Protein AF-A0A6N7QHM9-F1 (afdb_monomer)

Nearest PDB structures (foldseek):
  8q41-assembly1_B  TM=6.364E-01  e=1.328E+00  Thermoanaerobacter brockii subsp. finnii Ako-1
  8q44-assembly1_A  TM=4.316E-01  e=8.180E-01  Thermoanaerobacter brockii subsp. finnii Ako-1
  8q42-assembly1_B  TM=4.504E-01  e=1.394E+00  Thermoanaerobacter brockii subsp. finnii Ako-1

Foldseek 3Di:
DVVVLLVVLVVLLVVLVPDPDDDPVSLLVNLLSLLVCCQVPVPVRLVVLVPDDPVSNLNNLVVNLVQFDDPDVPRQTHHPDDLVSLLSNLLSLLLPQAQDDDDPDDDDDCSDSNNSNSSSLSSLLVLLVDLFPQSLVSLVVLLVRPSCPRVNVVSVVSSVVSPVVNVVVLDDPQDPVRVVCVVVVAADDHLVSQVVLLVVLVVVVLCCCADPPPVLLCQQADADPVRHGDAGDDQLSNLVSVQVSSQVSCVVRQKHKDAWDPDPPDAHAGIWIDDDQAIETEHEDEQQDPCLLPCLPPRLVVNSNPDRRHSLAYEYEYEYQAPSNPHDGDQQPVRDDRDRDQVSSQVSSCVSDDPVSCVRYHYHYRYSNTPPSDDDD

Radius of gyration: 27.06 Å; Cα contacts (8 Å, |Δi|>4): 483; chains: 1; bounding box: 67×50×82 Å

pLDDT: mean 81.19, std 14.55, range [29.58, 97.62]

Sequence (377 aa):
MWSKLQGLAGEAIALLQSKPSMSPNELQCLGVWLWYGFTIDPDTYQPILMSLPLKQRDVVIWEVLEEGVEWHFGSPRVWSYNLSQLEFAVIWVASRYPRTAHPLGGSVGTRNSWDASMHIQSMIGQIASQTSYLARAVMARLAASAELVSYRDMVLHHQASQLTASVDASHVAPTWEAAQEVLTNRAPCSHHDLVAVVLDHLDDVQLHISHANEDSYKLFWNTDSANRLDRPKTEDQARDALLGMLRYRLFPHNIRAEPEGHMNADKRADIVIFCREIKAVVEIKRDFHADVWTAAVGQLDRLYTPDPEAGGLGIYLVFWYGEKRGSTIPNPPNGKDRPQSAAEMLRMLQEVLPSSTAKRIKIIVVDVSGPGASLAS

Structure (mmCIF, N/CA/C/O backbone):
data_AF-A0A6N7QHM9-F1
#
_entry.id   AF-A0A6N7QHM9-F1
#
loop_
_atom_site.group_PDB
_atom_site.id
_atom_site.type_symbol
_atom_site.label_atom_id
_atom_site.label_alt_id
_atom_site.label_comp_id
_atom_site.label_asym_id
_atom_site.label_entity_id
_atom_site.label_seq_id
_atom_site.pdbx_PDB_ins_code
_atom_site.Cartn_x
_atom_site.Cartn_y
_atom_site.Cartn_z
_atom_site.occupancy
_atom_site.B_iso_or_equiv
_atom_site.auth_seq_id
_atom_site.auth_comp_id
_atom_site.auth_asym_id
_atom_site.auth_atom_id
_atom_site.pdbx_PDB_model_num
ATOM 1 N N . MET A 1 1 ? 37.678 0.326 -2.129 1.00 55.22 1 MET A N 1
ATOM 2 C CA . MET A 1 1 ? 37.754 -0.106 -3.544 1.00 55.22 1 MET A CA 1
ATOM 3 C C . MET A 1 1 ? 36.578 0.459 -4.332 1.00 55.22 1 MET A C 1
ATOM 5 O O . MET A 1 1 ? 36.819 1.209 -5.263 1.00 55.22 1 MET A O 1
ATOM 9 N N . TRP A 1 2 ? 35.340 0.221 -3.889 1.00 57.38 2 TRP A N 1
ATOM 10 C CA . TRP A 1 2 ? 34.109 0.744 -4.504 1.00 57.38 2 TRP A CA 1
ATOM 11 C C . TRP A 1 2 ? 34.036 2.273 -4.640 1.00 57.38 2 TRP A C 1
ATOM 13 O O . TRP A 1 2 ? 33.793 2.761 -5.736 1.00 57.38 2 TRP A O 1
ATOM 23 N N . SER A 1 3 ? 34.386 3.033 -3.597 1.00 66.62 3 SER A N 1
ATOM 24 C CA . SER A 1 3 ? 34.429 4.506 -3.669 1.00 66.62 3 SER A CA 1
ATOM 25 C C . SER A 1 3 ? 35.451 5.048 -4.680 1.00 66.62 3 SER A C 1
ATOM 27 O O . SER A 1 3 ? 35.213 6.063 -5.325 1.00 66.62 3 SER A O 1
ATOM 29 N N . LYS A 1 4 ? 36.581 4.349 -4.867 1.00 69.75 4 LYS A N 1
ATOM 30 C CA . LYS A 1 4 ? 37.587 4.706 -5.880 1.00 69.75 4 LYS A CA 1
ATOM 31 C C . LYS A 1 4 ? 37.087 4.417 -7.298 1.00 69.75 4 LYS A C 1
ATOM 33 O O . LYS A 1 4 ? 37.341 5.212 -8.190 1.00 69.75 4 LYS A O 1
ATOM 38 N N . LEU A 1 5 ? 36.368 3.310 -7.499 1.00 62.44 5 LEU A N 1
ATOM 39 C CA . LEU A 1 5 ? 35.765 2.967 -8.794 1.00 62.44 5 LEU A CA 1
ATOM 40 C C . LEU A 1 5 ? 34.633 3.931 -9.174 1.00 62.44 5 LEU A C 1
ATOM 42 O O . LEU A 1 5 ? 34.551 4.329 -10.330 1.00 62.44 5 LEU A O 1
ATOM 46 N N . GLN A 1 6 ? 33.813 4.360 -8.209 1.00 68.94 6 GLN A N 1
ATOM 47 C CA . GLN A 1 6 ? 32.795 5.395 -8.426 1.00 68.94 6 GLN A CA 1
ATOM 48 C C . GLN A 1 6 ? 33.418 6.749 -8.796 1.00 68.94 6 GLN A C 1
ATOM 50 O O . GLN A 1 6 ? 32.945 7.398 -9.725 1.00 68.94 6 GLN A O 1
ATOM 55 N N . GLY A 1 7 ? 34.505 7.146 -8.122 1.00 72.81 7 GLY A N 1
ATOM 56 C CA . GLY A 1 7 ? 35.255 8.358 -8.471 1.00 72.81 7 GLY A CA 1
ATOM 57 C C . GLY A 1 7 ? 35.810 8.316 -9.898 1.00 72.81 7 GLY A C 1
ATOM 58 O O . GLY A 1 7 ? 35.602 9.251 -10.664 1.00 72.81 7 GLY A O 1
ATOM 59 N N . LEU A 1 8 ? 36.424 7.193 -10.289 1.00 72.50 8 LEU A N 1
ATOM 60 C CA . LEU A 1 8 ? 36.949 6.995 -11.646 1.00 72.50 8 LEU A CA 1
ATOM 61 C C . LEU A 1 8 ? 35.849 7.006 -12.718 1.00 72.50 8 LEU A C 1
ATOM 63 O O . LEU A 1 8 ? 36.048 7.586 -13.783 1.00 72.50 8 LEU A O 1
ATOM 67 N N . ALA A 1 9 ? 34.690 6.400 -12.440 1.00 72.88 9 ALA A N 1
ATOM 68 C CA . ALA A 1 9 ? 33.544 6.439 -13.346 1.00 72.88 9 ALA A CA 1
ATOM 69 C C . ALA A 1 9 ? 33.044 7.880 -13.543 1.00 72.88 9 ALA A C 1
ATOM 71 O O . ALA A 1 9 ? 32.855 8.316 -14.678 1.00 72.88 9 ALA A O 1
ATOM 72 N N . GLY A 1 10 ? 32.907 8.645 -12.453 1.00 79.81 10 GLY A N 1
ATOM 73 C CA . GLY A 1 10 ? 32.500 10.051 -12.501 1.00 79.81 10 GLY A CA 1
ATOM 74 C C . GLY A 1 10 ? 33.479 10.932 -13.284 1.00 79.81 10 GLY A C 1
ATOM 75 O O . GLY A 1 10 ? 33.054 11.715 -14.134 1.00 79.81 10 GLY A O 1
ATOM 76 N N . GLU A 1 11 ? 34.785 10.768 -13.061 1.00 82.62 11 GLU A N 1
ATOM 77 C CA . GLU A 1 11 ? 35.833 11.488 -13.799 1.00 82.62 11 GLU A CA 1
ATOM 78 C C . GLU A 1 11 ? 35.827 11.143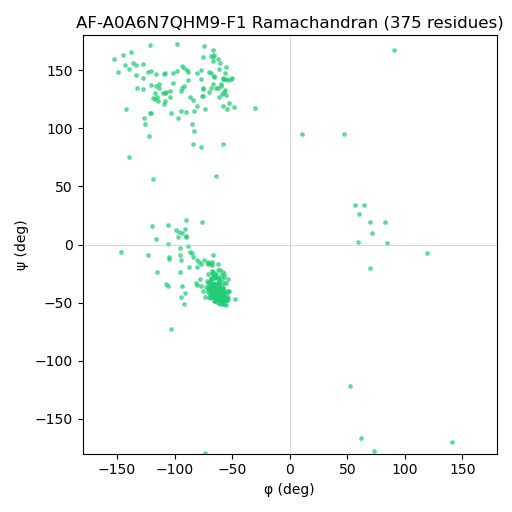 -15.295 1.00 82.62 11 GLU A C 1
ATOM 80 O O . GLU A 1 11 ? 35.900 12.040 -16.138 1.00 82.62 11 GLU A O 1
ATOM 85 N N . ALA A 1 12 ? 35.691 9.858 -15.643 1.00 81.62 12 ALA A N 1
ATOM 86 C CA . ALA A 1 12 ? 35.632 9.406 -17.031 1.00 81.62 12 ALA A CA 1
ATOM 87 C C . ALA A 1 12 ? 34.395 9.952 -17.761 1.00 81.62 12 ALA A C 1
ATOM 89 O O . ALA A 1 12 ? 34.506 10.425 -18.894 1.00 81.62 12 ALA A O 1
ATOM 90 N N . ILE A 1 13 ? 33.230 9.940 -17.107 1.00 84.25 13 ILE A N 1
ATOM 91 C CA . ILE A 1 13 ? 31.983 10.486 -17.657 1.00 84.25 13 ILE A CA 1
ATOM 92 C C . ILE A 1 13 ? 32.104 11.994 -17.860 1.00 84.25 13 ILE A C 1
ATOM 94 O O . ILE A 1 13 ? 31.817 12.473 -18.956 1.00 84.25 13 ILE A O 1
ATOM 98 N N . ALA A 1 14 ? 32.579 12.735 -16.854 1.00 84.81 14 ALA A N 1
ATOM 99 C CA . ALA A 1 14 ? 32.755 14.182 -16.948 1.00 84.81 14 ALA A CA 1
ATOM 100 C C . ALA A 1 14 ? 33.730 14.563 -18.073 1.00 84.81 14 ALA A C 1
ATOM 102 O O . ALA A 1 14 ? 33.450 15.461 -18.872 1.00 84.81 14 ALA A O 1
ATOM 103 N N . LEU A 1 15 ? 34.847 13.837 -18.191 1.00 85.56 15 LEU A N 1
ATOM 104 C CA . LEU A 1 15 ? 35.823 14.041 -19.257 1.00 85.56 15 LEU A CA 1
ATOM 105 C C . LEU A 1 15 ? 35.208 13.786 -20.637 1.00 85.56 15 LEU A C 1
ATOM 107 O O . LEU A 1 15 ? 35.382 14.602 -21.541 1.00 85.56 15 LEU A O 1
ATOM 111 N N . LEU A 1 16 ? 34.484 12.680 -20.812 1.00 84.19 16 LEU A N 1
ATOM 112 C CA . LEU A 1 16 ? 33.852 12.337 -22.085 1.00 84.19 16 LEU A CA 1
ATOM 113 C C . LEU A 1 16 ? 32.756 13.343 -22.454 1.00 84.19 16 LEU A C 1
ATOM 115 O O . LEU A 1 16 ? 32.760 13.847 -23.574 1.00 84.19 16 LEU A O 1
ATOM 119 N N . GLN A 1 17 ? 31.879 13.704 -21.515 1.00 81.94 17 GLN A N 1
ATOM 120 C CA . GLN A 1 17 ? 30.799 14.676 -21.724 1.00 81.94 17 GLN A CA 1
ATOM 121 C C . GLN A 1 17 ? 31.300 16.099 -22.003 1.00 81.94 17 GLN A C 1
ATOM 123 O O . GLN A 1 17 ? 30.607 16.858 -22.676 1.00 81.94 17 GLN A O 1
ATOM 128 N N . SER A 1 18 ? 32.508 16.455 -21.551 1.00 84.19 18 SER A N 1
ATOM 129 C CA . SER A 1 18 ? 33.122 17.755 -21.855 1.00 84.19 18 SER A CA 1
ATOM 130 C C . SER A 1 18 ? 33.576 17.898 -23.315 1.00 84.19 18 SER A C 1
ATOM 132 O O . SER A 1 18 ? 33.850 19.010 -23.774 1.00 84.19 18 SER A O 1
ATOM 134 N N . LYS A 1 19 ? 33.666 16.790 -24.069 1.00 83.44 19 LYS A N 1
ATOM 135 C CA . LYS A 1 19 ? 34.135 16.820 -25.456 1.00 83.44 19 LYS A CA 1
ATOM 136 C C . LYS A 1 19 ? 33.054 17.380 -26.390 1.00 83.44 19 LYS A C 1
ATOM 138 O O . LYS A 1 19 ? 31.920 16.904 -26.367 1.00 83.44 19 LYS A O 1
ATOM 143 N N . PRO A 1 20 ? 33.403 18.307 -27.303 1.00 78.38 20 PRO A N 1
ATOM 144 C CA . PRO A 1 20 ? 32.452 18.884 -28.259 1.00 78.38 20 PRO A CA 1
ATOM 145 C C . PRO A 1 20 ? 31.943 17.863 -29.290 1.00 78.38 20 PRO A C 1
ATOM 147 O O . PRO A 1 20 ? 30.866 18.025 -29.857 1.00 78.38 20 PRO A O 1
ATOM 150 N N . SER A 1 21 ? 32.710 16.799 -29.538 1.00 84.06 21 SER A N 1
ATOM 151 C CA . SER A 1 21 ? 32.288 15.645 -30.330 1.00 84.06 21 SER A CA 1
ATOM 152 C C . SER A 1 21 ? 32.993 14.387 -29.824 1.00 84.06 21 SER A C 1
ATOM 154 O O . SER A 1 21 ? 34.120 14.470 -29.338 1.00 84.06 21 SER A O 1
ATOM 156 N N . MET A 1 22 ? 32.323 13.239 -29.929 1.00 87.31 22 MET A N 1
ATOM 157 C CA . MET A 1 22 ? 32.851 11.934 -29.528 1.00 87.31 22 MET A CA 1
ATOM 158 C C . MET A 1 22 ? 32.878 10.994 -30.733 1.00 87.31 22 MET A C 1
ATOM 160 O O . MET A 1 22 ? 31.918 10.932 -31.511 1.00 87.31 22 MET A O 1
ATOM 164 N N . SER A 1 23 ? 33.967 10.245 -30.869 1.00 89.44 23 SER A N 1
ATOM 165 C CA . SER A 1 23 ? 34.066 9.103 -31.777 1.00 89.44 23 SER A CA 1
ATOM 166 C C . SER A 1 23 ? 33.116 7.968 -31.352 1.00 89.44 23 SER A C 1
ATOM 168 O O . SER A 1 23 ? 32.664 7.937 -30.203 1.00 89.44 23 SER A O 1
ATOM 170 N N . PRO A 1 24 ? 32.810 7.000 -32.238 1.00 86.31 24 PRO A N 1
ATOM 171 C CA . PRO A 1 24 ? 31.994 5.836 -31.879 1.00 86.31 24 PRO A CA 1
ATOM 172 C C . PRO A 1 24 ? 32.516 5.074 -30.651 1.00 86.31 24 PRO A C 1
ATOM 174 O O . PRO A 1 24 ? 31.732 4.727 -29.774 1.00 86.31 24 PRO A O 1
ATOM 177 N N . ASN A 1 25 ? 33.836 4.899 -30.539 1.00 87.62 25 ASN A N 1
ATOM 178 C CA . ASN A 1 25 ? 34.455 4.209 -29.403 1.00 87.62 25 ASN A CA 1
ATOM 179 C C . ASN A 1 25 ? 34.309 4.999 -28.095 1.00 87.62 25 ASN A C 1
ATOM 181 O O . ASN A 1 25 ? 34.102 4.417 -27.035 1.00 87.62 25 ASN A O 1
ATOM 185 N N . GLU A 1 26 ? 34.396 6.329 -28.153 1.00 89.31 26 GLU A N 1
ATOM 186 C CA . GLU A 1 26 ? 34.199 7.188 -26.979 1.00 89.31 26 GLU A CA 1
ATOM 187 C C . GLU A 1 26 ? 32.738 7.211 -26.528 1.00 89.31 26 GLU A C 1
ATOM 189 O O . GLU A 1 26 ? 32.480 7.206 -25.328 1.00 89.31 26 GLU A O 1
ATOM 194 N N . LEU A 1 27 ? 31.788 7.173 -27.468 1.00 86.75 27 LEU A N 1
ATOM 195 C CA . LEU A 1 27 ? 30.364 7.027 -27.156 1.00 86.75 27 LEU A CA 1
ATOM 196 C C . LEU A 1 27 ? 30.067 5.678 -26.502 1.00 86.75 27 LEU A C 1
ATOM 198 O O . LEU A 1 27 ? 29.314 5.627 -25.535 1.00 86.75 27 LEU A O 1
ATOM 202 N N . GLN A 1 28 ? 30.667 4.601 -27.010 1.00 86.38 28 GLN A N 1
ATOM 203 C CA . GLN A 1 28 ? 30.524 3.276 -26.415 1.00 86.38 28 GLN A CA 1
ATOM 204 C C . GLN A 1 28 ? 31.124 3.239 -25.005 1.00 86.38 28 GLN A C 1
ATOM 206 O O . GLN A 1 28 ? 30.472 2.788 -24.071 1.00 86.38 28 GLN A O 1
ATOM 211 N N . CYS A 1 29 ? 32.323 3.800 -24.823 1.00 88.31 29 CYS A N 1
ATOM 212 C CA . CYS A 1 29 ? 32.961 3.927 -23.513 1.00 88.31 29 CYS A CA 1
ATOM 213 C C . CYS A 1 29 ? 32.093 4.733 -22.532 1.00 88.31 29 CYS A C 1
ATOM 215 O O . CYS A 1 29 ? 31.893 4.311 -21.394 1.00 88.31 29 CYS A O 1
ATOM 217 N N . LEU A 1 30 ? 31.517 5.856 -22.982 1.00 87.69 30 LEU A N 1
ATOM 218 C CA . LEU A 1 30 ? 30.569 6.642 -22.191 1.00 87.69 30 LEU A CA 1
ATOM 219 C C . LEU A 1 30 ? 29.350 5.802 -21.786 1.00 87.69 30 LEU A C 1
ATOM 221 O O . LEU A 1 30 ? 28.937 5.853 -20.629 1.00 87.69 30 LEU A O 1
ATOM 225 N N . GLY A 1 31 ? 28.794 5.024 -22.720 1.00 87.19 31 GLY A N 1
ATOM 226 C CA . GLY A 1 31 ? 27.662 4.139 -22.461 1.00 87.19 31 GLY A CA 1
ATOM 227 C C . GLY A 1 31 ? 27.960 3.092 -21.397 1.00 87.19 31 GLY A C 1
ATOM 228 O O . GLY A 1 31 ? 27.194 2.976 -20.444 1.00 87.19 31 GLY A O 1
ATOM 229 N N . VAL A 1 32 ? 29.107 2.416 -21.495 1.00 86.69 32 VAL A N 1
ATOM 230 C CA . VAL A 1 32 ? 29.547 1.420 -20.507 1.00 86.69 32 VAL A CA 1
ATOM 231 C C . VAL A 1 32 ? 29.690 2.043 -19.117 1.00 86.69 32 VAL A C 1
ATOM 233 O O . VAL A 1 32 ? 29.196 1.480 -18.142 1.00 86.69 32 VAL A O 1
ATOM 236 N N . TRP A 1 33 ? 30.314 3.220 -19.003 1.00 87.88 33 TRP A N 1
ATOM 237 C CA . TRP A 1 33 ? 30.487 3.881 -17.705 1.00 87.88 33 TRP A CA 1
ATOM 238 C C . TRP A 1 33 ? 29.171 4.359 -17.092 1.00 87.88 33 TRP A C 1
ATOM 240 O O . TRP A 1 33 ? 28.966 4.194 -15.889 1.00 87.88 33 TRP A O 1
ATOM 250 N N . LEU A 1 34 ? 28.273 4.926 -17.899 1.00 88.25 34 LEU A N 1
ATOM 251 C CA . LEU A 1 34 ? 26.959 5.371 -17.431 1.00 88.25 34 LEU A CA 1
ATOM 252 C C . LEU A 1 34 ? 26.077 4.195 -17.007 1.00 88.25 34 LEU A C 1
ATOM 254 O O . LEU A 1 34 ? 25.414 4.274 -15.975 1.00 88.25 34 LEU A O 1
ATOM 258 N N . TRP A 1 35 ? 26.103 3.101 -17.767 1.00 85.25 35 TRP A N 1
ATOM 259 C CA . TRP A 1 35 ? 25.413 1.865 -17.411 1.00 85.25 35 TRP A CA 1
ATOM 260 C C . TRP A 1 35 ? 25.959 1.263 -16.105 1.00 85.25 35 TRP A C 1
ATOM 262 O O . TRP A 1 35 ? 25.191 0.927 -15.199 1.00 85.25 35 TRP A O 1
ATOM 272 N N . TYR A 1 36 ? 27.283 1.168 -15.972 1.00 85.31 36 TYR A N 1
ATOM 273 C CA . TYR A 1 36 ? 27.918 0.659 -14.758 1.00 85.31 36 TYR A CA 1
ATOM 274 C C . TYR A 1 36 ? 27.556 1.514 -13.537 1.00 85.31 36 TYR A C 1
ATOM 276 O O . TYR A 1 36 ? 27.196 0.986 -12.484 1.00 85.31 36 TYR A O 1
ATOM 284 N N . GLY A 1 37 ? 27.579 2.840 -13.697 1.00 85.88 37 GLY A N 1
ATOM 285 C CA . GLY A 1 37 ? 27.135 3.781 -12.675 1.00 85.88 37 GLY A CA 1
ATOM 286 C C . GLY A 1 37 ? 25.683 3.558 -12.258 1.00 85.88 37 GLY A C 1
ATOM 287 O O . GLY A 1 37 ? 25.411 3.424 -11.070 1.00 85.88 37 GLY A O 1
ATOM 288 N N . PHE A 1 38 ? 24.772 3.404 -13.220 1.00 86.94 38 PHE A N 1
ATOM 289 C CA . PHE A 1 38 ? 23.361 3.087 -12.966 1.00 86.94 38 PHE A CA 1
ATOM 290 C C . PHE A 1 38 ? 23.145 1.747 -12.250 1.00 86.94 38 PHE A C 1
ATOM 292 O O . PHE A 1 38 ? 22.237 1.614 -11.427 1.00 86.94 38 PHE A O 1
ATOM 299 N N . THR A 1 39 ? 23.986 0.754 -12.534 1.00 83.50 39 THR A N 1
ATOM 300 C CA . THR A 1 39 ? 23.905 -0.558 -11.881 1.00 83.50 39 THR A CA 1
ATOM 301 C C . THR A 1 39 ? 24.259 -0.465 -10.392 1.00 83.50 39 THR A C 1
ATOM 303 O O . THR A 1 39 ? 23.669 -1.174 -9.578 1.00 83.50 39 THR A O 1
ATOM 306 N N . ILE A 1 40 ? 25.186 0.427 -10.027 1.00 84.56 40 ILE A N 1
ATOM 307 C CA . ILE A 1 40 ? 25.679 0.594 -8.650 1.00 84.56 40 ILE A CA 1
ATOM 308 C C . ILE A 1 40 ? 24.877 1.630 -7.858 1.00 84.56 40 ILE A C 1
ATOM 310 O O . ILE A 1 40 ? 24.625 1.428 -6.673 1.00 84.56 40 ILE A O 1
ATOM 314 N N . ASP A 1 41 ? 24.525 2.747 -8.487 1.00 83.88 41 ASP A N 1
ATOM 315 C CA . ASP A 1 41 ? 23.879 3.899 -7.860 1.00 83.88 41 ASP A CA 1
ATOM 316 C C . ASP A 1 41 ? 22.798 4.469 -8.800 1.00 83.88 41 ASP A C 1
ATOM 318 O O . ASP A 1 41 ? 23.002 5.480 -9.479 1.00 83.88 41 ASP A O 1
ATOM 322 N N . PRO A 1 42 ? 21.644 3.791 -8.915 1.00 85.44 42 PRO A N 1
ATOM 323 C CA . PRO A 1 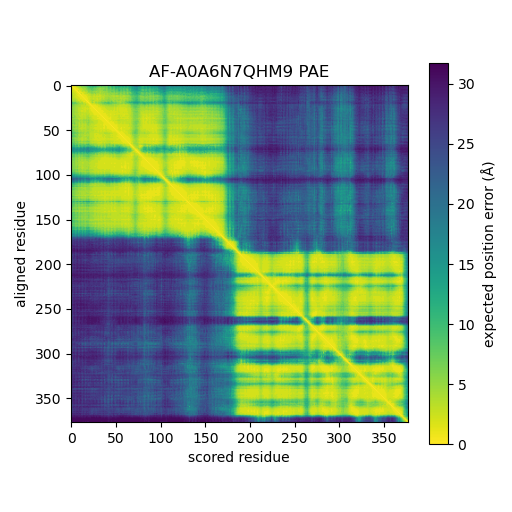42 ? 20.600 4.193 -9.848 1.00 85.44 42 PRO A CA 1
ATOM 324 C C . PRO A 1 42 ? 20.079 5.607 -9.566 1.00 85.44 42 PRO A C 1
ATOM 326 O O . PRO A 1 42 ? 19.846 6.351 -10.516 1.00 85.44 42 PRO A O 1
ATOM 329 N N . ASP A 1 43 ? 19.961 6.013 -8.301 1.00 84.50 43 ASP A N 1
ATOM 330 C CA . ASP A 1 43 ? 19.400 7.316 -7.924 1.00 84.50 43 ASP A CA 1
ATOM 331 C C . ASP A 1 43 ? 20.253 8.479 -8.449 1.00 84.50 43 ASP A C 1
ATOM 333 O O . ASP A 1 43 ? 19.724 9.465 -8.970 1.00 84.50 43 ASP A O 1
ATOM 337 N N . THR A 1 44 ? 21.582 8.341 -8.398 1.00 85.50 44 THR A N 1
ATOM 338 C CA . THR A 1 44 ? 22.503 9.343 -8.952 1.00 85.50 44 THR A CA 1
ATOM 339 C C . THR A 1 44 ? 22.484 9.363 -10.485 1.00 85.50 44 THR A C 1
ATOM 341 O O . THR A 1 44 ? 22.585 10.429 -11.099 1.00 85.50 44 THR A O 1
ATOM 344 N N . TYR A 1 45 ? 22.366 8.201 -11.133 1.00 88.75 45 TYR A N 1
ATOM 345 C CA . TYR A 1 45 ? 22.599 8.072 -12.578 1.00 88.75 45 TYR A CA 1
ATOM 346 C C . TYR A 1 45 ? 21.334 8.154 -13.441 1.00 88.75 45 TYR A C 1
ATOM 348 O O . TYR A 1 45 ? 21.432 8.549 -14.605 1.00 88.75 45 TYR A O 1
ATOM 356 N N . GLN A 1 46 ? 20.145 7.856 -12.911 1.00 90.50 46 GLN A N 1
ATOM 357 C CA . GLN A 1 46 ? 18.883 7.969 -13.657 1.00 90.50 46 GLN A CA 1
ATOM 358 C C . GLN A 1 46 ? 18.664 9.372 -14.266 1.00 90.50 46 GLN A C 1
ATOM 360 O O . GLN A 1 46 ? 18.401 9.451 -15.472 1.00 90.50 46 GLN A O 1
ATOM 365 N N . PRO A 1 47 ? 18.841 10.493 -13.529 1.00 89.06 47 PRO A N 1
ATOM 366 C CA . PRO A 1 47 ? 18.690 11.832 -14.108 1.00 89.06 47 PRO A CA 1
ATOM 367 C C . PRO A 1 47 ? 19.702 12.115 -15.229 1.00 89.06 47 PRO A C 1
ATOM 369 O O . PRO A 1 47 ? 19.385 12.778 -16.221 1.00 89.06 47 PRO A O 1
ATOM 372 N N . ILE A 1 48 ? 20.920 11.577 -15.102 1.00 90.00 48 ILE A N 1
ATOM 373 C CA . ILE A 1 48 ? 21.970 11.704 -16.118 1.00 90.00 48 ILE A CA 1
ATOM 374 C C . ILE A 1 48 ? 21.539 10.972 -17.393 1.00 90.00 48 ILE A C 1
ATOM 376 O O . ILE A 1 48 ? 21.549 11.565 -18.468 1.00 90.00 48 ILE A O 1
ATOM 380 N N . LEU A 1 49 ? 21.074 9.725 -17.278 1.00 91.56 49 LEU A N 1
ATOM 381 C CA . LEU A 1 49 ? 20.576 8.928 -18.406 1.00 91.56 49 LEU A CA 1
ATOM 382 C C . LEU A 1 49 ? 19.387 9.593 -19.119 1.00 91.56 49 LEU A C 1
ATOM 384 O O . LEU A 1 49 ? 19.324 9.618 -20.353 1.00 91.56 49 LEU A O 1
ATOM 388 N N . MET A 1 50 ? 18.459 10.181 -18.361 1.00 89.50 50 MET A N 1
ATOM 389 C CA . MET A 1 50 ? 17.293 10.884 -18.909 1.00 89.50 50 MET A CA 1
ATOM 390 C C . MET A 1 50 ? 17.659 12.181 -19.642 1.00 89.50 50 MET A C 1
ATOM 392 O O . MET A 1 50 ? 16.969 12.560 -20.592 1.00 89.50 50 MET A O 1
ATOM 396 N N . SER A 1 51 ? 18.746 12.845 -19.242 1.00 89.81 51 SER A N 1
ATOM 397 C CA . SER A 1 51 ? 19.206 14.098 -19.858 1.00 89.81 51 SER A CA 1
ATOM 398 C C . SER A 1 51 ? 20.114 13.901 -21.078 1.00 89.81 51 SER A C 1
ATOM 400 O O . SER A 1 51 ? 20.410 14.872 -21.776 1.00 89.81 51 SER A O 1
ATOM 402 N N . LEU A 1 52 ? 20.515 12.661 -21.395 1.00 89.44 52 LEU A N 1
ATOM 403 C CA . LEU A 1 52 ? 21.411 12.390 -22.520 1.00 89.44 52 LEU A CA 1
ATOM 404 C C . LEU A 1 52 ? 20.827 12.867 -23.864 1.00 89.44 52 LEU A C 1
ATOM 406 O O . LEU A 1 52 ? 19.664 12.553 -24.170 1.00 89.44 52 LEU A O 1
ATOM 410 N N . PRO A 1 53 ? 21.643 13.522 -24.718 1.00 90.06 53 PRO A N 1
ATOM 411 C CA . PRO A 1 53 ? 21.311 13.781 -26.115 1.00 90.06 53 PRO A CA 1
ATOM 412 C C . PRO A 1 53 ? 20.988 12.487 -26.870 1.00 90.06 53 PRO A C 1
ATOM 414 O O . PRO A 1 53 ? 21.612 11.456 -26.623 1.00 90.06 53 PRO A O 1
ATOM 417 N N . LEU A 1 54 ? 20.085 12.552 -27.855 1.00 87.06 54 LEU A N 1
ATOM 418 C CA . LEU A 1 54 ? 19.570 11.383 -28.593 1.00 87.06 54 LEU A CA 1
ATOM 419 C C . LEU A 1 54 ? 20.661 10.412 -29.075 1.00 87.06 54 LEU A C 1
ATOM 421 O O . LEU A 1 54 ? 20.560 9.212 -28.850 1.00 87.06 54 LEU A O 1
ATOM 425 N N . LYS A 1 55 ? 21.737 10.927 -29.683 1.00 84.94 55 LYS A N 1
ATOM 426 C CA . LYS A 1 55 ? 22.831 10.089 -30.203 1.00 84.94 55 LYS A CA 1
ATOM 427 C C . LYS A 1 55 ? 23.578 9.328 -29.101 1.00 84.94 55 LYS A C 1
ATOM 429 O O . LYS A 1 55 ? 23.992 8.198 -29.322 1.00 84.94 55 LYS A O 1
ATOM 434 N N . GLN A 1 56 ? 23.769 9.947 -27.935 1.00 88.19 56 GLN A N 1
ATOM 435 C CA . GLN A 1 56 ? 24.397 9.293 -26.782 1.00 88.19 56 GLN A CA 1
ATOM 436 C C . GLN A 1 56 ? 23.425 8.291 -26.164 1.00 88.19 56 GLN A C 1
ATOM 438 O O . GLN A 1 56 ? 23.796 7.150 -25.920 1.00 88.19 56 GLN A O 1
ATOM 443 N N . ARG A 1 57 ? 22.165 8.704 -25.995 1.00 90.38 57 ARG A N 1
ATOM 444 C CA . ARG A 1 57 ? 21.086 7.880 -25.452 1.00 90.38 57 ARG A CA 1
ATOM 445 C C . ARG A 1 57 ? 20.939 6.558 -26.199 1.00 90.38 57 ARG A C 1
ATOM 447 O O . ARG A 1 57 ? 20.865 5.527 -25.548 1.00 90.38 57 ARG A O 1
ATOM 454 N N . ASP A 1 58 ? 20.955 6.579 -27.532 1.00 90.25 58 ASP A N 1
ATOM 455 C CA . ASP A 1 58 ? 20.848 5.356 -28.337 1.00 90.25 58 ASP A CA 1
ATOM 456 C C . ASP A 1 58 ? 21.979 4.371 -28.031 1.00 90.25 58 ASP A C 1
ATOM 458 O O . ASP A 1 58 ? 21.719 3.185 -27.860 1.00 90.25 58 ASP A O 1
ATOM 462 N N . VAL A 1 59 ? 23.217 4.855 -27.904 1.00 88.62 59 VAL A N 1
ATOM 463 C CA . VAL A 1 59 ? 24.363 4.003 -27.562 1.00 88.62 59 VAL A CA 1
ATOM 464 C C . VAL A 1 59 ? 24.207 3.426 -26.159 1.00 88.62 59 VAL A C 1
ATOM 466 O O . VAL A 1 59 ? 24.328 2.219 -25.991 1.00 88.62 59 VAL A O 1
ATOM 469 N N . VAL A 1 60 ? 23.880 4.261 -25.169 1.00 89.31 60 VAL A N 1
ATOM 470 C CA . VAL A 1 60 ? 23.766 3.812 -23.772 1.00 89.31 60 VAL A CA 1
ATOM 471 C C . VAL A 1 60 ? 22.606 2.836 -23.577 1.00 89.31 60 VAL A C 1
ATOM 473 O O . VAL A 1 60 ? 22.751 1.873 -22.833 1.00 89.31 60 VAL A O 1
ATOM 476 N N . ILE A 1 61 ? 21.481 3.034 -24.274 1.00 92.44 61 ILE A N 1
ATOM 477 C CA . ILE A 1 61 ? 20.373 2.071 -24.275 1.00 92.44 61 ILE A CA 1
ATOM 478 C C . ILE A 1 61 ? 20.878 0.688 -24.689 1.00 92.44 61 ILE A C 1
ATOM 480 O O . ILE A 1 61 ? 20.585 -0.286 -24.004 1.00 92.44 61 ILE A O 1
ATOM 484 N N . TRP A 1 62 ? 21.658 0.585 -25.766 1.00 91.38 62 TRP A N 1
ATOM 485 C CA . TRP A 1 62 ? 22.145 -0.716 -26.227 1.00 91.38 62 TRP A CA 1
ATOM 486 C C . TRP A 1 62 ? 23.099 -1.389 -25.240 1.00 91.38 62 TRP A C 1
ATOM 488 O O . TRP A 1 62 ? 23.019 -2.603 -25.085 1.00 91.38 62 TRP A O 1
ATOM 498 N N . GLU A 1 63 ? 23.919 -0.626 -24.516 1.00 89.00 63 GLU A N 1
ATOM 499 C CA . GLU A 1 63 ? 24.760 -1.194 -23.452 1.00 89.00 63 GLU A CA 1
ATOM 500 C C . GLU A 1 63 ? 23.914 -1.763 -22.292 1.00 89.00 63 GLU A C 1
ATOM 502 O O . GLU A 1 63 ? 24.253 -2.806 -21.741 1.00 89.00 63 GLU A O 1
ATOM 507 N N . VAL A 1 64 ? 22.765 -1.150 -21.971 1.00 85.12 64 VAL A N 1
ATOM 508 C CA . VAL A 1 64 ? 21.797 -1.698 -20.995 1.00 85.12 64 VAL A CA 1
ATOM 509 C C . VAL A 1 64 ? 21.120 -2.965 -21.529 1.00 85.12 64 VAL A C 1
ATOM 511 O O . VAL A 1 64 ? 20.962 -3.949 -20.808 1.00 85.12 64 VAL A O 1
ATOM 514 N N . LEU A 1 65 ? 20.683 -2.952 -22.791 1.00 89.12 65 LEU A N 1
ATOM 515 C CA . LEU A 1 65 ? 19.946 -4.072 -23.382 1.00 89.12 65 LEU A CA 1
ATOM 516 C C . LEU A 1 65 ? 20.811 -5.330 -23.539 1.00 89.12 65 LEU A C 1
ATOM 518 O O . LEU A 1 65 ? 20.324 -6.439 -23.319 1.00 89.12 65 LEU A O 1
ATOM 522 N N . GLU A 1 66 ? 22.086 -5.172 -23.886 1.00 87.44 66 GLU A N 1
ATOM 523 C CA . GLU A 1 66 ? 22.989 -6.297 -24.147 1.00 87.44 66 GLU A CA 1
ATOM 524 C C . GLU A 1 66 ? 23.568 -6.949 -22.879 1.00 87.44 66 GLU A C 1
ATOM 526 O O . GLU A 1 66 ? 24.065 -8.072 -22.971 1.00 87.44 66 GLU A O 1
ATOM 531 N N . GLU A 1 67 ? 23.443 -6.317 -21.703 1.00 84.06 67 GLU A N 1
ATOM 532 C CA . GLU A 1 67 ? 23.824 -6.917 -20.408 1.00 84.06 67 GLU A CA 1
ATOM 533 C C . GLU A 1 67 ? 23.007 -8.163 -20.068 1.00 84.06 67 GLU A C 1
ATOM 535 O O . GLU A 1 67 ? 23.527 -9.090 -19.448 1.00 84.06 67 GLU A O 1
ATOM 540 N N . GLY A 1 68 ? 21.739 -8.193 -20.487 1.00 80.06 68 GLY A N 1
ATOM 541 C CA . GLY A 1 68 ? 20.826 -9.272 -20.143 1.00 80.06 68 GLY A CA 1
ATOM 542 C C . GLY A 1 68 ? 21.359 -10.613 -20.630 1.00 80.06 68 GLY A C 1
ATOM 543 O O . GLY A 1 68 ? 21.696 -10.769 -21.805 1.00 80.06 68 GLY A O 1
ATOM 544 N N . VAL A 1 69 ? 21.397 -11.602 -19.744 1.00 77.50 69 VAL A N 1
ATOM 545 C CA . VAL A 1 69 ? 21.971 -12.917 -20.034 1.00 77.50 69 VAL A CA 1
ATOM 546 C C . VAL A 1 69 ? 20.875 -13.870 -20.501 1.00 77.50 69 VAL A C 1
ATOM 548 O O . VAL A 1 69 ? 19.795 -13.947 -19.912 1.00 77.50 69 VAL A O 1
ATOM 551 N N . GLU A 1 70 ? 21.156 -14.621 -21.565 1.00 75.94 70 GLU A N 1
ATOM 552 C CA . GLU A 1 70 ? 20.330 -15.756 -21.981 1.00 75.94 70 GLU A CA 1
ATOM 553 C C . GLU A 1 70 ? 20.738 -16.985 -21.166 1.00 75.94 70 GLU A C 1
ATOM 555 O O . GLU A 1 70 ? 21.858 -17.475 -21.291 1.00 75.94 70 GLU A O 1
ATOM 560 N N . TRP A 1 71 ? 19.830 -17.489 -20.327 1.00 58.03 71 TRP A N 1
ATOM 561 C CA . TRP A 1 71 ? 20.081 -18.689 -19.517 1.00 58.03 71 TRP A CA 1
ATOM 562 C C . TRP A 1 71 ? 20.351 -19.933 -20.374 1.00 58.03 71 TRP A C 1
ATOM 564 O O . TRP A 1 71 ? 21.213 -20.742 -20.046 1.00 58.03 71 TRP A O 1
ATOM 574 N N . HIS A 1 72 ? 19.618 -20.070 -21.480 1.00 67.06 72 HIS A N 1
ATOM 575 C CA . HIS A 1 72 ? 19.820 -21.079 -22.517 1.00 67.06 72 HIS A CA 1
ATOM 576 C C . HIS A 1 72 ? 19.513 -20.447 -23.876 1.00 67.06 72 HIS A C 1
ATOM 578 O O . HIS A 1 72 ? 18.712 -19.513 -23.949 1.00 67.06 72 HIS A O 1
ATOM 584 N N . PHE A 1 73 ? 20.100 -20.979 -24.951 1.00 62.12 73 PHE A N 1
ATOM 585 C CA . PHE A 1 73 ? 19.844 -20.499 -26.312 1.00 62.12 73 PHE A CA 1
ATOM 586 C C . PHE A 1 73 ? 18.335 -20.463 -26.608 1.00 62.12 73 PHE A C 1
ATOM 588 O O . PHE A 1 73 ? 17.652 -21.481 -26.491 1.00 62.12 73 PHE A O 1
ATOM 595 N N . GLY A 1 74 ? 17.821 -19.283 -26.965 1.00 63.81 74 GLY A N 1
ATOM 596 C CA . GLY A 1 74 ? 16.399 -19.063 -27.249 1.00 63.81 74 GLY A CA 1
ATOM 597 C C . GLY A 1 74 ? 15.511 -18.796 -26.024 1.00 63.81 74 GLY A C 1
ATOM 598 O O . GLY A 1 74 ? 14.306 -18.618 -26.189 1.00 63.81 74 GLY A O 1
ATOM 599 N N . SER A 1 75 ? 16.068 -18.747 -24.808 1.00 70.38 75 SER A N 1
ATOM 600 C CA . SER A 1 75 ? 15.341 -18.270 -23.621 1.00 70.38 75 SER A CA 1
ATOM 601 C C . SER A 1 75 ? 15.257 -16.740 -23.603 1.00 70.38 75 SER A C 1
ATOM 603 O O . SER A 1 75 ? 16.188 -16.084 -24.076 1.00 70.38 75 SER A O 1
ATOM 605 N N . PRO A 1 76 ? 14.201 -16.147 -23.012 1.00 76.56 76 PRO A N 1
ATOM 606 C CA . PRO A 1 76 ? 14.169 -14.711 -22.757 1.00 76.56 76 PRO A CA 1
ATOM 607 C C . PRO A 1 76 ? 15.386 -14.268 -21.941 1.00 76.56 76 PRO A C 1
ATOM 609 O O . PRO A 1 76 ? 15.824 -14.977 -21.028 1.00 76.56 76 PRO A O 1
ATOM 612 N N . ARG A 1 77 ? 15.920 -13.087 -22.260 1.00 83.94 77 ARG A N 1
ATOM 613 C CA . ARG A 1 77 ? 17.024 -12.496 -21.496 1.00 83.94 77 ARG A CA 1
ATOM 614 C C . ARG A 1 77 ? 16.565 -12.085 -20.105 1.00 83.94 77 ARG A C 1
ATOM 616 O O . ARG A 1 77 ? 15.422 -11.673 -19.918 1.00 83.94 77 ARG A O 1
ATOM 623 N N . VAL A 1 78 ? 17.479 -12.186 -19.148 1.00 84.81 78 VAL A N 1
ATOM 624 C CA . VAL A 1 78 ? 17.257 -11.802 -17.753 1.00 84.81 78 VAL A CA 1
ATOM 625 C C . VAL A 1 78 ? 18.368 -10.849 -17.332 1.00 84.81 78 VAL A C 1
ATOM 627 O O . VAL A 1 78 ? 19.541 -11.118 -17.586 1.00 84.81 78 VAL A O 1
ATOM 630 N N . TRP A 1 79 ? 17.999 -9.750 -16.682 1.00 89.06 79 TRP A N 1
ATOM 631 C CA . TRP A 1 79 ? 18.933 -8.745 -16.174 1.00 89.06 79 TRP A CA 1
ATOM 632 C C . TRP A 1 79 ? 19.141 -8.930 -14.679 1.00 89.06 79 TRP A C 1
ATOM 634 O O . TRP A 1 79 ? 18.213 -9.283 -13.949 1.00 89.06 79 TRP A O 1
ATOM 644 N N . SER A 1 80 ? 20.342 -8.625 -14.199 1.00 87.38 80 SER A N 1
ATOM 645 C CA . SER A 1 80 ? 20.705 -8.699 -12.776 1.00 87.38 80 SER A CA 1
ATOM 646 C C . SER A 1 80 ? 20.152 -7.530 -11.931 1.00 87.38 80 SER A C 1
ATOM 648 O O . SER A 1 80 ? 20.628 -7.251 -10.832 1.00 87.38 80 SER A O 1
ATOM 650 N N . TYR A 1 81 ? 19.127 -6.842 -12.437 1.00 88.50 81 TYR A N 1
ATOM 651 C CA . TYR A 1 81 ? 18.561 -5.612 -11.888 1.00 88.50 81 TYR A CA 1
ATOM 652 C C . TYR A 1 81 ? 17.469 -5.859 -10.849 1.00 88.50 81 TYR A C 1
ATOM 654 O O . TYR A 1 81 ? 16.683 -6.805 -10.940 1.00 88.50 81 TYR A O 1
ATOM 662 N N . ASN A 1 82 ? 17.368 -4.941 -9.885 1.00 88.31 82 ASN A N 1
ATOM 663 C CA . ASN A 1 82 ? 16.223 -4.891 -8.981 1.00 88.31 82 ASN A CA 1
ATOM 664 C C . ASN A 1 82 ? 14.969 -4.326 -9.684 1.00 88.31 82 ASN A C 1
ATOM 666 O O . ASN A 1 82 ? 15.036 -3.793 -10.791 1.00 88.31 82 ASN A O 1
ATOM 670 N N . LEU A 1 83 ? 13.810 -4.411 -9.026 1.00 86.94 83 LEU A N 1
ATOM 671 C CA . LEU A 1 83 ? 12.530 -3.974 -9.598 1.00 86.94 83 LEU A CA 1
ATOM 672 C C . LEU A 1 83 ? 12.498 -2.497 -10.026 1.00 86.94 83 LEU A C 1
ATOM 674 O O . LEU A 1 83 ? 11.912 -2.194 -11.060 1.00 86.94 83 LEU A O 1
ATOM 678 N N . SER A 1 84 ? 13.136 -1.597 -9.271 1.00 88.06 84 SER A N 1
ATOM 679 C CA . SER A 1 84 ? 13.202 -0.166 -9.609 1.00 88.06 84 SER A CA 1
ATOM 680 C C . SER A 1 84 ? 14.065 0.070 -10.853 1.00 88.06 84 SER A C 1
ATOM 682 O O . SER A 1 84 ? 13.689 0.811 -11.759 1.00 88.06 84 SER A O 1
ATOM 684 N N . GLN A 1 85 ? 15.201 -0.626 -10.942 1.00 91.44 85 GLN A N 1
ATOM 685 C CA . GLN A 1 85 ? 16.080 -0.576 -12.110 1.00 91.44 85 GLN A CA 1
ATOM 686 C C . GLN A 1 85 ? 15.407 -1.160 -13.361 1.00 91.44 85 GLN A C 1
ATOM 688 O O . GLN A 1 85 ? 15.502 -0.560 -14.430 1.00 91.44 85 GLN A O 1
ATOM 693 N N . LEU A 1 86 ? 14.695 -2.287 -13.232 1.00 95.06 86 LEU A N 1
ATOM 694 C CA . LEU A 1 86 ? 13.913 -2.880 -14.323 1.00 95.06 86 LEU A CA 1
ATOM 695 C C . LEU A 1 86 ? 12.793 -1.944 -14.788 1.00 95.06 86 LEU A C 1
ATOM 697 O O . LEU A 1 86 ? 12.631 -1.740 -15.988 1.00 95.06 86 LEU A O 1
ATOM 701 N N . GLU A 1 87 ? 12.043 -1.349 -13.856 1.00 95.56 87 GLU A N 1
ATOM 702 C CA . GLU A 1 87 ? 10.995 -0.373 -14.168 1.00 95.56 87 GLU A CA 1
ATOM 703 C C . GLU A 1 87 ? 11.556 0.818 -14.950 1.00 95.56 87 GLU A C 1
ATOM 705 O O . GLU A 1 87 ? 11.044 1.155 -16.021 1.00 95.56 87 GLU A O 1
ATOM 710 N N . PHE A 1 88 ? 12.640 1.417 -14.448 1.00 95.31 88 PHE A N 1
ATOM 711 C CA . PHE A 1 88 ? 13.311 2.521 -15.119 1.00 95.31 88 PHE A CA 1
ATOM 712 C C . PHE A 1 88 ? 13.782 2.125 -16.520 1.00 95.31 88 PHE A C 1
ATOM 714 O O . PHE A 1 88 ? 13.492 2.838 -17.479 1.00 95.31 88 PHE A O 1
ATOM 721 N N . ALA A 1 89 ? 14.475 0.989 -16.658 1.00 95.00 89 ALA A N 1
ATOM 722 C CA . ALA A 1 89 ? 14.996 0.529 -17.941 1.00 95.00 89 ALA A CA 1
ATOM 723 C C . ALA A 1 89 ? 13.867 0.308 -18.957 1.00 95.00 89 ALA A C 1
ATOM 725 O O . ALA A 1 89 ? 13.952 0.795 -20.082 1.00 95.00 89 ALA A O 1
ATOM 726 N N . VAL A 1 90 ? 12.771 -0.339 -18.552 1.00 97.00 90 VAL A N 1
ATOM 727 C CA . VAL A 1 90 ? 11.601 -0.559 -19.412 1.00 97.00 90 VAL A CA 1
ATOM 728 C C . VAL A 1 90 ? 11.023 0.767 -19.914 1.00 97.00 90 VAL A C 1
ATOM 730 O O . VAL A 1 90 ? 10.858 0.934 -21.123 1.00 97.00 90 VAL A O 1
ATOM 733 N N . ILE A 1 91 ? 10.750 1.721 -19.018 1.00 96.19 91 ILE A N 1
ATOM 734 C CA . ILE A 1 91 ? 10.167 3.025 -19.383 1.00 96.19 91 ILE A CA 1
ATOM 735 C C . ILE A 1 91 ? 11.134 3.816 -20.270 1.00 96.19 91 ILE A C 1
ATOM 737 O O . ILE A 1 91 ? 10.749 4.352 -21.313 1.00 96.19 91 ILE A O 1
ATOM 741 N N . TRP A 1 92 ? 12.407 3.870 -19.881 1.00 95.19 92 TRP A N 1
ATOM 742 C CA . TRP A 1 92 ? 13.423 4.661 -20.563 1.00 95.19 92 TRP A CA 1
ATOM 743 C C . TRP A 1 92 ? 13.698 4.145 -21.977 1.00 95.19 92 TRP A C 1
ATOM 745 O O . TRP A 1 92 ? 13.707 4.934 -22.924 1.00 95.19 92 TRP A O 1
ATOM 755 N N . VAL A 1 93 ? 13.841 2.830 -22.159 1.00 95.06 93 VAL A N 1
ATOM 756 C CA . VAL A 1 93 ? 14.060 2.232 -23.484 1.00 95.06 93 VAL A CA 1
ATOM 757 C C . VAL A 1 93 ? 12.802 2.359 -24.348 1.00 95.06 93 VAL A C 1
ATOM 759 O O . VAL A 1 93 ? 12.903 2.755 -25.511 1.00 95.06 93 VAL A O 1
ATOM 762 N N . ALA A 1 94 ? 11.609 2.103 -23.801 1.00 95.81 94 ALA A N 1
ATOM 763 C CA . ALA A 1 94 ? 10.358 2.210 -24.553 1.00 95.81 94 ALA A CA 1
ATOM 764 C C . ALA A 1 94 ? 10.041 3.642 -25.009 1.00 95.81 94 ALA A C 1
ATOM 766 O O . ALA A 1 94 ? 9.459 3.822 -26.079 1.00 95.81 94 ALA A O 1
ATOM 767 N N . SER A 1 95 ? 10.505 4.662 -24.271 1.00 94.06 95 SER A N 1
ATOM 768 C CA . SER A 1 95 ? 10.415 6.068 -24.697 1.00 94.06 95 SER A CA 1
ATOM 769 C C . SER A 1 95 ? 11.114 6.336 -26.038 1.00 94.06 95 SER A C 1
ATOM 771 O O . SER A 1 95 ? 10.786 7.293 -26.742 1.00 94.06 95 SER A O 1
ATOM 773 N N . ARG A 1 96 ? 12.080 5.482 -26.404 1.00 94.31 96 ARG A N 1
ATOM 774 C CA . ARG A 1 96 ? 12.864 5.571 -27.637 1.00 94.31 96 ARG A CA 1
ATOM 775 C C . ARG A 1 96 ? 12.493 4.510 -28.675 1.00 94.31 96 ARG A C 1
ATOM 777 O O . ARG A 1 96 ? 12.573 4.799 -29.874 1.00 94.31 96 ARG A O 1
ATOM 784 N N . TYR A 1 97 ? 12.123 3.309 -28.231 1.00 94.50 97 TYR A N 1
ATOM 785 C CA . TYR A 1 97 ? 11.859 2.140 -29.071 1.00 94.50 97 TYR A CA 1
ATOM 786 C C . TYR A 1 97 ? 10.427 1.619 -28.858 1.00 94.50 97 TYR A C 1
ATOM 788 O O . TYR A 1 97 ? 10.188 0.796 -27.965 1.00 94.50 97 TYR A O 1
ATOM 796 N N . PRO A 1 98 ? 9.457 2.065 -29.683 1.00 94.56 98 PRO A N 1
ATOM 797 C CA . PRO A 1 98 ? 8.099 1.544 -29.622 1.00 94.56 98 PRO A CA 1
ATOM 798 C C . PRO A 1 98 ? 8.062 0.076 -30.052 1.00 94.56 98 PRO A C 1
ATOM 800 O O . PRO A 1 98 ? 8.932 -0.398 -30.792 1.00 94.56 98 PRO A O 1
ATOM 803 N N . ARG A 1 99 ? 7.012 -0.630 -29.623 1.00 94.44 99 ARG A N 1
ATOM 804 C CA . ARG A 1 99 ? 6.812 -2.040 -29.956 1.00 94.44 99 ARG A CA 1
ATOM 805 C C . ARG A 1 99 ? 6.837 -2.243 -31.465 1.00 94.44 99 ARG A C 1
ATOM 807 O O . ARG A 1 99 ? 5.976 -1.756 -32.193 1.00 94.44 99 ARG A O 1
ATOM 814 N N . THR A 1 100 ? 7.818 -3.010 -31.908 1.00 92.62 100 THR A N 1
ATOM 815 C CA . THR A 1 100 ? 8.051 -3.352 -33.307 1.00 92.62 100 THR A CA 1
ATOM 816 C C . THR A 1 100 ? 7.809 -4.847 -33.486 1.00 92.62 100 THR A C 1
ATOM 818 O O . THR A 1 100 ? 8.230 -5.649 -32.656 1.00 92.62 100 THR A O 1
ATOM 821 N N . ALA A 1 101 ? 7.082 -5.228 -34.537 1.00 84.56 101 ALA A N 1
ATOM 822 C CA . ALA A 1 101 ? 6.858 -6.633 -34.873 1.00 84.56 101 ALA A CA 1
ATOM 823 C C . ALA A 1 101 ? 8.109 -7.251 -35.512 1.00 84.56 101 ALA A C 1
ATOM 825 O O . ALA A 1 101 ? 8.969 -6.532 -36.024 1.00 84.56 101 ALA A O 1
ATOM 826 N N . HIS A 1 102 ? 8.185 -8.583 -35.517 1.00 79.62 102 HIS A N 1
ATOM 827 C CA . HIS A 1 102 ? 9.264 -9.283 -36.206 1.00 79.62 102 HIS A CA 1
ATOM 828 C C . HIS A 1 102 ? 9.295 -8.855 -37.684 1.00 79.62 102 HIS A C 1
ATOM 830 O O . HIS A 1 102 ? 8.238 -8.829 -38.327 1.00 79.62 102 HIS A O 1
ATOM 836 N N . PRO A 1 103 ? 10.469 -8.515 -38.243 1.00 79.06 103 PRO A N 1
ATOM 837 C CA . PRO A 1 103 ? 10.568 -8.088 -39.631 1.00 79.06 103 PRO A CA 1
ATOM 838 C C . PRO A 1 103 ? 10.073 -9.186 -40.584 1.00 79.06 103 PRO A C 1
ATOM 840 O O . PRO A 1 103 ? 10.354 -10.370 -40.404 1.00 79.06 103 PRO A O 1
ATOM 843 N N . LEU A 1 104 ? 9.321 -8.802 -41.616 1.00 70.56 104 LEU A N 1
ATOM 844 C CA . LEU A 1 104 ? 8.901 -9.715 -42.683 1.00 70.56 104 LEU A CA 1
ATOM 845 C C . LEU A 1 104 ? 10.097 -9.944 -43.624 1.00 70.56 104 LEU A C 1
ATOM 847 O O . LEU A 1 104 ? 10.256 -9.240 -44.618 1.00 70.56 104 LEU A O 1
ATOM 851 N N . GLY A 1 105 ? 10.982 -10.876 -43.265 1.00 71.75 105 GLY A N 1
ATOM 852 C CA . GLY A 1 105 ? 12.212 -11.194 -43.999 1.00 71.75 105 GLY A CA 1
ATOM 853 C C . GLY A 1 105 ? 13.392 -11.487 -43.068 1.00 71.75 105 GLY A C 1
ATOM 854 O O . GLY A 1 105 ? 13.218 -11.624 -41.860 1.00 71.75 105 GLY A O 1
ATOM 855 N N . GLY A 1 106 ? 14.601 -11.585 -43.626 1.00 59.12 106 GLY A N 1
ATOM 856 C CA . GLY A 1 106 ? 15.824 -11.653 -42.823 1.00 59.12 106 GLY A CA 1
ATOM 857 C C . GLY A 1 106 ? 16.189 -10.275 -42.271 1.00 59.12 106 GLY A C 1
ATOM 858 O O . GLY A 1 106 ? 16.280 -9.313 -43.034 1.00 59.12 106 GLY A O 1
ATOM 859 N N . SER A 1 107 ? 16.411 -10.170 -40.963 1.00 61.28 107 SER A N 1
ATOM 860 C CA . SER A 1 107 ? 17.091 -9.024 -40.357 1.00 61.28 107 SER A CA 1
ATOM 861 C C . SER A 1 107 ? 18.600 -9.265 -40.320 1.00 61.28 107 SER A C 1
ATOM 863 O O . SER A 1 107 ? 19.063 -10.401 -40.229 1.00 61.28 107 SER A O 1
ATOM 865 N N . VAL A 1 108 ? 19.381 -8.187 -40.401 1.00 63.81 108 VAL A N 1
ATOM 866 C CA . VAL A 1 108 ? 20.837 -8.225 -40.211 1.00 63.81 108 VAL A CA 1
ATOM 867 C C . VAL A 1 108 ? 21.177 -7.382 -38.985 1.00 63.81 108 VAL A C 1
ATOM 869 O O . VAL A 1 108 ? 20.741 -6.236 -38.884 1.00 63.81 108 VAL A O 1
ATOM 872 N N . GLY A 1 109 ? 21.977 -7.944 -38.076 1.00 74.62 109 GLY A N 1
ATOM 873 C CA . GLY A 1 109 ? 22.416 -7.293 -36.838 1.00 74.62 109 GLY A CA 1
ATOM 874 C C . GLY A 1 109 ? 21.492 -7.530 -35.638 1.00 74.62 109 GLY A C 1
ATOM 875 O O . GLY A 1 109 ? 20.380 -8.022 -35.793 1.00 74.62 109 GLY A O 1
ATOM 876 N N . THR A 1 110 ? 21.990 -7.173 -34.450 1.00 75.38 110 THR A N 1
ATOM 877 C CA . THR A 1 110 ? 21.357 -7.399 -33.130 1.00 75.38 110 THR A CA 1
ATOM 878 C C . THR A 1 110 ? 20.989 -6.105 -32.393 1.00 75.38 110 THR A C 1
ATOM 880 O O . THR A 1 110 ? 20.582 -6.141 -31.236 1.00 75.38 110 THR A O 1
ATOM 883 N N . ARG A 1 111 ? 21.175 -4.946 -33.044 1.00 88.56 111 ARG A N 1
ATOM 884 C CA . ARG A 1 111 ? 20.880 -3.612 -32.499 1.00 88.56 111 ARG A CA 1
ATOM 885 C C . ARG A 1 111 ? 19.817 -2.886 -33.335 1.00 88.56 111 ARG A C 1
ATOM 887 O O . ARG A 1 111 ? 20.073 -1.809 -33.875 1.00 88.56 111 ARG A O 1
ATOM 894 N N . ASN A 1 112 ? 18.639 -3.493 -33.513 1.00 88.12 112 ASN A N 1
ATOM 895 C CA . ASN A 1 112 ? 17.508 -2.894 -34.241 1.00 88.12 112 ASN A CA 1
ATOM 896 C C . ASN A 1 112 ? 16.229 -2.765 -33.378 1.00 88.12 112 ASN A C 1
ATOM 898 O O . ASN A 1 112 ? 16.155 -3.255 -32.256 1.00 88.12 112 ASN A O 1
ATOM 902 N N . SER A 1 113 ? 15.192 -2.088 -33.887 1.00 89.94 113 SER A N 1
ATOM 903 C CA . SER A 1 113 ? 13.956 -1.830 -33.122 1.00 89.94 113 SER A CA 1
ATOM 904 C C . SER A 1 113 ? 13.190 -3.096 -32.712 1.00 89.94 113 SER A C 1
ATOM 906 O O . SER A 1 113 ? 12.506 -3.087 -31.686 1.00 89.94 113 SER A O 1
ATOM 908 N N . TRP A 1 114 ? 13.290 -4.178 -33.493 1.00 89.62 114 TRP A N 1
ATOM 909 C CA . TRP A 1 114 ? 12.721 -5.476 -33.126 1.00 89.62 114 TRP A CA 1
ATOM 910 C C . TRP A 1 114 ? 13.495 -6.096 -31.957 1.00 89.62 114 TRP A C 1
ATOM 912 O O . TRP A 1 114 ? 12.866 -6.509 -30.985 1.00 89.62 114 TRP A O 1
ATOM 922 N N . ASP A 1 115 ? 14.830 -6.068 -31.986 1.00 89.31 115 ASP A N 1
ATOM 923 C CA . ASP A 1 115 ? 15.653 -6.568 -30.877 1.00 89.31 115 ASP A CA 1
ATOM 924 C C . ASP A 1 115 ? 15.353 -5.797 -29.587 1.00 89.31 115 ASP A C 1
ATOM 926 O O . ASP A 1 115 ? 15.049 -6.398 -28.557 1.00 89.31 115 ASP A O 1
ATOM 930 N N . ALA A 1 116 ? 15.306 -4.461 -29.658 1.00 92.50 116 ALA A N 1
ATOM 931 C CA . ALA A 1 116 ? 14.934 -3.621 -28.519 1.00 92.50 116 ALA A CA 1
ATOM 932 C C . ALA A 1 116 ? 13.546 -3.987 -27.973 1.00 92.50 116 ALA A C 1
ATOM 934 O O . ALA A 1 116 ? 13.356 -4.085 -26.759 1.00 92.50 116 ALA A O 1
ATOM 935 N N . SER A 1 117 ? 12.593 -4.269 -28.870 1.00 93.25 117 SER A N 1
ATOM 936 C CA . SER A 1 117 ? 11.265 -4.742 -28.482 1.00 93.25 117 SER A CA 1
ATOM 937 C C . SER A 1 117 ? 11.331 -6.088 -27.764 1.00 93.25 117 SER A C 1
ATOM 939 O O . SER A 1 117 ? 10.615 -6.266 -26.785 1.00 93.25 117 SER A O 1
ATOM 941 N N . MET A 1 118 ? 12.158 -7.042 -28.200 1.00 91.19 118 MET A N 1
ATOM 942 C CA . MET A 1 118 ? 12.320 -8.329 -27.508 1.00 91.19 118 MET A CA 1
ATOM 943 C C . MET A 1 118 ? 12.917 -8.161 -26.107 1.00 91.19 118 MET A C 1
ATOM 945 O O . MET A 1 118 ? 12.470 -8.822 -25.166 1.00 91.19 118 MET A O 1
ATOM 949 N N . HIS A 1 119 ? 13.885 -7.257 -25.942 1.00 93.19 119 HIS A N 1
ATOM 950 C CA . HIS A 1 119 ? 14.469 -6.992 -24.630 1.00 93.19 119 HIS A CA 1
ATOM 951 C C . HIS A 1 119 ? 13.462 -6.346 -23.670 1.00 93.19 119 HIS A C 1
ATOM 953 O O . HIS A 1 119 ? 13.321 -6.818 -22.544 1.00 93.19 119 HIS A O 1
ATOM 959 N N . ILE A 1 120 ? 12.702 -5.338 -24.122 1.00 95.25 120 ILE A N 1
ATOM 960 C CA . ILE A 1 120 ? 11.630 -4.720 -23.322 1.00 95.25 120 ILE A CA 1
ATOM 961 C C . ILE A 1 120 ? 10.602 -5.777 -22.898 1.00 95.25 120 ILE A C 1
ATOM 963 O O . ILE A 1 120 ? 10.222 -5.841 -21.730 1.00 95.25 120 ILE A O 1
ATOM 967 N N . GLN A 1 121 ? 10.178 -6.639 -23.828 1.00 94.31 121 GLN A N 1
ATOM 968 C CA . GLN A 1 121 ? 9.248 -7.736 -23.539 1.00 94.31 121 GLN A CA 1
ATOM 969 C C . GLN A 1 121 ? 9.813 -8.699 -22.488 1.00 94.31 121 GLN A C 1
ATOM 971 O O . GLN A 1 121 ? 9.096 -9.096 -21.573 1.00 94.31 121 GLN A O 1
ATOM 976 N N . SER A 1 122 ? 11.105 -9.022 -22.575 1.00 93.81 122 SER A N 1
ATOM 977 C CA . SER A 1 122 ? 11.782 -9.905 -21.620 1.00 93.81 122 SER A CA 1
ATOM 978 C C . SER A 1 122 ? 11.878 -9.278 -20.224 1.00 93.81 122 SER A C 1
ATOM 980 O O . SER A 1 122 ? 11.545 -9.941 -19.244 1.00 93.81 122 SER A O 1
ATOM 982 N N . MET A 1 123 ? 12.231 -7.990 -20.117 1.00 95.50 123 MET A N 1
ATOM 983 C CA . MET A 1 123 ? 12.232 -7.266 -18.838 1.00 95.50 123 MET A CA 1
ATOM 984 C C . MET A 1 123 ? 10.826 -7.190 -18.225 1.00 95.50 123 MET A C 1
ATOM 986 O O . MET A 1 123 ? 10.665 -7.453 -17.036 1.00 95.50 123 MET A O 1
ATOM 990 N N . ILE A 1 124 ? 9.789 -6.896 -19.024 1.00 96.12 124 ILE A N 1
ATOM 991 C CA . ILE A 1 124 ? 8.391 -6.911 -18.555 1.00 96.12 124 ILE A CA 1
ATOM 992 C C . ILE A 1 124 ? 8.013 -8.310 -18.053 1.00 96.12 124 ILE A C 1
ATOM 994 O O . ILE A 1 124 ? 7.429 -8.434 -16.978 1.00 96.12 124 ILE A O 1
ATOM 998 N N . GLY A 1 125 ? 8.395 -9.364 -18.779 1.00 94.19 125 GLY A N 1
ATOM 999 C CA . GLY A 1 125 ? 8.203 -10.751 -18.356 1.00 94.19 125 GLY A CA 1
ATOM 1000 C C . GLY A 1 125 ? 8.927 -11.088 -17.046 1.00 94.19 125 GLY A C 1
ATOM 1001 O O . GLY A 1 125 ? 8.349 -11.747 -16.185 1.00 94.19 125 GLY A O 1
ATOM 1002 N N . GLN A 1 126 ? 10.153 -10.592 -16.853 1.00 93.75 126 GLN A N 1
ATOM 1003 C CA . GLN A 1 126 ? 10.935 -10.767 -15.624 1.00 93.75 126 GLN A CA 1
ATOM 1004 C C . GLN A 1 126 ? 10.305 -10.057 -14.416 1.00 93.75 126 GLN A C 1
ATOM 1006 O O . GLN A 1 126 ? 10.378 -10.563 -13.296 1.00 93.75 126 GLN A O 1
ATOM 1011 N N . ILE A 1 127 ? 9.686 -8.892 -14.619 1.00 94.00 127 ILE A N 1
ATOM 1012 C CA . ILE A 1 127 ? 8.906 -8.221 -13.571 1.00 94.00 127 ILE A CA 1
ATOM 1013 C C . ILE A 1 127 ? 7.637 -9.035 -13.285 1.00 94.00 127 ILE A C 1
ATOM 1015 O O . ILE A 1 127 ? 7.317 -9.301 -12.128 1.00 94.00 127 ILE A O 1
ATOM 1019 N N . ALA A 1 128 ? 6.928 -9.465 -14.331 1.00 90.19 128 ALA A N 1
ATOM 1020 C CA . ALA A 1 128 ? 5.655 -10.173 -14.228 1.00 90.19 128 ALA A CA 1
ATOM 1021 C C . ALA A 1 128 ? 5.761 -11.573 -13.601 1.00 90.19 128 ALA A C 1
ATOM 1023 O O . ALA A 1 128 ? 4.797 -12.041 -12.999 1.00 90.19 128 ALA A O 1
ATOM 1024 N N . SER A 1 129 ? 6.910 -12.242 -13.717 1.00 88.38 129 SER A N 1
ATOM 1025 C CA . SER A 1 129 ? 7.140 -13.563 -13.115 1.00 88.38 129 SER A CA 1
ATOM 1026 C C . SER A 1 129 ? 7.271 -13.520 -11.590 1.00 88.38 129 SER A C 1
ATOM 1028 O O . SER A 1 129 ? 7.145 -14.550 -10.929 1.00 88.38 129 SER A O 1
ATOM 1030 N N . GLN A 1 130 ? 7.495 -12.339 -11.011 1.00 83.25 130 GLN A N 1
ATOM 1031 C CA . GLN A 1 130 ? 7.578 -12.152 -9.567 1.00 83.25 130 GLN A CA 1
ATOM 1032 C C . GLN A 1 130 ? 6.178 -11.927 -8.987 1.00 83.25 130 GLN A C 1
ATOM 1034 O O . GLN A 1 130 ? 5.456 -11.031 -9.414 1.00 83.25 130 GLN A O 1
ATOM 1039 N N . THR A 1 131 ? 5.790 -12.699 -7.972 1.00 71.12 131 THR A N 1
ATOM 1040 C CA . THR A 1 131 ? 4.463 -12.609 -7.326 1.00 71.12 131 THR A CA 1
ATOM 1041 C C . THR A 1 131 ? 4.404 -11.601 -6.176 1.00 71.12 131 THR A C 1
ATOM 1043 O O . THR A 1 131 ? 3.348 -11.388 -5.574 1.00 71.12 131 THR A O 1
ATOM 1046 N N . SER A 1 132 ? 5.527 -10.945 -5.873 1.00 70.44 132 SER A N 1
ATOM 1047 C CA . SER A 1 132 ? 5.616 -9.960 -4.798 1.00 70.44 132 SER A CA 1
ATOM 1048 C C . SER A 1 132 ? 4.688 -8.765 -5.043 1.00 70.44 132 SER A C 1
ATOM 1050 O O . SER A 1 132 ? 4.400 -8.372 -6.177 1.00 70.44 132 SER A O 1
ATOM 1052 N N . TYR A 1 133 ? 4.226 -8.139 -3.959 1.00 64.19 133 TYR A N 1
ATOM 1053 C CA . TYR A 1 133 ? 3.424 -6.916 -4.050 1.00 64.19 133 TYR A CA 1
ATOM 1054 C C . TYR A 1 133 ? 4.156 -5.803 -4.814 1.00 64.19 133 TYR A C 1
ATOM 1056 O O . TYR A 1 133 ? 3.556 -5.135 -5.656 1.00 64.19 133 TYR A O 1
ATOM 1064 N N . LEU A 1 134 ? 5.461 -5.647 -4.562 1.00 71.88 134 LEU A N 1
ATOM 1065 C CA . LEU A 1 134 ? 6.317 -4.684 -5.251 1.00 71.88 134 LEU A CA 1
ATOM 1066 C C . LEU A 1 134 ? 6.276 -4.863 -6.771 1.00 71.88 134 LEU A C 1
ATOM 1068 O O . LEU A 1 134 ? 6.067 -3.888 -7.491 1.00 71.88 134 LEU A O 1
ATOM 1072 N N . ALA A 1 135 ? 6.410 -6.098 -7.256 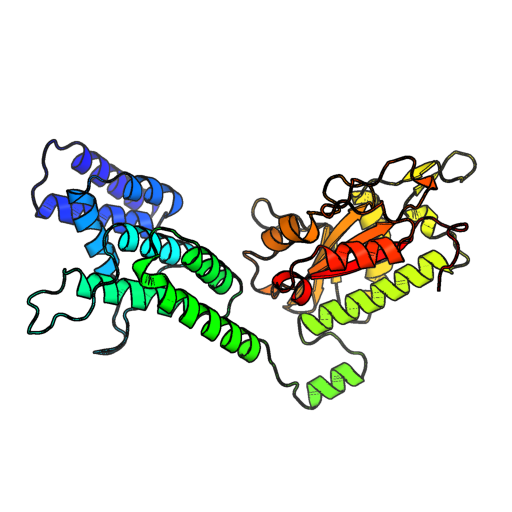1.00 80.19 135 ALA A N 1
ATOM 1073 C CA . ALA A 1 135 ? 6.365 -6.394 -8.683 1.00 80.19 135 ALA A CA 1
ATOM 1074 C C . ALA A 1 135 ? 4.987 -6.086 -9.293 1.00 80.19 135 ALA A C 1
ATOM 1076 O O . ALA A 1 135 ? 4.906 -5.504 -10.375 1.00 80.19 135 ALA A O 1
ATOM 1077 N N . ARG A 1 136 ? 3.897 -6.377 -8.569 1.00 80.44 136 ARG A N 1
ATOM 1078 C CA . ARG A 1 136 ? 2.531 -6.008 -8.987 1.00 80.44 136 ARG A CA 1
ATOM 1079 C C . ARG A 1 136 ? 2.325 -4.496 -9.060 1.00 80.44 136 ARG A C 1
ATOM 1081 O O . ARG A 1 136 ? 1.673 -4.007 -9.982 1.00 80.44 136 ARG A O 1
ATOM 1088 N N . ALA A 1 137 ? 2.880 -3.751 -8.105 1.00 77.69 137 ALA A N 1
ATOM 1089 C CA . ALA A 1 137 ? 2.822 -2.294 -8.102 1.00 77.69 137 ALA A CA 1
ATOM 1090 C C . ALA A 1 137 ? 3.607 -1.695 -9.283 1.00 77.69 137 ALA A C 1
ATOM 1092 O O . ALA A 1 137 ? 3.113 -0.766 -9.921 1.00 77.69 137 ALA A O 1
ATOM 1093 N N . VAL A 1 138 ? 4.779 -2.254 -9.614 1.00 89.12 138 VAL A N 1
ATOM 1094 C CA . VAL A 1 138 ? 5.534 -1.892 -10.828 1.00 89.12 138 VAL A CA 1
ATOM 1095 C C . VAL A 1 138 ? 4.693 -2.155 -12.078 1.00 89.12 138 VAL A C 1
ATOM 1097 O O . VAL A 1 138 ? 4.506 -1.246 -12.878 1.00 89.12 138 VAL A O 1
ATOM 1100 N N . MET A 1 139 ? 4.102 -3.347 -12.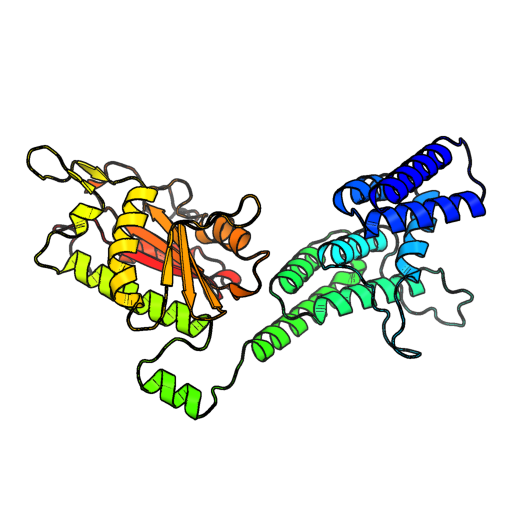226 1.00 91.19 139 MET A N 1
ATOM 1101 C CA . MET A 1 139 ? 3.253 -3.669 -13.384 1.00 91.19 139 MET A CA 1
ATOM 1102 C C . MET A 1 139 ? 2.067 -2.706 -13.541 1.00 91.19 139 MET A C 1
ATOM 1104 O O . MET A 1 139 ? 1.740 -2.307 -14.658 1.00 91.19 139 MET A O 1
ATOM 1108 N N . ALA A 1 140 ? 1.452 -2.277 -12.434 1.00 83.31 140 ALA A N 1
ATOM 1109 C CA . ALA A 1 140 ? 0.389 -1.275 -12.463 1.00 83.31 140 ALA A CA 1
ATOM 1110 C C . ALA A 1 140 ? 0.881 0.101 -12.948 1.00 83.31 140 ALA A C 1
ATOM 1112 O O . ALA A 1 140 ? 0.190 0.752 -13.732 1.00 83.31 140 ALA A O 1
ATOM 1113 N N . ARG A 1 141 ? 2.079 0.533 -12.530 1.00 92.31 141 ARG A N 1
ATOM 1114 C CA . ARG A 1 141 ? 2.696 1.778 -13.018 1.00 92.31 141 ARG A CA 1
ATOM 1115 C C . ARG A 1 141 ? 3.077 1.682 -14.494 1.00 92.31 141 ARG A C 1
ATOM 1117 O O . ARG A 1 141 ? 2.772 2.602 -15.249 1.00 92.31 141 ARG A O 1
ATOM 1124 N N . LEU A 1 142 ? 3.625 0.548 -14.933 1.00 95.50 142 LEU A N 1
ATOM 1125 C CA . LEU A 1 142 ? 3.912 0.289 -16.347 1.00 95.50 142 LEU A CA 1
ATOM 1126 C C . LEU A 1 142 ? 2.646 0.364 -17.218 1.00 95.50 142 LEU A C 1
ATOM 1128 O O . LEU A 1 142 ? 2.688 0.930 -18.306 1.00 95.50 142 LEU A O 1
ATOM 1132 N N . ALA A 1 143 ? 1.499 -0.133 -16.739 1.00 90.44 143 ALA A N 1
ATOM 1133 C CA . ALA A 1 143 ? 0.224 -0.057 -17.467 1.00 90.44 143 ALA A CA 1
ATOM 1134 C C . ALA A 1 143 ? -0.321 1.382 -17.615 1.00 90.44 143 ALA A C 1
ATOM 1136 O O . ALA A 1 143 ? -1.109 1.676 -18.529 1.00 90.44 143 ALA A O 1
ATOM 1137 N N . ALA A 1 144 ? 0.079 2.272 -16.702 1.00 87.81 144 ALA A N 1
ATOM 1138 C CA . ALA A 1 144 ? -0.298 3.682 -16.674 1.00 87.81 144 ALA A CA 1
ATOM 1139 C C . ALA A 1 144 ? 0.716 4.609 -17.376 1.00 87.81 144 ALA A C 1
ATOM 1141 O O . ALA A 1 144 ? 0.378 5.760 -17.646 1.00 87.81 144 ALA A O 1
ATOM 1142 N N . SER A 1 145 ? 1.925 4.129 -17.688 1.00 94.19 145 SER A N 1
ATOM 1143 C CA . SER A 1 145 ? 2.977 4.913 -18.351 1.00 94.19 145 SER A CA 1
ATOM 1144 C C . SER A 1 145 ? 2.608 5.254 -19.800 1.00 94.19 145 SER A C 1
ATOM 1146 O O . SER A 1 145 ? 2.147 4.406 -20.569 1.00 94.19 145 SER A O 1
ATOM 1148 N N . ALA A 1 146 ? 2.835 6.515 -20.183 1.00 95.00 146 ALA A N 1
ATOM 1149 C CA . ALA A 1 146 ? 2.576 7.009 -21.535 1.00 95.00 146 ALA A CA 1
ATOM 1150 C C . ALA A 1 146 ? 3.590 6.457 -22.553 1.00 95.00 146 ALA A C 1
ATOM 1152 O O . ALA A 1 146 ? 3.256 6.213 -23.711 1.00 95.00 146 ALA A O 1
ATOM 1153 N N . GLU A 1 147 ? 4.818 6.201 -22.109 1.00 95.50 147 GLU A N 1
ATOM 1154 C CA . GLU A 1 147 ? 5.910 5.626 -22.896 1.00 95.50 147 GLU A CA 1
ATOM 1155 C C . GLU A 1 147 ? 5.598 4.183 -23.322 1.00 95.50 147 GLU A C 1
ATOM 1157 O O . GLU A 1 147 ? 6.048 3.717 -24.369 1.00 95.50 147 GLU A O 1
ATOM 1162 N N . LEU A 1 148 ? 4.772 3.479 -22.541 1.00 96.31 148 LEU A N 1
ATOM 1163 C CA . LEU A 1 148 ? 4.413 2.078 -22.760 1.00 96.31 148 LEU A CA 1
ATOM 1164 C C . LEU A 1 148 ? 3.127 1.875 -23.567 1.00 96.31 148 LEU A C 1
ATOM 1166 O O . LEU A 1 148 ? 2.680 0.737 -23.711 1.00 96.31 148 LEU A O 1
ATOM 1170 N N . VAL A 1 149 ? 2.548 2.922 -24.164 1.00 96.06 149 VAL A N 1
ATOM 1171 C CA . VAL A 1 149 ? 1.300 2.805 -24.948 1.00 96.06 149 VAL A CA 1
ATOM 1172 C C . VAL A 1 149 ? 1.390 1.717 -26.027 1.00 96.06 149 VAL A C 1
ATOM 1174 O O . VAL A 1 149 ? 0.454 0.937 -26.183 1.00 96.06 149 VAL A O 1
ATOM 1177 N N . SER A 1 150 ? 2.530 1.591 -26.715 1.00 95.94 150 SER A N 1
ATOM 1178 C CA . SER A 1 150 ? 2.733 0.556 -27.748 1.00 95.94 150 SER A CA 1
ATOM 1179 C C . SER A 1 150 ? 2.865 -0.879 -27.202 1.00 95.94 150 SER A C 1
ATOM 1181 O O . SER A 1 150 ? 2.689 -1.839 -27.952 1.00 95.94 150 SER A O 1
ATOM 1183 N N . TYR A 1 151 ? 3.131 -1.040 -25.903 1.00 96.69 151 TYR A N 1
ATOM 1184 C CA . TYR A 1 151 ? 3.247 -2.325 -25.201 1.00 96.69 151 TYR A CA 1
ATOM 1185 C C . TYR A 1 151 ? 2.034 -2.627 -24.306 1.00 96.69 151 TYR A C 1
ATOM 1187 O O . TYR A 1 151 ? 2.003 -3.671 -23.652 1.00 96.69 151 TYR A O 1
ATOM 1195 N N . ARG A 1 152 ? 1.033 -1.738 -24.264 1.00 93.00 152 ARG A N 1
ATOM 1196 C CA . ARG A 1 152 ? -0.024 -1.737 -23.245 1.00 93.00 152 ARG A CA 1
ATOM 1197 C C . ARG A 1 152 ? -0.781 -3.057 -23.131 1.00 93.00 152 ARG A C 1
ATOM 1199 O O . ARG A 1 152 ? -0.935 -3.557 -22.021 1.00 93.00 152 ARG A O 1
ATOM 1206 N N . ASP A 1 153 ? -1.200 -3.642 -24.249 1.00 90.38 153 ASP A N 1
ATOM 1207 C CA . ASP A 1 153 ? -1.958 -4.902 -24.248 1.00 90.38 153 ASP A CA 1
ATOM 1208 C C . ASP A 1 153 ? -1.170 -6.044 -23.597 1.00 90.38 153 ASP A C 1
ATOM 1210 O O . ASP A 1 153 ? -1.711 -6.837 -22.827 1.00 90.38 153 ASP A O 1
ATOM 1214 N N . MET A 1 154 ? 0.136 -6.093 -23.852 1.00 92.88 154 MET A N 1
ATOM 1215 C CA . MET A 1 154 ? 1.021 -7.092 -23.268 1.00 92.88 154 MET A CA 1
ATOM 1216 C C . MET A 1 154 ? 1.244 -6.848 -21.773 1.00 92.88 154 MET A C 1
ATOM 1218 O O . MET A 1 154 ? 1.231 -7.798 -20.992 1.00 92.88 154 MET A O 1
ATOM 1222 N N . VAL A 1 155 ? 1.419 -5.590 -21.359 1.00 91.81 155 VAL A N 1
ATOM 1223 C CA . VAL A 1 155 ? 1.544 -5.237 -19.937 1.00 91.81 155 VAL A CA 1
ATOM 1224 C C . VAL A 1 155 ? 0.279 -5.641 -19.178 1.00 91.81 155 VAL A C 1
ATOM 1226 O O . VAL A 1 155 ? 0.383 -6.272 -18.131 1.00 91.81 155 VAL A O 1
ATOM 1229 N N . LEU A 1 156 ? -0.908 -5.357 -19.725 1.00 81.19 156 LEU A N 1
ATOM 1230 C CA . LEU A 1 156 ? -2.189 -5.753 -19.130 1.00 81.19 156 LEU A CA 1
ATOM 1231 C C . LEU A 1 156 ? -2.348 -7.279 -19.065 1.00 81.19 156 LEU A C 1
ATOM 1233 O O . LEU A 1 156 ? -2.779 -7.808 -18.041 1.00 81.19 156 LEU A O 1
ATOM 1237 N N . HIS A 1 157 ? -1.957 -7.997 -20.121 1.00 85.88 157 HIS A N 1
ATOM 1238 C CA . HIS A 1 157 ? -1.971 -9.460 -20.140 1.00 85.88 157 HIS A CA 1
ATOM 1239 C C . HIS A 1 157 ? -1.062 -10.065 -19.056 1.00 85.88 157 HIS A C 1
ATOM 1241 O O . HIS A 1 157 ? -1.487 -10.940 -18.293 1.00 85.88 157 HIS A O 1
ATOM 1247 N N . HIS A 1 158 ? 0.175 -9.577 -18.943 1.00 88.38 158 HIS A N 1
ATOM 1248 C CA . HIS A 1 158 ? 1.105 -10.017 -17.906 1.00 88.38 158 HIS A CA 1
ATOM 1249 C C . HIS A 1 158 ? 0.637 -9.630 -16.504 1.00 88.38 158 HIS A C 1
ATOM 1251 O O . HIS A 1 158 ? 0.752 -10.442 -15.592 1.00 88.38 158 HIS A O 1
ATOM 1257 N N . GLN A 1 159 ? 0.060 -8.439 -16.328 1.00 80.69 159 GLN A N 1
ATOM 1258 C CA . GLN A 1 159 ? -0.501 -8.002 -15.052 1.00 80.69 159 GLN A CA 1
ATOM 1259 C C . GLN A 1 159 ? -1.643 -8.924 -14.600 1.00 80.69 159 GLN A C 1
ATOM 1261 O O . GLN A 1 159 ? -1.675 -9.336 -13.443 1.00 80.69 159 GLN A O 1
ATOM 1266 N N . ALA A 1 160 ? -2.557 -9.288 -15.505 1.00 69.31 160 ALA A N 1
ATOM 1267 C CA . ALA A 1 160 ? -3.631 -10.232 -15.203 1.00 69.31 160 ALA A CA 1
ATOM 1268 C C . ALA A 1 160 ? -3.078 -11.615 -14.817 1.00 69.31 160 ALA A C 1
ATOM 1270 O O . ALA A 1 160 ? -3.483 -12.178 -13.802 1.00 69.31 160 ALA A O 1
ATOM 1271 N N . SER A 1 161 ? -2.099 -12.120 -15.572 1.00 76.19 161 SER A N 1
ATOM 1272 C CA . SER A 1 161 ? -1.452 -13.411 -15.298 1.00 76.19 161 SER A CA 1
ATOM 1273 C C . SER A 1 161 ? -0.711 -13.417 -13.954 1.00 76.19 161 SER A C 1
ATOM 1275 O O . SER A 1 161 ? -0.819 -14.370 -13.185 1.00 76.19 161 SER A O 1
ATOM 1277 N N . GLN A 1 162 ? -0.010 -12.327 -13.631 1.00 81.50 162 GLN A N 1
ATOM 1278 C CA . GLN A 1 162 ? 0.691 -12.137 -12.360 1.00 81.50 162 GLN A CA 1
ATOM 1279 C C . GLN A 1 162 ? -0.280 -12.059 -11.175 1.00 81.50 162 GLN A C 1
ATOM 1281 O O . GLN A 1 162 ? 0.036 -12.550 -10.094 1.00 81.50 162 GLN A O 1
ATOM 1286 N N . LEU A 1 163 ? -1.466 -11.464 -11.350 1.00 65.56 163 LEU A N 1
ATOM 1287 C CA . LEU A 1 163 ? -2.498 -11.450 -10.310 1.00 65.56 163 LEU A CA 1
ATOM 1288 C C . LEU A 1 163 ? -2.995 -12.863 -9.999 1.00 65.56 163 LEU A C 1
ATOM 1290 O O . LEU A 1 163 ? -3.079 -13.211 -8.824 1.00 65.56 163 LEU A O 1
ATOM 1294 N N . THR A 1 164 ? -3.262 -13.681 -11.020 1.00 62.25 164 THR A N 1
ATOM 1295 C CA . THR A 1 164 ? -3.628 -15.093 -10.832 1.00 62.25 164 THR A CA 1
ATOM 1296 C C . THR A 1 164 ? -2.513 -15.859 -10.124 1.00 62.25 164 THR A C 1
ATOM 1298 O O . THR A 1 164 ? -2.747 -16.432 -9.065 1.00 62.25 164 THR A O 1
ATOM 1301 N N . ALA A 1 165 ? -1.276 -15.767 -10.622 1.00 65.06 165 ALA A N 1
ATOM 1302 C CA . ALA A 1 165 ? -0.127 -16.439 -10.016 1.00 65.06 165 ALA A CA 1
ATOM 1303 C C . ALA A 1 165 ? 0.156 -15.972 -8.577 1.00 65.06 165 ALA A C 1
ATOM 1305 O O . ALA A 1 165 ? 0.588 -16.761 -7.745 1.00 65.06 165 ALA A O 1
ATOM 1306 N N . SER A 1 166 ? -0.094 -14.698 -8.253 1.00 58.50 166 SER A N 1
ATOM 1307 C CA . SER A 1 166 ? 0.030 -14.172 -6.889 1.00 58.50 166 SER A CA 1
ATOM 1308 C C . SER A 1 166 ? -1.033 -14.740 -5.956 1.00 58.50 166 SER A C 1
ATOM 1310 O O . SER A 1 166 ? -0.719 -14.971 -4.792 1.00 58.50 166 SER A O 1
ATOM 1312 N N . VAL A 1 167 ? -2.265 -14.932 -6.435 1.00 53.00 167 VAL A N 1
ATOM 1313 C CA . VAL A 1 167 ? -3.328 -15.578 -5.656 1.00 53.00 167 VAL A CA 1
ATOM 1314 C C . VAL A 1 167 ? -2.948 -17.031 -5.395 1.00 53.00 167 VAL A C 1
ATOM 1316 O O . VAL A 1 167 ? -2.948 -17.441 -4.239 1.00 53.00 167 VAL A O 1
ATOM 1319 N N . ASP A 1 168 ? -2.517 -17.756 -6.425 1.00 55.22 168 ASP A N 1
ATOM 1320 C CA . ASP A 1 168 ? -2.088 -19.153 -6.310 1.00 55.22 168 ASP A CA 1
ATOM 1321 C C . ASP A 1 168 ? -0.865 -19.305 -5.392 1.00 55.22 168 ASP A C 1
ATOM 1323 O O . ASP A 1 168 ? -0.842 -20.176 -4.530 1.00 55.22 168 ASP A O 1
ATOM 1327 N N . ALA A 1 169 ? 0.126 -18.416 -5.499 1.00 53.00 169 ALA A N 1
ATOM 1328 C CA . ALA A 1 169 ? 1.306 -18.420 -4.633 1.00 53.00 169 ALA A CA 1
ATOM 1329 C C . ALA A 1 169 ? 0.980 -18.053 -3.176 1.00 53.00 169 ALA A C 1
ATOM 1331 O O . ALA A 1 169 ? 1.646 -18.524 -2.258 1.00 53.00 169 ALA A O 1
ATOM 1332 N N . SER A 1 170 ? -0.038 -17.213 -2.955 1.00 48.06 170 SER A N 1
ATOM 1333 C CA . SER A 1 170 ? -0.570 -16.929 -1.615 1.00 48.06 170 SER A CA 1
ATOM 1334 C C . SER A 1 170 ? -1.491 -18.034 -1.088 1.00 48.06 170 SER A C 1
ATOM 1336 O O . SER A 1 170 ? -1.781 -18.078 0.107 1.00 48.06 170 SER A O 1
ATOM 1338 N N . HIS A 1 171 ? -1.953 -18.930 -1.966 1.00 42.53 171 HIS A N 1
ATOM 1339 C CA . HIS A 1 171 ? -2.820 -20.041 -1.619 1.00 42.53 171 HIS A CA 1
ATOM 1340 C C . HIS A 1 171 ? -1.982 -21.213 -1.112 1.00 42.53 171 HIS A C 1
ATOM 1342 O O . HIS A 1 171 ? -1.619 -22.132 -1.843 1.00 42.53 171 HIS A O 1
ATOM 1348 N N . VAL A 1 172 ? -1.690 -21.193 0.184 1.00 46.28 172 VAL A N 1
ATOM 1349 C CA . VAL A 1 172 ? -1.182 -22.374 0.876 1.00 46.28 172 VAL A CA 1
ATOM 1350 C C . VAL A 1 172 ? -2.391 -23.198 1.298 1.00 46.28 172 VAL A C 1
ATOM 1352 O O . VAL A 1 172 ? -3.088 -22.840 2.246 1.00 46.28 172 VAL A O 1
ATOM 1355 N N . ALA A 1 173 ? -2.661 -24.293 0.582 1.00 42.75 173 ALA A N 1
ATOM 1356 C CA . ALA A 1 173 ? -3.601 -25.295 1.068 1.00 42.75 173 ALA A CA 1
ATOM 1357 C C . ALA A 1 173 ? -3.082 -25.790 2.432 1.00 42.75 173 ALA A C 1
ATOM 1359 O O . ALA A 1 173 ? -1.947 -26.277 2.496 1.00 42.75 173 ALA A O 1
ATOM 1360 N N . PRO A 1 174 ? -3.845 -25.625 3.528 1.00 41.09 174 PRO A N 1
ATOM 1361 C CA . PRO A 1 174 ? -3.364 -26.005 4.845 1.00 41.09 174 PRO A CA 1
ATOM 1362 C C . PRO A 1 174 ? -3.107 -27.510 4.856 1.00 41.09 174 PRO A C 1
ATOM 1364 O O . PRO A 1 174 ? -3.927 -28.296 4.374 1.00 41.09 174 PRO A O 1
ATOM 1367 N N . THR A 1 175 ? -1.968 -27.927 5.410 1.00 55.84 175 THR A N 1
ATOM 1368 C CA . THR A 1 175 ? -1.782 -29.343 5.732 1.00 55.84 175 THR A CA 1
ATOM 1369 C C . THR A 1 175 ? -2.819 -29.752 6.775 1.00 55.84 175 THR A C 1
ATOM 1371 O O . THR A 1 175 ? -3.385 -28.906 7.475 1.00 55.84 175 THR A O 1
ATOM 1374 N N . TRP A 1 176 ? -3.101 -31.050 6.890 1.00 51.38 176 TRP A N 1
ATOM 1375 C CA . TRP A 1 176 ? -4.109 -31.510 7.845 1.00 51.38 176 TRP A CA 1
ATOM 1376 C C . TRP A 1 176 ? -3.712 -31.159 9.293 1.00 51.38 176 TRP A C 1
ATOM 1378 O O . TRP A 1 176 ? -4.581 -30.829 10.096 1.00 51.38 176 TRP A O 1
ATOM 1388 N N . GLU A 1 177 ? -2.411 -31.114 9.599 1.00 58.78 177 GLU A N 1
ATOM 1389 C CA . GLU A 1 177 ? -1.872 -30.641 10.875 1.00 58.78 177 GLU A CA 1
ATOM 1390 C C . GLU A 1 177 ? -2.103 -29.138 11.076 1.00 58.78 177 GLU A C 1
ATOM 1392 O O . GLU A 1 177 ? -2.549 -28.734 12.145 1.00 58.78 177 GLU A O 1
ATOM 1397 N N . ALA A 1 178 ? -1.874 -28.306 10.051 1.00 49.75 178 ALA A N 1
ATOM 1398 C CA . ALA A 1 178 ? -2.125 -26.863 10.122 1.00 49.75 178 ALA A CA 1
ATOM 1399 C C . ALA A 1 178 ? -3.623 -26.552 10.292 1.00 49.75 178 ALA A C 1
ATOM 1401 O O . ALA A 1 178 ? -3.996 -25.692 11.088 1.00 49.75 178 ALA A O 1
ATOM 1402 N N . ALA A 1 179 ? -4.497 -27.303 9.615 1.00 55.03 179 ALA A N 1
ATOM 1403 C CA . ALA A 1 179 ? -5.940 -27.215 9.817 1.00 55.03 179 ALA A CA 1
ATOM 1404 C C . ALA A 1 179 ? -6.331 -27.611 11.253 1.00 55.03 179 ALA A C 1
ATOM 1406 O O . ALA A 1 179 ? -7.164 -26.952 11.873 1.00 55.03 179 ALA A O 1
ATOM 1407 N N . GLN A 1 180 ? -5.699 -28.645 11.815 1.00 50.78 180 GLN A N 1
ATOM 1408 C CA . GLN A 1 180 ? -5.917 -29.062 13.199 1.00 50.78 180 GLN A CA 1
ATOM 1409 C C . GLN A 1 180 ? -5.380 -28.035 14.217 1.00 50.78 180 GLN A C 1
ATOM 1411 O O . GLN A 1 180 ? -5.994 -27.836 15.264 1.00 50.78 180 GLN A O 1
ATOM 1416 N N . GLU A 1 181 ? -4.276 -27.344 13.923 1.00 54.94 181 GLU A N 1
ATOM 1417 C CA . GLU A 1 181 ? -3.730 -26.264 14.761 1.00 54.94 181 GLU A CA 1
ATOM 1418 C C . GLU A 1 181 ? -4.648 -25.033 14.804 1.00 54.94 181 GLU A C 1
ATOM 1420 O O . GLU A 1 181 ? -4.919 -24.512 15.889 1.00 54.94 181 GLU A O 1
ATOM 1425 N N . VAL A 1 182 ? -5.195 -24.619 13.656 1.00 48.00 182 VAL A N 1
ATOM 1426 C CA . VAL A 1 182 ? -6.188 -23.531 13.578 1.00 48.00 182 VAL A CA 1
ATOM 1427 C C . VAL A 1 182 ? -7.472 -23.916 14.320 1.00 48.00 182 VAL A C 1
ATOM 1429 O O . VAL A 1 182 ? -7.976 -23.145 15.134 1.00 48.00 182 VAL A O 1
ATOM 1432 N N . LEU A 1 183 ? -7.959 -25.150 14.137 1.00 54.09 183 LEU A N 1
ATOM 1433 C CA . LEU A 1 183 ? -9.141 -25.672 14.838 1.00 54.09 183 LEU A CA 1
ATOM 1434 C C . LEU A 1 183 ? -8.930 -25.865 16.352 1.00 54.09 183 LEU A C 1
ATOM 1436 O O . LEU A 1 183 ? -9.903 -26.024 17.087 1.00 54.09 183 LEU A O 1
ATOM 1440 N N . THR A 1 184 ? -7.683 -25.845 16.834 1.00 55.59 184 THR A N 1
ATOM 1441 C CA . THR A 1 184 ? -7.334 -25.954 18.264 1.00 55.59 184 THR A CA 1
ATOM 1442 C C . THR A 1 184 ? -6.892 -24.626 18.885 1.00 55.59 184 THR A C 1
ATOM 1444 O O . THR A 1 184 ? -6.351 -24.617 19.992 1.00 55.59 184 THR A O 1
ATOM 1447 N N . ASN A 1 185 ? -7.183 -23.500 18.220 1.00 52.22 185 ASN A N 1
ATOM 1448 C CA . ASN A 1 185 ? -6.972 -22.141 18.727 1.00 52.22 185 ASN A CA 1
ATOM 1449 C C . ASN A 1 185 ? -5.486 -21.777 18.963 1.00 52.22 185 ASN A C 1
ATOM 1451 O O . ASN A 1 185 ? -5.150 -21.053 19.905 1.00 52.22 185 ASN A O 1
ATOM 1455 N N . ARG A 1 186 ? -4.572 -22.303 18.130 1.00 59.59 186 ARG A N 1
ATOM 1456 C CA . ARG A 1 186 ? -3.126 -21.990 18.163 1.00 59.59 186 ARG A CA 1
ATOM 1457 C C . ARG A 1 186 ? -2.733 -20.929 17.115 1.00 59.59 186 ARG A C 1
ATOM 1459 O O . ARG A 1 186 ? -3.569 -20.467 16.351 1.00 59.59 186 ARG A O 1
ATOM 1466 N N . ALA A 1 187 ? -1.473 -20.474 17.167 1.00 64.00 187 ALA A N 1
ATOM 1467 C CA . ALA A 1 187 ? -0.957 -19.280 16.478 1.00 64.00 187 ALA A CA 1
ATOM 1468 C C . ALA A 1 187 ? -1.276 -19.223 14.959 1.00 64.00 187 ALA A C 1
ATOM 1470 O O . ALA A 1 187 ? -1.185 -20.259 14.300 1.00 64.00 187 ALA A O 1
ATOM 1471 N N . PRO A 1 188 ? -1.569 -18.033 14.389 1.00 74.62 188 PRO A N 1
ATOM 1472 C CA . PRO A 1 188 ? -1.884 -17.861 12.966 1.00 74.62 188 PRO A CA 1
ATOM 1473 C C . PRO A 1 188 ? -0.835 -18.447 12.009 1.00 74.62 188 PRO A C 1
ATOM 1475 O O . PRO A 1 188 ? 0.369 -18.308 12.243 1.00 74.62 188 PRO A O 1
ATOM 1478 N N . CYS A 1 189 ? -1.284 -19.050 10.901 1.00 75.31 189 CYS A N 1
ATOM 1479 C CA . CYS A 1 189 ? -0.408 -19.645 9.881 1.00 75.31 189 CYS A CA 1
ATOM 1480 C C . CYS A 1 189 ? -0.270 -18.828 8.585 1.00 75.31 189 CYS A C 1
ATOM 1482 O O . CYS A 1 189 ? 0.640 -19.098 7.803 1.00 75.31 189 CYS A O 1
ATOM 1484 N N . SER A 1 190 ? -1.115 -17.817 8.364 1.00 79.50 190 SER A N 1
ATOM 1485 C CA . SER A 1 190 ? -1.041 -16.906 7.213 1.00 79.50 190 SER A CA 1
ATOM 1486 C C . SER A 1 190 ? -1.286 -15.446 7.614 1.00 79.50 190 SER A C 1
ATOM 1488 O O . SER A 1 190 ? -1.813 -15.166 8.694 1.00 79.50 190 SER A O 1
ATOM 1490 N N . HIS A 1 191 ? -0.954 -14.490 6.735 1.00 79.56 191 HIS A N 1
ATOM 1491 C CA . HIS A 1 191 ? -1.277 -13.070 6.954 1.00 79.56 191 HIS A CA 1
ATOM 1492 C C . HIS A 1 191 ? -2.781 -12.830 7.113 1.00 79.56 191 HIS A C 1
ATOM 1494 O O . HIS A 1 191 ? -3.184 -11.980 7.904 1.00 79.56 191 HIS A O 1
ATOM 1500 N N . HIS A 1 192 ? -3.613 -13.577 6.380 1.00 81.75 192 HIS A N 1
ATOM 1501 C CA . HIS A 1 192 ? -5.067 -13.478 6.492 1.00 81.75 192 HIS A CA 1
ATOM 1502 C C . HIS A 1 192 ? -5.559 -13.970 7.855 1.00 81.75 192 HIS A C 1
ATOM 1504 O O . HIS A 1 192 ? -6.381 -13.289 8.465 1.00 81.75 192 HIS A O 1
ATOM 1510 N N . ASP A 1 193 ? -5.014 -15.082 8.357 1.00 83.94 193 ASP A N 1
ATOM 1511 C CA . ASP A 1 193 ? -5.350 -15.599 9.688 1.00 83.94 193 ASP A CA 1
ATOM 1512 C C . ASP A 1 193 ? -4.896 -14.633 10.782 1.00 83.94 193 ASP A C 1
ATOM 1514 O O . ASP A 1 193 ? -5.630 -14.388 11.734 1.00 83.94 193 ASP A O 1
ATOM 1518 N N . LEU A 1 194 ? -3.707 -14.033 10.633 1.00 87.75 194 LEU A N 1
ATOM 1519 C CA . LEU A 1 194 ? -3.201 -13.044 11.582 1.00 87.75 194 LEU A CA 1
ATOM 1520 C C . LEU A 1 194 ? -4.134 -11.834 11.655 1.00 87.75 194 LEU A C 1
ATOM 1522 O O . LEU A 1 194 ? -4.514 -11.423 12.747 1.00 87.75 194 LEU A O 1
ATOM 1526 N N . VAL A 1 195 ? -4.538 -11.286 10.505 1.00 89.06 195 VAL A N 1
ATOM 1527 C CA . VAL A 1 195 ? -5.497 -10.174 10.461 1.00 89.06 195 VAL A CA 1
ATOM 1528 C C . VAL A 1 195 ? -6.847 -10.589 11.042 1.00 89.06 195 VAL A C 1
ATOM 1530 O O . VAL A 1 195 ? -7.432 -9.810 11.786 1.00 89.06 195 VAL A O 1
ATOM 1533 N N . ALA A 1 196 ? -7.333 -11.799 10.755 1.00 88.19 196 ALA A N 1
ATOM 1534 C CA . ALA A 1 196 ? -8.599 -12.291 11.292 1.00 88.19 196 ALA A CA 1
ATOM 1535 C C . ALA A 1 196 ? -8.574 -12.404 12.825 1.00 88.19 196 ALA A C 1
ATOM 1537 O O . ALA A 1 196 ? -9.464 -11.873 13.477 1.00 88.19 196 ALA A O 1
ATOM 1538 N N . VAL A 1 197 ? -7.526 -13.005 13.399 1.00 88.31 197 VAL A N 1
ATOM 1539 C CA . VAL A 1 197 ? -7.356 -13.115 14.858 1.00 88.31 197 VAL A CA 1
ATOM 1540 C C . VAL A 1 197 ? -7.231 -11.737 15.506 1.00 88.31 197 VAL A C 1
ATOM 1542 O O . VAL A 1 197 ? -7.794 -11.496 16.567 1.00 88.31 197 VAL A O 1
ATOM 1545 N N . VAL A 1 198 ? -6.515 -10.803 14.876 1.00 92.44 198 VAL A N 1
ATOM 1546 C CA . VAL A 1 198 ? -6.417 -9.434 15.398 1.00 92.44 198 VAL A CA 1
ATOM 1547 C C . VAL A 1 198 ? -7.771 -8.728 15.363 1.00 92.44 198 VAL A C 1
ATOM 1549 O O . VAL A 1 198 ? -8.098 -8.050 16.330 1.00 92.44 198 VAL A O 1
ATOM 1552 N N . LEU A 1 199 ? -8.547 -8.866 14.285 1.00 92.62 199 LEU A N 1
ATOM 1553 C CA . LEU A 1 199 ? -9.883 -8.271 14.187 1.00 92.62 199 LEU A CA 1
ATOM 1554 C C . LEU A 1 199 ? -10.835 -8.837 15.241 1.00 92.62 199 LEU A C 1
ATOM 1556 O O . LEU A 1 199 ? -11.503 -8.053 15.899 1.00 92.62 199 LEU A O 1
ATOM 1560 N N . ASP A 1 200 ? -10.820 -10.152 15.458 1.00 88.88 200 ASP A N 1
ATOM 1561 C CA . ASP A 1 200 ? -11.606 -10.816 16.506 1.00 88.88 200 ASP A CA 1
ATOM 1562 C C . ASP A 1 200 ? -11.279 -10.238 17.897 1.00 88.88 200 ASP A C 1
ATOM 1564 O O . ASP A 1 200 ? -12.156 -9.798 18.638 1.00 88.88 200 ASP A O 1
ATOM 1568 N N . HIS A 1 201 ? -9.986 -10.079 18.206 1.00 89.25 201 HIS A N 1
ATOM 1569 C CA . HIS A 1 201 ? -9.556 -9.445 19.458 1.00 89.25 201 HIS A CA 1
ATOM 1570 C C . HIS A 1 201 ? -9.878 -7.949 19.541 1.00 89.25 201 HIS A C 1
ATOM 1572 O O . HIS A 1 201 ? -10.046 -7.422 20.642 1.00 89.25 201 HIS A O 1
ATOM 1578 N N . LEU A 1 202 ? -9.938 -7.236 18.415 1.00 93.31 202 LEU A N 1
ATOM 1579 C CA . LEU A 1 202 ? -10.361 -5.835 18.386 1.00 93.31 202 LEU A CA 1
ATOM 1580 C C . LEU A 1 202 ? -11.873 -5.698 18.608 1.00 93.31 202 LEU A C 1
ATOM 1582 O O . LEU A 1 202 ? -12.279 -4.778 19.321 1.00 93.31 202 LEU A O 1
ATOM 1586 N N . ASP A 1 203 ? -12.679 -6.620 18.080 1.00 87.19 203 ASP A N 1
ATOM 1587 C CA . ASP A 1 203 ? -14.117 -6.703 18.352 1.00 87.19 203 ASP A CA 1
ATOM 1588 C C . ASP A 1 203 ? -14.363 -6.986 19.847 1.00 87.19 203 ASP A C 1
ATOM 1590 O O . ASP A 1 203 ? -15.155 -6.295 20.494 1.00 87.19 203 ASP A O 1
ATOM 1594 N N . ASP A 1 204 ? -13.596 -7.898 20.451 1.00 80.75 204 ASP A N 1
ATOM 1595 C CA . ASP A 1 204 ? -13.615 -8.144 21.900 1.00 80.75 204 ASP A CA 1
ATOM 1596 C C . ASP A 1 204 ? -13.225 -6.904 22.719 1.00 80.75 204 ASP A C 1
ATOM 1598 O O . ASP A 1 204 ? -13.812 -6.617 23.769 1.00 80.75 204 ASP A O 1
ATOM 1602 N N . VAL A 1 205 ? -12.221 -6.147 22.263 1.00 84.88 205 VAL A N 1
ATOM 1603 C CA . VAL A 1 205 ? -11.835 -4.876 22.893 1.00 84.88 205 VAL A CA 1
ATOM 1604 C C . VAL A 1 205 ? -12.965 -3.854 22.783 1.00 84.88 205 VAL A C 1
ATOM 1606 O O . VAL A 1 205 ? -13.269 -3.188 23.773 1.00 84.88 205 VAL A O 1
ATOM 1609 N N . GLN A 1 206 ? -13.624 -3.747 21.631 1.00 85.75 206 GLN A N 1
ATOM 1610 C CA . GLN A 1 206 ? -14.767 -2.858 21.438 1.00 85.75 206 GLN A CA 1
ATOM 1611 C C . GLN A 1 206 ? -15.944 -3.231 22.351 1.00 85.75 206 GLN A C 1
ATOM 1613 O O . GLN A 1 206 ? -16.533 -2.351 22.991 1.00 85.75 206 GLN A O 1
ATOM 1618 N N . LEU A 1 207 ? -16.260 -4.524 22.464 1.00 78.62 207 LEU A N 1
ATOM 1619 C CA . LEU A 1 207 ? -17.274 -5.030 23.389 1.00 78.62 207 LEU A CA 1
ATOM 1620 C C . LEU A 1 207 ? -16.906 -4.698 24.837 1.00 78.62 207 LEU A C 1
ATOM 1622 O O . LEU A 1 207 ? -17.749 -4.216 25.593 1.00 78.62 207 LEU A O 1
ATOM 1626 N N . HIS A 1 208 ? -15.641 -4.882 25.216 1.00 74.88 208 HIS A N 1
ATOM 1627 C CA . HIS A 1 208 ? -15.154 -4.531 26.546 1.00 74.88 208 HIS A CA 1
ATOM 1628 C C . HIS A 1 208 ? -15.266 -3.024 26.826 1.00 74.88 208 HIS A C 1
ATOM 1630 O O . HIS A 1 208 ? -15.743 -2.643 27.888 1.00 74.88 208 HIS A O 1
ATOM 1636 N N . ILE A 1 209 ? -14.897 -2.153 25.883 1.00 81.12 209 ILE A N 1
ATOM 1637 C CA . ILE A 1 209 ? -15.038 -0.693 26.036 1.00 81.12 209 ILE A CA 1
ATOM 1638 C C . ILE A 1 209 ? -16.506 -0.289 26.230 1.00 81.12 209 ILE A C 1
ATOM 1640 O O . ILE A 1 209 ? -16.791 0.622 27.010 1.00 81.12 209 ILE A O 1
ATOM 1644 N N . SER A 1 210 ? -17.422 -0.971 25.539 1.00 72.81 210 SER A N 1
ATOM 1645 C CA . SER A 1 210 ? -18.855 -0.654 25.535 1.00 72.81 210 SER A CA 1
ATOM 1646 C C . SER A 1 210 ? -19.611 -1.207 26.748 1.00 72.81 210 SER A C 1
ATOM 1648 O O . SER A 1 210 ? -20.581 -0.594 27.193 1.00 72.81 210 SER A O 1
ATOM 1650 N N . HIS A 1 211 ? -19.199 -2.366 27.272 1.00 63.75 211 HIS A N 1
ATOM 1651 C CA . HIS A 1 211 ? -19.980 -3.138 28.247 1.00 63.75 211 HIS A CA 1
ATOM 1652 C C . HIS A 1 211 ? -19.267 -3.437 29.569 1.00 63.75 211 HIS A C 1
ATOM 1654 O O . HIS A 1 211 ? -19.907 -3.959 30.484 1.00 63.75 211 HIS A O 1
ATOM 1660 N N . ALA A 1 212 ? -17.969 -3.155 29.705 1.00 60.69 212 ALA A N 1
ATOM 1661 C CA . ALA A 1 212 ? -17.292 -3.360 30.980 1.00 60.69 212 ALA A CA 1
ATOM 1662 C C . ALA A 1 212 ? -17.844 -2.413 32.056 1.00 60.69 212 ALA A C 1
ATOM 1664 O O . ALA A 1 212 ? -18.160 -1.256 31.796 1.00 60.69 212 ALA A O 1
ATOM 1665 N N . ASN A 1 213 ? -17.911 -2.909 33.294 1.00 56.56 213 ASN A N 1
ATOM 1666 C CA . ASN A 1 213 ? -18.276 -2.100 34.465 1.00 56.56 213 ASN A CA 1
ATOM 1667 C C . ASN A 1 213 ? -17.206 -1.052 34.816 1.00 56.56 213 ASN A C 1
ATOM 1669 O O . ASN A 1 213 ? -17.454 -0.127 35.585 1.00 56.56 213 ASN A O 1
ATOM 1673 N N . GLU A 1 214 ? -16.001 -1.234 34.290 1.00 61.38 214 GLU A N 1
ATOM 1674 C CA . GLU A 1 214 ? -14.914 -0.272 34.344 1.00 61.38 214 GLU A CA 1
ATOM 1675 C C . GLU A 1 214 ? -15.150 0.696 33.184 1.00 61.38 214 GLU A C 1
ATOM 1677 O O . GLU A 1 214 ? -15.307 0.236 32.058 1.00 61.38 214 GLU A O 1
ATOM 1682 N N . ASP A 1 215 ? -15.229 2.008 33.438 1.00 77.00 215 ASP A N 1
ATOM 1683 C CA . ASP A 1 215 ? -15.472 3.058 32.431 1.00 77.00 215 ASP A CA 1
ATOM 1684 C C . ASP A 1 215 ? -14.319 3.151 31.392 1.00 77.00 215 ASP A C 1
ATOM 1686 O O . ASP A 1 215 ? -13.663 4.186 31.250 1.00 77.00 215 ASP A O 1
ATOM 1690 N N . SER A 1 216 ? -14.027 2.071 30.665 1.00 81.06 216 SER A N 1
ATOM 1691 C CA . SER A 1 216 ? -12.831 1.868 29.841 1.00 81.06 216 SER A CA 1
ATOM 1692 C C . SER A 1 216 ? -12.747 2.849 28.681 1.00 81.06 216 SER A C 1
ATOM 1694 O O . SER A 1 216 ? -11.650 3.217 28.260 1.00 81.06 216 SER A O 1
ATOM 1696 N N . TYR A 1 217 ? -13.888 3.370 28.225 1.00 85.94 217 TYR A N 1
ATOM 1697 C CA . TYR A 1 217 ? -13.933 4.468 27.262 1.00 85.94 217 TYR A CA 1
ATOM 1698 C C . TYR A 1 217 ? -13.139 5.693 27.748 1.00 85.94 217 TYR A C 1
ATOM 1700 O O . TYR A 1 217 ? -12.492 6.351 26.937 1.00 85.94 217 TYR A O 1
ATOM 1708 N N . LYS A 1 218 ? -13.079 5.976 29.063 1.00 88.31 218 LYS A N 1
ATOM 1709 C CA . LYS A 1 218 ? -12.309 7.106 29.624 1.00 88.31 218 LYS A CA 1
ATOM 1710 C C . LYS A 1 218 ? -10.813 7.017 29.328 1.00 88.31 218 LYS A C 1
ATOM 1712 O O . LYS A 1 218 ? -10.146 8.046 29.306 1.00 88.31 218 LYS A O 1
ATOM 1717 N N . LEU A 1 219 ? -10.272 5.833 29.032 1.00 89.38 219 LEU A N 1
ATOM 1718 C CA . LEU A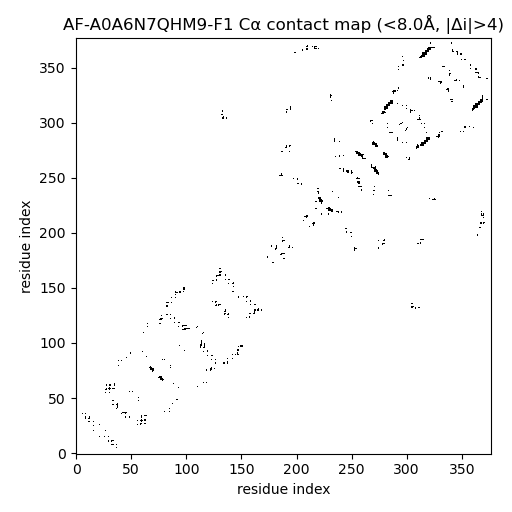 1 219 ? -8.870 5.688 28.630 1.00 89.38 219 LEU A CA 1
ATOM 1719 C C . LEU A 1 219 ? -8.551 6.438 27.329 1.00 89.38 219 LEU A C 1
ATOM 1721 O O . LEU A 1 219 ? -7.398 6.823 27.132 1.00 89.38 219 LEU A O 1
ATOM 1725 N N . PHE A 1 220 ? -9.562 6.722 26.505 1.00 94.19 220 PHE A N 1
ATOM 1726 C CA . PHE A 1 220 ? -9.453 7.450 25.240 1.00 94.19 220 PHE A CA 1
ATOM 1727 C C . PHE A 1 220 ? -9.744 8.953 25.367 1.00 94.19 220 PHE A C 1
ATOM 1729 O O . PHE A 1 220 ? -9.588 9.691 24.391 1.00 94.19 220 PHE A O 1
ATOM 1736 N N . TRP A 1 221 ? -10.111 9.433 26.560 1.00 94.56 221 TRP A N 1
ATOM 1737 C CA . TRP A 1 221 ? -10.451 10.831 26.831 1.00 94.56 221 TRP A CA 1
ATOM 1738 C C . TRP A 1 221 ? -9.549 11.450 27.896 1.00 94.56 221 TRP A C 1
ATOM 1740 O O . TRP A 1 221 ? -9.077 10.786 28.814 1.00 94.56 221 TRP A O 1
ATOM 1750 N N . ASN A 1 222 ? -9.322 12.754 27.786 1.00 94.12 222 ASN A N 1
ATOM 1751 C CA . ASN A 1 222 ? -8.893 13.547 28.927 1.00 94.12 222 ASN A CA 1
ATOM 1752 C C . ASN A 1 222 ? -10.108 13.811 29.821 1.00 94.12 222 ASN A C 1
ATOM 1754 O O . ASN A 1 222 ? -11.212 14.037 29.316 1.00 94.12 222 ASN A O 1
ATOM 1758 N N . THR A 1 223 ? -9.897 13.792 31.135 1.00 90.62 223 THR A N 1
ATOM 1759 C CA . THR A 1 223 ? -10.945 14.047 32.124 1.00 90.62 223 THR A CA 1
ATOM 1760 C C . THR A 1 223 ? -10.654 15.302 32.935 1.00 90.62 223 THR A C 1
ATOM 1762 O O . THR A 1 223 ? -9.494 15.601 33.224 1.00 90.62 223 THR A O 1
ATOM 1765 N N . ASP A 1 224 ? -11.704 16.017 33.332 1.00 89.56 224 ASP A N 1
ATOM 1766 C CA . ASP A 1 224 ? -11.595 17.146 34.256 1.00 89.56 224 ASP A CA 1
ATOM 1767 C C . ASP A 1 224 ? -11.338 16.688 35.709 1.00 89.56 224 ASP A C 1
ATOM 1769 O O . ASP A 1 224 ? -11.254 15.495 36.015 1.00 89.56 224 ASP A O 1
ATOM 1773 N N . SER A 1 225 ? -11.231 17.646 36.636 1.00 86.94 225 SER A N 1
ATOM 1774 C CA . SER A 1 225 ? -11.036 17.376 38.070 1.00 86.94 225 SER A CA 1
ATOM 1775 C C . SER A 1 225 ? -12.188 16.602 38.727 1.00 86.94 225 SER A C 1
ATOM 1777 O O . SER A 1 225 ? -12.005 16.045 39.807 1.00 86.94 225 SER A O 1
ATOM 1779 N N . ALA A 1 226 ? -13.357 16.546 38.084 1.00 87.81 226 ALA A N 1
ATOM 1780 C CA . ALA A 1 226 ? -14.526 15.787 38.513 1.00 87.81 226 ALA A CA 1
ATOM 1781 C C . ALA A 1 226 ? -14.654 14.436 37.779 1.00 87.81 226 ALA A C 1
ATOM 1783 O O . ALA A 1 226 ? -15.698 13.788 37.866 1.00 87.81 226 ALA A O 1
ATOM 1784 N N . ASN A 1 227 ? -13.607 13.999 37.066 1.00 83.81 227 ASN A N 1
ATOM 1785 C CA . ASN A 1 227 ? -13.566 12.761 36.284 1.00 83.81 227 ASN A CA 1
ATOM 1786 C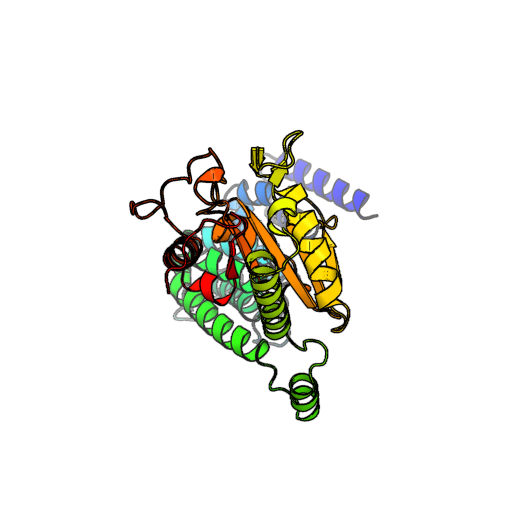 C . ASN A 1 227 ? -14.626 12.689 35.160 1.00 83.81 227 ASN A C 1
ATOM 1788 O O . ASN A 1 227 ? -15.062 11.602 34.762 1.00 83.81 227 ASN A O 1
ATOM 1792 N N . ARG A 1 228 ? -15.066 13.847 34.651 1.00 87.56 228 ARG A N 1
ATOM 1793 C CA . ARG A 1 228 ? -15.958 13.956 33.487 1.00 87.56 228 ARG A CA 1
ATOM 1794 C C . ARG A 1 228 ? -15.132 14.081 32.216 1.00 87.56 228 ARG A C 1
ATOM 1796 O O . ARG A 1 228 ? -14.020 14.596 32.256 1.00 87.56 228 ARG A O 1
ATOM 1803 N N . LEU A 1 229 ? -15.685 13.625 31.094 1.00 90.50 229 LEU A N 1
ATOM 1804 C CA . LEU A 1 229 ? -15.038 13.758 29.788 1.00 90.50 229 LEU A CA 1
ATOM 1805 C C . LEU A 1 229 ? -14.854 15.242 29.439 1.00 90.50 229 LEU A C 1
ATOM 1807 O O . LEU A 1 229 ? -15.823 15.995 29.481 1.00 90.50 229 LEU A O 1
ATOM 1811 N N . ASP A 1 230 ? -13.627 15.634 29.097 1.00 91.06 230 ASP A N 1
ATOM 1812 C CA . ASP A 1 230 ? -13.282 16.982 28.629 1.00 91.06 230 ASP A CA 1
ATOM 1813 C C . ASP A 1 230 ? -13.079 16.973 27.110 1.00 91.06 230 ASP A C 1
ATOM 1815 O O . ASP A 1 230 ? -13.936 17.407 26.343 1.00 91.06 230 ASP A O 1
ATOM 1819 N N . ARG A 1 231 ? -11.966 16.389 26.656 1.00 92.62 231 ARG A N 1
ATOM 1820 C CA . ARG A 1 231 ? -11.611 16.320 25.235 1.00 92.62 231 ARG A CA 1
ATOM 1821 C C . ARG A 1 231 ? -11.008 14.969 24.866 1.00 92.62 231 ARG A C 1
ATOM 1823 O O . ARG A 1 231 ? -10.331 14.370 25.709 1.00 92.62 231 ARG A O 1
ATOM 1830 N N . PRO A 1 232 ? -11.175 14.507 23.616 1.00 96.00 232 PRO A N 1
ATOM 1831 C CA . PRO A 1 232 ? -10.479 13.328 23.110 1.00 96.00 232 PRO A CA 1
ATOM 1832 C C . PRO A 1 232 ? -8.973 13.395 23.383 1.00 96.00 232 PRO A C 1
ATOM 1834 O O . PRO A 1 232 ? -8.366 14.471 23.301 1.00 96.00 232 PRO A O 1
ATOM 1837 N N . LYS A 1 233 ? -8.352 12.255 23.694 1.00 95.25 233 LYS A N 1
ATOM 1838 C CA . LYS A 1 233 ? -6.889 12.166 23.735 1.00 95.25 233 LYS A CA 1
ATOM 1839 C C . LYS A 1 233 ? -6.280 12.342 22.339 1.00 95.25 233 LYS A C 1
ATOM 1841 O O . LYS A 1 233 ? -6.978 12.364 21.317 1.00 95.25 233 LYS A O 1
ATOM 1846 N N . THR A 1 234 ? -4.964 12.538 22.296 1.00 92.94 234 THR A N 1
ATOM 1847 C CA . THR A 1 234 ? -4.239 12.517 21.020 1.00 92.94 234 THR A CA 1
ATOM 1848 C C . THR A 1 234 ? -4.274 11.115 20.411 1.00 92.94 234 THR A C 1
ATOM 1850 O O . THR A 1 234 ? -4.547 10.135 21.104 1.00 92.94 234 THR A O 1
ATOM 1853 N N . GLU A 1 235 ? -4.002 11.025 19.110 1.00 91.12 235 GLU A N 1
ATOM 1854 C CA . GLU A 1 235 ? -3.946 9.750 18.384 1.00 91.12 235 GLU A CA 1
ATOM 1855 C C . GLU A 1 235 ? -2.925 8.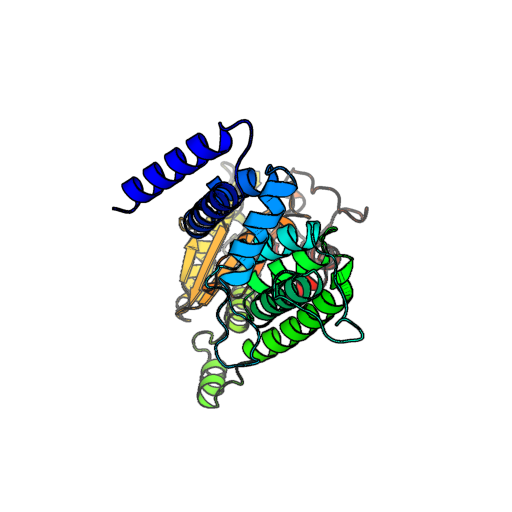791 19.014 1.00 91.12 235 GLU A C 1
ATOM 1857 O O . GLU A 1 235 ? -3.281 7.665 19.341 1.00 91.12 235 GLU A O 1
ATOM 1862 N N . ASP A 1 236 ? -1.726 9.285 19.345 1.00 89.75 236 ASP A N 1
ATOM 1863 C CA . ASP A 1 236 ? -0.685 8.522 20.050 1.00 89.75 236 ASP A CA 1
ATOM 1864 C C . ASP A 1 236 ? -1.152 7.957 21.396 1.00 89.75 236 ASP A C 1
ATOM 1866 O O . ASP A 1 236 ? -0.934 6.792 21.722 1.00 89.75 236 ASP A O 1
ATOM 1870 N N . GLN A 1 237 ? -1.828 8.782 22.195 1.00 92.44 237 GLN A N 1
ATOM 1871 C CA . GLN A 1 237 ? -2.314 8.367 23.507 1.00 92.44 237 GLN A CA 1
ATOM 1872 C C . GLN A 1 237 ? -3.453 7.343 23.398 1.00 92.44 237 GLN A C 1
ATOM 1874 O O . GLN A 1 237 ? -3.562 6.446 24.235 1.00 92.44 237 GLN A O 1
ATOM 1879 N N . ALA A 1 238 ? -4.317 7.486 22.389 1.00 93.00 238 ALA A N 1
ATOM 1880 C CA . ALA A 1 238 ? -5.390 6.541 22.101 1.00 93.00 238 ALA A CA 1
ATOM 1881 C C . ALA A 1 238 ? -4.835 5.206 21.572 1.00 93.00 238 ALA A C 1
ATOM 1883 O O . ALA A 1 238 ? -5.282 4.144 22.006 1.00 93.00 238 ALA A O 1
ATOM 1884 N N . ARG A 1 239 ? -3.807 5.254 20.711 1.00 93.38 239 ARG A N 1
ATOM 1885 C CA . ARG A 1 239 ? -3.029 4.084 20.282 1.00 93.38 239 ARG A CA 1
ATOM 1886 C C . ARG A 1 239 ? -2.463 3.345 21.488 1.00 93.38 239 ARG A C 1
ATOM 1888 O O . ARG A 1 239 ? -2.666 2.141 21.591 1.00 93.38 239 ARG A O 1
ATOM 1895 N N . ASP A 1 240 ? -1.777 4.034 22.399 1.00 88.69 240 ASP A N 1
ATOM 1896 C CA . ASP A 1 240 ? -1.143 3.386 23.555 1.00 88.69 240 ASP A CA 1
ATOM 1897 C C . ASP A 1 240 ? -2.173 2.711 24.475 1.00 88.69 240 ASP A C 1
ATOM 1899 O O . ASP A 1 240 ? -1.934 1.606 24.969 1.00 88.69 240 ASP A O 1
ATOM 1903 N N . ALA A 1 241 ? -3.343 3.336 24.658 1.00 88.81 241 ALA A N 1
ATOM 1904 C CA . ALA A 1 241 ? -4.456 2.750 25.404 1.00 88.81 241 ALA A CA 1
ATOM 1905 C C . ALA A 1 241 ? -4.967 1.456 24.748 1.00 88.81 241 ALA A C 1
ATOM 1907 O O . ALA A 1 241 ? -5.056 0.420 25.413 1.00 88.81 241 ALA A O 1
ATOM 1908 N N . LEU A 1 242 ? -5.237 1.490 23.438 1.00 92.75 242 LEU A N 1
ATOM 1909 C CA . LEU A 1 242 ? -5.645 0.311 22.673 1.00 92.75 242 LEU A CA 1
ATOM 1910 C C . LEU A 1 242 ? -4.576 -0.785 22.711 1.00 92.75 242 LEU A C 1
ATOM 1912 O O . LEU A 1 242 ? -4.882 -1.950 22.955 1.00 92.75 242 LEU A O 1
ATOM 1916 N N . LEU A 1 243 ? -3.315 -0.416 22.502 1.00 89.12 243 LEU A N 1
ATOM 1917 C CA . LEU A 1 243 ? -2.199 -1.348 22.486 1.00 89.12 243 LEU A CA 1
ATOM 1918 C C . LEU A 1 243 ? -2.052 -2.074 23.829 1.00 89.12 243 LEU A C 1
ATOM 1920 O O . LEU A 1 243 ? -1.787 -3.277 23.849 1.00 89.12 243 LEU A O 1
ATOM 1924 N N . GLY A 1 244 ? -2.262 -1.372 24.947 1.00 82.00 244 GLY A N 1
ATOM 1925 C CA . GLY A 1 244 ? -2.302 -1.976 26.278 1.00 82.00 244 GLY A CA 1
ATOM 1926 C C . GLY A 1 244 ? -3.376 -3.061 26.405 1.00 82.00 244 GLY A C 1
ATOM 1927 O O . GLY A 1 244 ? -3.090 -4.149 26.904 1.00 82.00 244 GLY A O 1
ATOM 1928 N N . MET A 1 245 ? -4.584 -2.804 25.893 1.00 83.00 245 MET A N 1
ATOM 1929 C CA . MET A 1 245 ? -5.691 -3.772 25.900 1.00 83.00 245 MET A CA 1
ATOM 1930 C C . MET A 1 245 ? -5.441 -4.971 24.979 1.00 83.00 245 MET A C 1
ATOM 1932 O O . MET A 1 245 ? -5.763 -6.112 25.331 1.00 83.00 245 MET A O 1
ATOM 1936 N N . LEU A 1 246 ? -4.867 -4.707 23.805 1.00 86.50 246 LEU A N 1
ATOM 1937 C CA . LEU A 1 246 ? -4.667 -5.686 22.744 1.00 86.50 246 LEU A CA 1
ATOM 1938 C C . LEU A 1 246 ? -3.515 -6.653 23.063 1.00 86.50 246 LEU A C 1
ATOM 1940 O O . LEU A 1 246 ? -3.641 -7.857 22.855 1.00 86.50 246 LEU A O 1
ATOM 1944 N N . ARG A 1 247 ? -2.410 -6.164 23.643 1.00 83.44 247 ARG A N 1
ATOM 1945 C CA . ARG A 1 247 ? -1.229 -6.983 23.988 1.00 83.44 247 ARG A CA 1
ATOM 1946 C C . ARG A 1 247 ? -1.559 -8.185 24.865 1.00 83.44 247 ARG A C 1
ATOM 1948 O O . ARG A 1 247 ? -1.072 -9.279 24.598 1.00 83.44 247 ARG A O 1
ATOM 1955 N N . TYR A 1 248 ? -2.384 -7.988 25.893 1.00 72.75 248 TYR A N 1
ATOM 1956 C CA . TYR A 1 248 ? -2.759 -9.063 26.816 1.00 72.75 248 TYR A CA 1
ATOM 1957 C C . TYR A 1 248 ? -3.542 -10.181 26.116 1.00 72.75 248 TYR A C 1
ATOM 1959 O O . TYR A 1 248 ? -3.380 -11.351 26.450 1.00 72.75 248 TYR A O 1
ATOM 1967 N N . ARG A 1 249 ? -4.354 -9.821 25.119 1.00 78.50 249 ARG A N 1
ATOM 1968 C CA . ARG A 1 249 ? -5.196 -10.755 24.362 1.00 78.50 249 ARG A CA 1
ATOM 1969 C C . ARG A 1 249 ? -4.436 -11.495 23.274 1.00 78.50 249 ARG A C 1
ATOM 1971 O O . ARG A 1 249 ? -4.683 -12.668 23.037 1.00 78.50 249 ARG A O 1
ATOM 1978 N N . LEU A 1 250 ? -3.471 -10.824 22.654 1.00 84.88 250 LEU A N 1
ATOM 1979 C CA . LEU A 1 250 ? -2.638 -11.397 21.600 1.00 84.88 250 LEU A CA 1
ATOM 1980 C C . LEU A 1 250 ? -1.538 -12.325 22.141 1.00 84.88 250 LEU A C 1
ATOM 1982 O O . LEU A 1 250 ? -1.157 -13.289 21.473 1.00 84.88 250 LEU A O 1
ATOM 1986 N N . PHE A 1 251 ? -1.053 -12.080 23.363 1.00 80.00 251 PHE A N 1
ATOM 1987 C CA . PHE A 1 251 ? 0.055 -12.833 23.957 1.00 80.00 251 PHE A CA 1
ATOM 1988 C C . PHE A 1 251 ? -0.176 -14.361 24.037 1.00 80.00 251 PHE A C 1
ATOM 1990 O O . PHE A 1 251 ? 0.722 -15.096 23.620 1.00 80.00 251 PHE A O 1
ATOM 1997 N N . PRO A 1 252 ? -1.349 -14.879 24.467 1.00 77.75 252 PRO A N 1
ATOM 1998 C CA . PRO A 1 252 ? -1.643 -16.319 24.465 1.00 77.75 252 PRO A CA 1
ATOM 1999 C C . PRO A 1 252 ? -1.519 -16.999 23.094 1.00 77.75 252 PRO A C 1
ATOM 2001 O O . PRO A 1 252 ? -1.241 -18.195 23.024 1.00 77.75 252 PRO A O 1
ATOM 2004 N N . HIS A 1 253 ? -1.678 -16.242 22.006 1.00 77.50 253 HIS A N 1
ATOM 2005 C CA . HIS A 1 253 ? -1.554 -16.738 20.634 1.00 77.50 253 HIS A CA 1
ATOM 2006 C C . HIS A 1 253 ? -0.125 -16.621 20.080 1.00 77.50 253 HIS A C 1
ATOM 2008 O O . HIS A 1 253 ? 0.095 -16.886 18.900 1.00 77.50 253 HIS A O 1
ATOM 2014 N N . ASN A 1 254 ? 0.860 -16.241 20.907 1.00 83.50 254 ASN A N 1
ATOM 2015 C CA . ASN A 1 254 ? 2.225 -15.898 20.485 1.00 83.50 254 ASN A CA 1
ATOM 2016 C C . ASN A 1 254 ? 2.257 -14.772 19.438 1.00 83.50 254 ASN A C 1
ATOM 2018 O O . ASN A 1 254 ? 3.100 -14.761 18.538 1.00 83.50 254 ASN A O 1
ATOM 2022 N N . ILE A 1 255 ? 1.320 -13.829 19.551 1.00 88.81 255 ILE A N 1
ATOM 2023 C CA . ILE A 1 255 ? 1.255 -12.638 18.713 1.00 88.81 255 ILE A CA 1
ATOM 2024 C C . ILE A 1 255 ? 1.763 -11.454 19.540 1.00 88.81 255 ILE A C 1
ATOM 2026 O O . ILE A 1 255 ? 1.295 -11.195 20.651 1.00 88.81 255 ILE A O 1
ATOM 2030 N N . ARG A 1 256 ? 2.737 -10.719 19.001 1.00 89.50 256 ARG A N 1
ATOM 2031 C CA . ARG A 1 256 ? 3.359 -9.558 19.648 1.00 89.50 256 ARG A CA 1
ATOM 2032 C C . ARG A 1 256 ? 2.909 -8.281 18.949 1.00 89.50 256 ARG A C 1
ATOM 2034 O O . ARG A 1 256 ? 3.154 -8.132 17.761 1.00 89.50 256 ARG A O 1
ATOM 2041 N N . ALA A 1 257 ? 2.319 -7.346 19.688 1.00 89.69 257 ALA A N 1
ATOM 2042 C CA . ALA A 1 257 ? 1.988 -6.014 19.183 1.00 89.69 257 ALA A CA 1
ATOM 2043 C C . ALA A 1 257 ? 2.920 -4.953 19.784 1.00 89.69 257 ALA A C 1
ATOM 2045 O O . ALA A 1 257 ? 3.115 -4.892 21.007 1.00 89.69 257 ALA A O 1
ATOM 2046 N N . GLU A 1 258 ? 3.483 -4.103 18.932 1.00 87.31 258 GLU A N 1
ATOM 2047 C CA . GLU A 1 258 ? 4.430 -3.053 19.311 1.00 87.31 258 GLU A CA 1
ATOM 2048 C C . GLU A 1 258 ? 3.986 -1.690 18.778 1.00 87.31 258 GLU A C 1
ATOM 2050 O O . GLU A 1 258 ? 3.436 -1.628 17.674 1.00 87.31 258 GLU A O 1
ATOM 2055 N N . PRO A 1 259 ? 4.205 -0.603 19.545 1.00 78.94 259 PRO A N 1
ATOM 2056 C CA . PRO A 1 259 ? 4.082 0.735 18.995 1.00 78.94 259 PRO A CA 1
ATOM 2057 C C . PRO A 1 259 ? 5.256 0.946 18.034 1.00 78.94 259 PRO A C 1
ATOM 2059 O O . PRO A 1 259 ? 6.323 0.377 18.262 1.00 78.94 259 PRO A O 1
ATOM 2062 N N . GLU A 1 260 ? 5.041 1.733 16.982 1.00 69.19 260 GLU A N 1
ATOM 2063 C CA . GLU A 1 260 ? 6.063 2.343 16.116 1.00 69.19 260 GLU A CA 1
ATOM 2064 C C . GLU A 1 260 ? 7.512 1.823 16.314 1.00 69.19 260 GLU A C 1
ATOM 2066 O O . GLU A 1 260 ? 8.268 2.288 17.170 1.00 69.19 260 GLU A O 1
ATOM 2071 N N . GLY A 1 261 ? 7.921 0.842 15.504 1.00 50.25 261 GLY A N 1
ATOM 2072 C CA . GLY A 1 261 ? 9.327 0.456 15.363 1.00 50.25 261 GLY A CA 1
ATOM 2073 C C . GLY A 1 261 ? 9.986 1.302 14.275 1.00 50.25 261 GLY A C 1
ATOM 2074 O O . GLY A 1 261 ? 9.353 1.562 13.255 1.00 50.25 261 GLY A O 1
ATOM 2075 N N . HIS A 1 262 ? 11.243 1.721 14.466 1.00 39.62 262 HIS A N 1
ATOM 2076 C CA . HIS A 1 262 ? 12.046 2.420 13.451 1.00 39.62 262 HIS A CA 1
ATOM 2077 C C . HIS A 1 262 ? 12.169 1.559 12.178 1.00 39.62 262 HIS A C 1
ATOM 2079 O O . HIS A 1 262 ? 13.123 0.800 12.014 1.00 39.62 262 HIS A O 1
ATOM 2085 N N . MET A 1 263 ? 11.197 1.656 11.275 1.00 47.91 263 MET A N 1
ATOM 2086 C CA . MET A 1 263 ? 11.303 1.117 9.927 1.00 47.91 263 MET A CA 1
ATOM 2087 C C . MET A 1 263 ? 12.217 2.048 9.129 1.00 47.91 263 MET A C 1
ATOM 2089 O O . MET A 1 263 ? 12.116 3.272 9.236 1.00 47.91 263 MET A O 1
ATOM 2093 N N . ASN A 1 264 ? 13.153 1.466 8.376 1.00 41.56 264 ASN A N 1
ATOM 2094 C CA . ASN A 1 264 ? 14.145 2.200 7.594 1.00 41.56 264 ASN A CA 1
ATOM 2095 C C . ASN A 1 264 ? 13.481 3.315 6.766 1.00 41.56 264 ASN A C 1
ATOM 2097 O O . ASN A 1 264 ? 12.655 3.033 5.903 1.00 41.56 264 ASN A O 1
ATOM 2101 N N . ALA A 1 265 ? 13.877 4.557 7.059 1.00 42.75 265 ALA A N 1
ATOM 2102 C CA . ALA A 1 265 ? 13.563 5.792 6.344 1.00 42.75 265 ALA A CA 1
ATOM 2103 C C . ALA A 1 265 ? 12.073 5.995 5.964 1.00 42.75 265 ALA A C 1
ATOM 2105 O O . ALA A 1 265 ? 11.614 5.624 4.886 1.00 42.75 265 ALA A O 1
ATOM 2106 N N . ASP A 1 266 ? 11.366 6.719 6.840 1.00 47.16 266 ASP A N 1
ATOM 2107 C CA . ASP A 1 266 ? 10.179 7.538 6.526 1.00 47.16 266 ASP A CA 1
ATOM 2108 C C . ASP A 1 266 ? 8.802 6.840 6.431 1.00 47.16 266 ASP A C 1
ATOM 2110 O O . ASP A 1 266 ? 7.851 7.388 5.873 1.00 47.16 266 ASP A O 1
ATOM 2114 N N . LYS A 1 267 ? 8.645 5.640 7.010 1.00 53.28 267 LYS A N 1
ATOM 2115 C CA . LYS A 1 267 ? 7.385 4.865 6.970 1.00 53.28 267 LYS A CA 1
ATOM 2116 C C . LYS A 1 267 ? 6.926 4.471 8.376 1.00 53.28 267 LYS A C 1
ATOM 2118 O O . LYS A 1 267 ? 7.554 3.629 9.008 1.00 53.28 267 LYS A O 1
ATOM 2123 N N . ARG A 1 268 ? 5.846 5.089 8.867 1.00 62.09 268 ARG A N 1
ATOM 2124 C CA . ARG A 1 268 ? 5.337 4.937 10.242 1.00 62.09 268 ARG A CA 1
ATOM 2125 C C . ARG A 1 268 ? 3.909 4.401 10.216 1.00 62.09 268 ARG A C 1
ATOM 2127 O O . ARG A 1 268 ? 3.033 5.087 9.709 1.00 62.09 268 ARG A O 1
ATOM 2134 N N . ALA A 1 269 ? 3.716 3.175 10.694 1.00 73.62 269 ALA A N 1
ATOM 2135 C CA . ALA A 1 269 ? 2.399 2.653 11.054 1.00 73.62 269 ALA A CA 1
ATOM 2136 C C . ALA A 1 269 ? 2.218 2.808 12.568 1.00 73.62 269 ALA A C 1
ATOM 2138 O O . ALA A 1 269 ? 3.205 2.696 13.304 1.00 73.62 269 ALA A O 1
ATOM 2139 N N . ASP A 1 270 ? 0.987 3.008 13.036 1.00 85.88 270 ASP A N 1
ATOM 2140 C CA . ASP A 1 270 ? 0.726 3.219 14.464 1.00 85.88 270 ASP A CA 1
ATOM 2141 C C . ASP A 1 270 ? 1.038 1.978 15.310 1.00 85.88 270 ASP A C 1
ATOM 2143 O O . ASP A 1 270 ? 1.673 2.082 16.362 1.00 85.88 270 ASP A O 1
ATOM 2147 N N . ILE A 1 271 ? 0.626 0.789 14.856 1.00 88.94 271 ILE A N 1
ATOM 2148 C CA . ILE A 1 271 ? 0.911 -0.485 15.535 1.00 88.94 271 ILE A CA 1
ATOM 2149 C C . ILE A 1 271 ? 1.427 -1.505 14.524 1.00 88.94 271 ILE A C 1
ATOM 2151 O O . ILE A 1 271 ? 0.834 -1.698 13.462 1.00 88.94 271 ILE A O 1
ATOM 2155 N N . VAL A 1 272 ? 2.493 -2.221 14.890 1.00 88.12 272 VAL A N 1
ATOM 2156 C CA . VAL A 1 272 ? 2.978 -3.389 14.145 1.00 88.12 272 VAL A CA 1
ATOM 2157 C C . VAL A 1 272 ? 2.721 -4.650 14.958 1.00 88.12 272 VAL A C 1
ATOM 2159 O O . VAL A 1 272 ? 3.043 -4.728 16.145 1.00 88.12 272 VAL A O 1
ATOM 2162 N N . ILE A 1 273 ? 2.124 -5.643 14.309 1.00 89.00 273 ILE A N 1
ATOM 2163 C CA . ILE A 1 273 ? 1.742 -6.918 14.900 1.00 89.00 273 ILE A CA 1
ATOM 2164 C C . ILE A 1 273 ? 2.580 -8.010 14.257 1.00 89.00 273 ILE A C 1
ATOM 2166 O O . ILE A 1 273 ? 2.552 -8.176 13.045 1.00 89.00 273 ILE A O 1
ATOM 2170 N N . PHE A 1 274 ? 3.296 -8.769 15.073 1.00 87.38 274 PHE A N 1
ATOM 2171 C CA . PHE A 1 274 ? 4.197 -9.832 14.658 1.00 87.38 274 PHE A CA 1
ATOM 2172 C C . PHE A 1 274 ? 3.677 -11.185 15.123 1.00 87.38 274 PHE A C 1
ATOM 2174 O O . PHE A 1 274 ? 3.285 -11.345 16.281 1.00 87.38 274 PHE A O 1
ATOM 2181 N N . CYS A 1 275 ? 3.765 -12.182 14.253 1.00 86.19 275 CYS A N 1
ATOM 2182 C CA . CYS A 1 275 ? 3.631 -13.581 14.623 1.00 86.19 275 CYS A CA 1
ATOM 2183 C C . CYS A 1 275 ? 4.618 -14.397 13.785 1.00 86.19 275 CYS A C 1
ATOM 2185 O O . CYS A 1 275 ? 4.506 -14.426 12.565 1.00 86.19 275 CYS A O 1
ATOM 2187 N N . ARG A 1 276 ? 5.598 -15.056 14.416 1.00 83.00 276 ARG A N 1
ATOM 2188 C CA . ARG A 1 276 ? 6.675 -15.764 13.693 1.00 83.00 276 ARG A CA 1
ATOM 2189 C C . ARG A 1 276 ? 7.352 -14.831 12.663 1.00 83.00 276 ARG A C 1
ATOM 2191 O O . ARG A 1 276 ? 7.854 -13.785 13.060 1.00 83.00 276 ARG A O 1
ATOM 2198 N N . GLU A 1 277 ? 7.353 -15.200 11.381 1.00 76.94 277 GLU A N 1
ATOM 2199 C CA . GLU A 1 277 ? 7.945 -14.443 10.261 1.00 76.94 277 GLU A CA 1
ATOM 2200 C C . GLU A 1 277 ? 6.918 -13.588 9.490 1.00 76.94 277 GLU A C 1
ATOM 2202 O O . GLU A 1 277 ? 7.241 -13.007 8.456 1.00 76.94 277 GLU A O 1
ATOM 2207 N N . ILE A 1 278 ? 5.669 -13.508 9.965 1.00 81.12 278 ILE A N 1
ATOM 2208 C CA . ILE A 1 278 ? 4.618 -12.690 9.350 1.00 81.12 278 ILE A CA 1
ATOM 2209 C C . ILE A 1 278 ? 4.283 -11.485 10.223 1.00 81.12 278 ILE A C 1
ATOM 2211 O O . ILE A 1 278 ? 4.305 -11.551 11.459 1.00 81.12 278 ILE A O 1
ATOM 2215 N N . LYS A 1 279 ? 3.922 -10.374 9.577 1.00 83.56 279 LYS A N 1
ATOM 2216 C CA . LYS A 1 279 ? 3.412 -9.195 10.275 1.00 83.56 279 LYS A CA 1
ATOM 2217 C C . LYS A 1 279 ? 2.199 -8.571 9.608 1.00 83.56 279 LYS A C 1
ATOM 2219 O O . LYS A 1 279 ? 1.982 -8.709 8.409 1.00 83.56 279 LYS A O 1
ATOM 2224 N N . ALA A 1 280 ? 1.429 -7.860 10.417 1.00 85.19 280 ALA A N 1
ATOM 2225 C CA . ALA A 1 280 ? 0.334 -6.994 10.009 1.00 85.19 280 ALA A CA 1
ATOM 2226 C C . ALA A 1 280 ? 0.549 -5.610 10.625 1.00 85.19 280 ALA A C 1
ATOM 2228 O O . ALA A 1 280 ? 1.211 -5.480 11.658 1.00 85.19 280 ALA A O 1
ATOM 2229 N N . VAL A 1 281 ? -0.009 -4.573 10.007 1.00 85.31 281 VAL A N 1
ATOM 2230 C CA . VAL A 1 281 ? 0.057 -3.214 10.554 1.00 85.31 281 VAL A CA 1
ATOM 2231 C C . VAL A 1 281 ? -1.339 -2.642 10.745 1.00 85.31 281 VAL A C 1
ATOM 2233 O O . VAL A 1 281 ? -2.273 -2.969 10.005 1.00 85.31 281 VAL A O 1
ATOM 2236 N N . VAL A 1 282 ? -1.461 -1.793 11.758 1.00 89.31 282 VAL A N 1
ATOM 2237 C CA . VAL A 1 282 ? -2.673 -1.044 12.070 1.00 89.31 282 VAL A CA 1
ATOM 2238 C C . VAL A 1 282 ? -2.357 0.434 11.919 1.00 89.31 282 VAL A C 1
ATOM 2240 O O . VAL A 1 282 ? -1.423 0.930 12.548 1.00 89.31 282 VAL A O 1
ATOM 2243 N N . GLU A 1 283 ? -3.147 1.112 11.097 1.00 90.50 283 GLU A N 1
ATOM 2244 C CA . GLU A 1 283 ? -3.175 2.571 11.008 1.00 90.50 283 GLU A CA 1
ATOM 2245 C C . GLU A 1 283 ? -4.425 3.072 11.720 1.00 90.50 283 GLU A C 1
ATOM 2247 O O . GLU A 1 283 ? -5.521 2.550 11.503 1.00 90.50 283 GLU A O 1
ATOM 2252 N N . ILE A 1 284 ? -4.259 4.074 12.568 1.00 92.75 284 ILE A N 1
ATOM 2253 C CA . ILE A 1 284 ? -5.269 4.590 13.474 1.00 92.75 284 ILE A CA 1
ATOM 2254 C C . ILE A 1 284 ? -5.580 6.031 13.093 1.00 92.75 284 ILE A C 1
ATOM 2256 O O . ILE A 1 284 ? -4.693 6.847 12.856 1.00 92.75 284 ILE A O 1
ATOM 2260 N N . LYS A 1 285 ? -6.870 6.370 13.077 1.00 94.88 285 LYS A N 1
ATOM 2261 C CA . LYS A 1 285 ? -7.331 7.759 13.013 1.00 94.88 285 LYS A CA 1
ATOM 2262 C C . LYS A 1 285 ? -8.432 8.025 14.024 1.00 94.88 285 LYS A C 1
ATOM 2264 O O . LYS A 1 285 ? -9.188 7.143 14.422 1.00 94.88 285 LYS A O 1
ATOM 2269 N N . ARG A 1 286 ? -8.562 9.284 14.422 1.00 96.62 286 ARG A N 1
ATOM 2270 C CA . ARG A 1 286 ? -9.770 9.778 15.105 1.00 96.62 286 ARG A CA 1
ATOM 2271 C C . ARG A 1 286 ? -10.853 10.076 14.063 1.00 96.62 286 ARG A C 1
ATOM 2273 O O . ARG A 1 286 ? -10.527 10.509 12.959 1.00 96.62 286 ARG A O 1
ATOM 2280 N N . ASP A 1 287 ? -12.126 9.894 14.403 1.00 96.44 287 ASP A N 1
ATOM 2281 C CA . ASP A 1 287 ? -13.272 10.184 13.519 1.00 96.44 287 ASP A CA 1
ATOM 2282 C C . ASP A 1 287 ? -13.268 11.616 12.949 1.00 96.44 287 ASP A C 1
ATOM 2284 O O . ASP A 1 287 ? -13.723 11.838 11.831 1.00 96.44 287 ASP A O 1
ATOM 2288 N N . PHE A 1 288 ? -12.706 12.583 13.677 1.00 95.81 288 PHE A N 1
ATOM 2289 C CA . PHE A 1 288 ? -12.540 13.973 13.238 1.00 95.81 288 PHE A CA 1
ATOM 2290 C C . PHE A 1 288 ? -11.159 14.305 12.637 1.00 95.81 288 PHE A C 1
ATOM 2292 O O . PHE A 1 288 ? -10.845 15.481 12.441 1.00 95.81 288 PHE A O 1
ATOM 2299 N N . HIS A 1 289 ? -10.307 13.315 12.356 1.00 95.81 289 HIS A N 1
ATOM 2300 C CA . HIS A 1 289 ? -9.013 13.554 11.712 1.00 95.81 289 HIS A CA 1
ATOM 2301 C C . HIS A 1 289 ? -9.206 14.051 10.270 1.00 95.81 289 HIS A C 1
ATOM 2303 O O . HIS A 1 289 ? -10.031 13.509 9.540 1.00 95.81 289 HIS A O 1
ATOM 2309 N N . ALA A 1 290 ? -8.421 15.044 9.831 1.00 94.00 290 ALA A N 1
ATOM 2310 C CA . ALA A 1 290 ? -8.554 15.657 8.501 1.00 94.00 290 ALA A CA 1
ATOM 2311 C C . ALA A 1 290 ? -8.500 14.627 7.354 1.00 94.00 290 ALA A C 1
ATOM 2313 O O . ALA A 1 290 ? -9.295 14.690 6.419 1.00 94.00 290 ALA A O 1
ATOM 2314 N N . ASP A 1 291 ? -7.615 13.640 7.488 1.00 92.06 291 ASP A N 1
ATOM 2315 C CA . ASP A 1 291 ? -7.408 12.568 6.507 1.00 92.06 291 ASP A CA 1
ATOM 2316 C C . ASP A 1 291 ? -8.259 11.307 6.743 1.00 92.06 291 ASP A C 1
ATOM 2318 O O . ASP A 1 291 ? -7.985 10.272 6.141 1.00 92.06 291 ASP A O 1
ATOM 2322 N N . VAL A 1 292 ? -9.284 11.333 7.606 1.00 93.88 292 VAL A N 1
ATOM 2323 C CA . VAL A 1 292 ? -10.020 10.109 7.995 1.00 93.88 292 VAL A CA 1
ATOM 2324 C C . VAL A 1 292 ? -10.630 9.346 6.804 1.00 93.88 292 VAL A C 1
ATOM 2326 O O . VAL A 1 292 ? -10.755 8.123 6.844 1.00 93.88 292 VAL A O 1
ATOM 2329 N N . TRP A 1 293 ? -10.959 10.047 5.716 1.00 92.56 293 TRP A N 1
ATOM 2330 C CA . TRP A 1 293 ? -11.515 9.457 4.493 1.00 92.56 293 TRP A CA 1
ATOM 2331 C C . TRP A 1 293 ? -10.456 8.971 3.497 1.00 92.56 293 TRP A C 1
ATOM 2333 O O . TRP A 1 293 ? -10.768 8.180 2.610 1.00 92.56 293 TRP A O 1
ATOM 2343 N N . THR A 1 294 ? -9.216 9.454 3.601 1.00 87.44 294 THR A N 1
ATOM 2344 C CA . THR A 1 294 ? -8.162 9.249 2.593 1.00 87.44 294 THR A CA 1
ATOM 2345 C C . THR A 1 294 ? -6.992 8.420 3.114 1.00 87.44 294 THR A C 1
ATOM 2347 O O . THR A 1 294 ? -6.318 7.771 2.312 1.00 87.44 294 THR A O 1
ATOM 2350 N N . ALA A 1 295 ? -6.761 8.382 4.431 1.00 84.31 295 ALA A N 1
ATOM 2351 C CA . ALA A 1 295 ? -5.628 7.703 5.059 1.00 84.31 295 ALA A CA 1
ATOM 2352 C C . ALA A 1 295 ? -5.597 6.196 4.759 1.00 84.31 295 ALA A C 1
ATOM 2354 O O . ALA A 1 295 ? -4.531 5.658 4.450 1.00 84.31 295 ALA A O 1
ATOM 2355 N N . ALA A 1 296 ? -6.764 5.542 4.724 1.00 79.94 296 ALA A N 1
ATOM 2356 C CA . ALA A 1 296 ? -6.880 4.124 4.382 1.00 79.94 296 ALA A CA 1
ATOM 2357 C C . ALA A 1 296 ? -6.302 3.787 2.997 1.00 79.94 296 ALA A C 1
ATOM 2359 O O . ALA A 1 296 ? -5.767 2.705 2.804 1.00 79.94 296 ALA A O 1
ATOM 2360 N N . VAL A 1 297 ? -6.389 4.700 2.025 1.00 73.62 297 VAL A N 1
ATOM 2361 C CA . VAL A 1 297 ? -5.799 4.502 0.692 1.00 73.62 297 VAL A CA 1
ATOM 2362 C C . VAL A 1 297 ? -4.383 5.074 0.652 1.00 73.62 297 VAL A C 1
ATOM 2364 O O . VAL A 1 297 ? -3.450 4.392 0.251 1.00 73.62 297 VAL A O 1
ATOM 2367 N N . GLY A 1 298 ? -4.201 6.324 1.081 1.00 65.62 298 GLY A N 1
ATOM 2368 C CA . GLY A 1 298 ? -2.963 7.073 0.868 1.00 65.62 298 GLY A CA 1
ATOM 2369 C C . GLY A 1 298 ? -1.803 6.700 1.790 1.00 65.62 298 GLY A C 1
ATOM 2370 O O . GLY A 1 298 ? -0.657 6.739 1.348 1.00 65.62 298 GLY A O 1
ATOM 2371 N N . GLN A 1 299 ? -2.066 6.363 3.054 1.00 64.06 299 GLN A N 1
ATOM 2372 C CA . GLN A 1 299 ? -1.019 6.091 4.049 1.00 64.06 299 GLN A CA 1
ATOM 2373 C C . GLN A 1 299 ? -0.715 4.598 4.114 1.00 64.06 299 GLN A C 1
ATOM 2375 O O . GLN A 1 299 ? 0.439 4.188 4.001 1.00 64.06 299 GLN A O 1
ATOM 2380 N N . LEU A 1 300 ? -1.760 3.777 4.147 1.00 60.88 300 LEU A N 1
ATOM 2381 C CA . LEU A 1 300 ? -1.619 2.332 4.187 1.00 60.88 300 LEU A CA 1
ATOM 2382 C C . LEU A 1 300 ? -0.982 1.758 2.903 1.00 60.88 300 LEU A C 1
ATOM 2384 O O . LEU A 1 300 ? -0.012 1.014 3.016 1.00 60.88 300 LEU A O 1
ATOM 2388 N N . ASP A 1 301 ? -1.363 2.174 1.684 1.00 57.25 301 ASP A N 1
ATOM 2389 C CA . ASP A 1 301 ? -0.656 1.700 0.471 1.00 57.25 301 ASP A CA 1
ATOM 2390 C C . ASP A 1 301 ? 0.837 2.083 0.456 1.00 57.25 301 ASP A C 1
ATOM 2392 O O . ASP A 1 301 ? 1.665 1.311 -0.034 1.00 57.25 301 ASP A O 1
ATOM 2396 N N . ARG A 1 302 ? 1.226 3.227 1.040 1.00 56.69 302 ARG A N 1
ATOM 2397 C CA . ARG A 1 302 ? 2.641 3.638 1.148 1.00 56.69 302 ARG A CA 1
ATOM 2398 C C . ARG A 1 302 ? 3.429 2.779 2.144 1.00 56.69 302 ARG A C 1
ATOM 2400 O O . ARG A 1 302 ? 4.608 2.506 1.892 1.00 56.69 302 ARG A O 1
ATOM 2407 N N . LEU A 1 303 ? 2.780 2.316 3.215 1.00 52.72 303 LEU A N 1
ATOM 2408 C CA . LEU A 1 303 ? 3.352 1.410 4.219 1.00 52.72 303 LEU A CA 1
ATOM 2409 C C . LEU A 1 303 ? 3.570 -0.011 3.665 1.00 52.72 303 LEU A C 1
ATOM 2411 O O . LEU A 1 303 ? 4.565 -0.645 4.006 1.00 52.72 303 LEU A O 1
ATOM 2415 N N . TYR A 1 304 ? 2.727 -0.474 2.732 1.00 56.47 304 TYR A N 1
ATOM 2416 C CA . TYR A 1 304 ? 2.822 -1.819 2.130 1.00 56.47 304 TYR A CA 1
ATOM 2417 C C . TYR A 1 304 ? 3.787 -1.948 0.944 1.00 56.47 304 TYR A C 1
ATOM 2419 O O . TYR A 1 304 ? 4.022 -3.053 0.457 1.00 56.47 304 TYR A O 1
ATOM 2427 N N . THR A 1 305 ? 4.349 -0.841 0.453 1.00 49.06 305 THR A N 1
ATOM 2428 C CA . THR A 1 305 ? 5.154 -0.823 -0.783 1.00 49.06 305 THR A CA 1
ATOM 2429 C C . THR A 1 305 ? 6.658 -1.069 -0.571 1.00 49.06 305 THR A C 1
ATOM 2431 O O . THR A 1 305 ? 7.440 -0.635 -1.403 1.00 49.06 305 THR A O 1
ATOM 2434 N N . PRO A 1 306 ? 7.137 -1.683 0.529 1.00 51.12 306 PRO A N 1
ATOM 2435 C CA . PRO A 1 306 ? 8.415 -2.405 0.393 1.00 51.12 306 PRO A CA 1
ATOM 2436 C C . PRO A 1 306 ? 8.596 -3.674 1.239 1.00 51.12 306 PRO A C 1
ATOM 2438 O O . PRO A 1 306 ? 9.617 -4.327 1.066 1.00 51.12 306 PRO A O 1
ATOM 2441 N N . ASP A 1 307 ? 7.685 -4.012 2.153 1.00 57.62 307 ASP A N 1
ATOM 2442 C CA . ASP A 1 307 ? 7.969 -5.000 3.198 1.00 57.62 307 ASP A CA 1
ATOM 2443 C C . ASP A 1 307 ? 7.453 -6.410 2.849 1.00 57.62 307 ASP A C 1
ATOM 2445 O O . ASP A 1 307 ? 6.236 -6.628 2.859 1.00 57.62 307 ASP A O 1
ATOM 2449 N N . PRO A 1 308 ? 8.337 -7.379 2.539 1.00 53.38 308 PRO A N 1
ATOM 2450 C CA . PRO A 1 308 ? 7.927 -8.730 2.162 1.00 53.38 308 PRO A CA 1
ATOM 2451 C C . PRO A 1 308 ? 7.175 -9.461 3.283 1.00 53.38 308 PRO A C 1
ATOM 2453 O O . PRO A 1 308 ? 6.301 -10.277 2.997 1.00 53.38 308 PRO A O 1
ATOM 2456 N N . GLU A 1 309 ? 7.464 -9.140 4.550 1.00 54.69 309 GLU A N 1
ATOM 2457 C CA . GLU A 1 309 ? 6.868 -9.801 5.718 1.00 54.69 309 GLU A CA 1
ATOM 2458 C C . GLU A 1 309 ? 5.433 -9.332 5.988 1.00 54.69 309 GLU A C 1
ATOM 2460 O O . GLU A 1 309 ? 4.701 -10.000 6.716 1.00 54.69 309 GLU A O 1
ATOM 2465 N N . ALA A 1 310 ? 5.008 -8.197 5.418 1.00 59.03 310 ALA A N 1
ATOM 2466 C CA . ALA A 1 310 ? 3.689 -7.609 5.666 1.00 59.03 310 ALA A CA 1
ATOM 2467 C C . ALA A 1 310 ? 2.565 -8.207 4.796 1.00 59.03 310 ALA A C 1
ATOM 2469 O O . ALA A 1 310 ? 1.393 -7.886 4.995 1.00 59.03 310 ALA A O 1
ATOM 2470 N N . GLY A 1 311 ? 2.896 -9.013 3.775 1.00 61.72 311 GLY A N 1
ATOM 2471 C CA . GLY A 1 311 ? 1.919 -9.675 2.890 1.00 61.72 311 GLY A CA 1
ATOM 2472 C C . GLY A 1 311 ? 0.978 -8.733 2.115 1.00 61.72 311 GLY A C 1
ATOM 2473 O O . GLY A 1 311 ? 0.104 -9.186 1.379 1.00 61.72 311 GLY A O 1
ATOM 2474 N N . GLY A 1 312 ? 1.145 -7.414 2.261 1.00 67.88 312 GLY A N 1
ATOM 2475 C CA . GLY A 1 312 ? 0.249 -6.392 1.729 1.00 67.88 312 GLY A CA 1
ATOM 2476 C C . GLY A 1 312 ? -1.124 -6.321 2.410 1.00 67.88 312 GLY A C 1
ATOM 2477 O O . GLY A 1 312 ? -2.038 -5.790 1.777 1.00 67.88 312 GLY A O 1
ATOM 2478 N N . LEU A 1 313 ? -1.286 -6.855 3.631 1.00 76.50 313 LEU A N 1
ATOM 2479 C CA . LEU A 1 313 ? -2.542 -6.822 4.395 1.00 76.50 313 LEU A CA 1
ATOM 2480 C C . LEU A 1 313 ? -2.480 -5.866 5.589 1.00 76.50 313 LEU A C 1
ATOM 2482 O O . LEU A 1 313 ? -1.438 -5.708 6.222 1.00 76.50 313 LEU A O 1
ATOM 2486 N N . GLY A 1 314 ? -3.628 -5.270 5.911 1.00 85.00 314 GLY A N 1
ATOM 2487 C CA . GLY A 1 314 ? -3.712 -4.154 6.840 1.00 85.00 314 GLY A CA 1
ATOM 2488 C C . GLY A 1 314 ? -5.010 -3.993 7.588 1.00 85.00 314 GLY A C 1
ATOM 2489 O O . GLY A 1 314 ? -6.061 -4.426 7.113 1.00 85.00 314 GLY A O 1
ATOM 2490 N N . ILE A 1 315 ? -4.942 -3.270 8.703 1.00 90.62 315 ILE A N 1
ATOM 2491 C CA . ILE A 1 315 ? -6.117 -2.819 9.445 1.00 90.62 315 ILE A CA 1
ATOM 2492 C C . ILE A 1 315 ? -6.128 -1.288 9.480 1.00 90.62 315 ILE A C 1
ATOM 2494 O O . ILE A 1 315 ? -5.151 -0.658 9.876 1.00 90.62 315 ILE A O 1
ATOM 2498 N N . TYR A 1 316 ? -7.238 -0.694 9.052 1.00 93.06 316 TYR A N 1
ATOM 2499 C CA . TYR A 1 316 ? -7.532 0.720 9.246 1.00 93.06 316 TYR A CA 1
ATOM 2500 C C . TYR A 1 316 ? -8.539 0.855 10.382 1.00 93.06 316 TYR A C 1
ATOM 2502 O O . TYR A 1 316 ? -9.680 0.407 10.261 1.00 93.06 316 TYR A O 1
ATOM 2510 N N . LEU A 1 317 ? -8.110 1.440 11.491 1.00 95.56 317 LEU A N 1
ATOM 2511 C CA . LEU A 1 317 ? -8.914 1.596 12.689 1.00 95.56 317 LEU A CA 1
ATOM 2512 C C . LEU A 1 317 ? -9.300 3.060 12.867 1.00 95.56 317 LEU A C 1
ATOM 2514 O O . LEU A 1 317 ? -8.449 3.947 12.852 1.00 95.56 317 LEU A O 1
ATOM 2518 N N . VAL A 1 318 ? -10.585 3.315 13.094 1.00 97.06 318 VAL A N 1
ATOM 2519 C CA . VAL A 1 318 ? -11.064 4.648 13.471 1.00 97.06 318 VAL A CA 1
ATOM 2520 C C . VAL A 1 318 ? -11.653 4.617 14.872 1.00 97.06 318 VAL A C 1
ATOM 2522 O O . VAL A 1 318 ? -12.550 3.828 15.154 1.00 97.06 318 VAL A O 1
ATOM 2525 N N . PHE A 1 319 ? -11.183 5.504 15.746 1.00 97.62 319 PHE A N 1
ATOM 2526 C CA . PHE A 1 319 ? -11.849 5.761 17.020 1.00 97.62 319 PHE A CA 1
ATOM 2527 C C . PHE A 1 319 ? -13.025 6.710 16.810 1.00 97.62 319 PHE A C 1
ATOM 2529 O O . PHE A 1 319 ? -12.842 7.855 16.386 1.00 97.62 319 PHE A O 1
ATOM 2536 N N . TRP A 1 320 ? -14.227 6.241 17.133 1.00 96.94 320 TRP A N 1
ATOM 2537 C CA . TRP A 1 320 ? -15.443 7.043 17.113 1.00 96.94 320 TRP A CA 1
ATOM 2538 C C . TRP A 1 320 ? -15.667 7.702 18.474 1.00 96.94 320 TRP A C 1
ATOM 2540 O O . TRP A 1 320 ? -15.921 7.027 19.471 1.00 96.94 320 TRP A O 1
ATOM 2550 N N . TYR A 1 321 ? -15.585 9.032 18.520 1.00 95.25 321 TYR A N 1
ATOM 2551 C CA . TYR A 1 321 ? -15.731 9.801 19.759 1.00 95.25 321 TYR A CA 1
ATOM 2552 C C . TYR A 1 321 ? -17.158 10.321 19.978 1.00 95.25 321 TYR A C 1
ATOM 2554 O O . TYR A 1 321 ? -17.475 10.833 21.054 1.00 95.25 321 TYR A O 1
ATOM 2562 N N . GLY A 1 322 ? -18.036 10.189 18.979 1.00 91.62 322 GLY A N 1
ATOM 2563 C CA . GLY A 1 322 ? -19.423 10.642 19.063 1.00 91.62 322 GLY A CA 1
ATOM 2564 C C . GLY A 1 322 ? -19.550 12.155 19.273 1.00 91.62 322 GLY A C 1
ATOM 2565 O O . GLY A 1 322 ? -18.599 12.917 19.104 1.00 91.62 322 GLY A O 1
ATOM 2566 N N . GLU A 1 323 ? -20.745 12.620 19.627 1.00 88.62 323 GLU A N 1
ATOM 2567 C CA . GLU A 1 323 ? -21.064 14.057 19.690 1.00 88.62 323 GLU A CA 1
ATOM 2568 C C . GLU A 1 323 ? -20.255 14.827 20.746 1.00 88.62 323 GLU A C 1
ATOM 2570 O O . GLU A 1 323 ? -19.950 16.007 20.565 1.00 88.62 323 GLU A O 1
ATOM 2575 N N . LYS A 1 324 ? -19.829 14.149 21.819 1.00 86.25 324 LYS A N 1
ATOM 2576 C CA . LYS A 1 324 ? -19.069 14.744 22.934 1.00 86.25 324 LYS A CA 1
ATOM 2577 C C . LYS A 1 324 ? -17.666 15.219 22.527 1.00 86.25 324 LYS A C 1
ATOM 2579 O O . LYS A 1 324 ? -16.993 15.873 23.314 1.00 86.25 324 LYS A O 1
ATOM 2584 N N . ARG A 1 325 ? -17.199 14.897 21.313 1.00 92.31 325 ARG A N 1
ATOM 2585 C CA . ARG A 1 325 ? -15.834 15.189 20.831 1.00 92.31 325 ARG A CA 1
ATOM 2586 C C . ARG A 1 325 ? -15.535 16.679 20.640 1.00 92.31 325 ARG A C 1
ATOM 2588 O O . ARG A 1 325 ? -14.369 17.053 20.546 1.00 92.31 325 ARG A O 1
ATOM 2595 N N . GLY A 1 326 ? -16.565 17.512 20.464 1.00 85.50 326 GLY A N 1
ATOM 2596 C CA . GLY A 1 326 ? -16.453 18.954 20.194 1.00 85.50 326 GLY A CA 1
ATOM 2597 C C . GLY A 1 326 ? -15.905 19.346 18.808 1.00 85.50 326 GLY A C 1
ATOM 2598 O O . GLY A 1 326 ? -16.142 20.460 18.350 1.00 85.50 326 GLY A O 1
ATOM 2599 N N . SER A 1 327 ? -15.206 18.446 18.109 1.00 89.56 327 SER A N 1
ATOM 2600 C CA . SER A 1 327 ? -14.674 18.650 16.752 1.00 89.56 327 SER A CA 1
ATOM 2601 C C . SER A 1 327 ? -15.625 18.148 15.659 1.00 89.56 327 SER A C 1
ATOM 2603 O O . SER A 1 327 ? -16.417 17.230 15.866 1.00 89.56 327 SER A O 1
ATOM 2605 N N . THR A 1 328 ? -15.550 18.730 14.462 1.00 91.94 328 THR A N 1
ATOM 2606 C CA . THR A 1 328 ? -16.388 18.319 13.321 1.00 91.94 328 THR A CA 1
ATOM 2607 C C . THR A 1 328 ? -15.684 17.255 12.481 1.00 91.94 328 THR A C 1
ATOM 2609 O O . THR A 1 328 ? -14.506 17.397 12.171 1.00 91.94 328 THR A O 1
ATOM 2612 N N . ILE A 1 329 ? -16.417 16.213 12.081 1.00 95.19 329 ILE A N 1
ATOM 2613 C CA . ILE A 1 329 ? -15.928 15.200 11.137 1.00 95.19 329 ILE A CA 1
ATOM 2614 C C . ILE A 1 329 ? -15.806 15.838 9.741 1.00 95.19 329 ILE A C 1
ATOM 2616 O O . ILE A 1 329 ? -16.759 16.500 9.309 1.00 95.19 329 ILE A O 1
ATOM 2620 N N . PRO A 1 330 ? -14.682 15.677 9.017 1.00 94.44 330 PRO A N 1
ATOM 2621 C CA . PRO A 1 330 ? -14.557 16.175 7.648 1.00 94.44 330 PRO A CA 1
ATOM 2622 C C . PRO A 1 330 ? -15.669 15.653 6.734 1.00 94.44 330 PRO A C 1
ATOM 2624 O O . PRO A 1 330 ? -16.207 14.568 6.950 1.00 94.44 330 PRO A O 1
ATOM 2627 N N . ASN A 1 331 ? -16.014 16.409 5.692 1.00 93.50 331 ASN A N 1
ATOM 2628 C CA . ASN A 1 331 ? -17.073 15.993 4.773 1.00 93.50 331 ASN A CA 1
ATOM 2629 C C . ASN A 1 331 ? -16.682 14.703 4.028 1.00 93.50 331 ASN A C 1
ATOM 2631 O O . ASN A 1 331 ? -15.558 14.627 3.522 1.00 93.50 331 ASN A O 1
ATOM 2635 N N . PRO A 1 332 ? -17.595 13.722 3.918 1.00 91.56 332 PRO A N 1
ATOM 2636 C CA . PRO A 1 332 ? -17.383 12.547 3.084 1.00 91.56 332 PRO A CA 1
ATOM 2637 C C . PRO A 1 332 ? -17.113 12.935 1.619 1.00 91.56 332 PRO A C 1
ATOM 2639 O O . PRO A 1 332 ? -17.758 13.847 1.092 1.00 91.56 332 PRO A O 1
ATOM 2642 N N . PRO A 1 333 ? -16.215 12.228 0.910 1.00 86.94 333 PRO A N 1
ATOM 2643 C CA . PRO A 1 333 ? -15.824 12.581 -0.459 1.00 86.94 333 PRO A CA 1
ATOM 2644 C C . PRO A 1 333 ? -16.946 12.399 -1.492 1.00 86.94 333 PRO A C 1
ATOM 2646 O O . PRO A 1 333 ? -16.884 12.964 -2.579 1.00 86.94 333 PRO A O 1
ATOM 2649 N N . ASN A 1 334 ? -17.984 11.631 -1.161 1.00 84.25 334 ASN A N 1
ATOM 2650 C CA . ASN A 1 334 ? -19.157 11.402 -2.006 1.00 84.25 334 ASN A CA 1
ATOM 2651 C C . ASN A 1 334 ? -20.288 12.426 -1.777 1.00 84.25 334 ASN A C 1
ATOM 2653 O O . ASN A 1 334 ? -21.375 12.254 -2.323 1.00 84.25 334 ASN A O 1
ATOM 2657 N N . GLY A 1 335 ? -20.054 13.464 -0.964 1.00 83.94 335 GLY A N 1
ATOM 2658 C CA . GLY A 1 335 ? -21.034 14.518 -0.690 1.00 83.94 335 GLY A CA 1
ATOM 2659 C C . GLY A 1 335 ? -22.217 14.088 0.183 1.00 83.94 335 GLY A C 1
ATOM 2660 O O . GLY A 1 335 ? -23.171 14.853 0.302 1.00 83.94 335 GLY A O 1
ATOM 2661 N N . LYS A 1 336 ? -22.177 12.888 0.783 1.00 88.25 336 LYS A N 1
ATOM 2662 C CA . LYS A 1 336 ? -23.173 12.445 1.768 1.00 88.25 336 LYS A CA 1
ATOM 2663 C C . LYS A 1 336 ? -23.059 13.244 3.070 1.00 88.25 336 LYS A C 1
ATOM 2665 O O . LYS A 1 336 ? -22.020 13.842 3.362 1.00 88.25 336 LYS A O 1
ATOM 2670 N N . ASP A 1 337 ? -24.120 13.191 3.868 1.00 92.69 337 ASP A N 1
ATOM 2671 C CA . ASP A 1 337 ? -24.103 13.702 5.236 1.00 92.69 337 ASP A CA 1
ATOM 2672 C C . ASP A 1 337 ? -23.056 12.982 6.089 1.00 92.69 337 ASP A C 1
ATOM 2674 O O . ASP A 1 337 ? -22.644 11.856 5.804 1.00 92.69 337 ASP A O 1
ATOM 2678 N N . ARG A 1 338 ? -22.601 13.657 7.147 1.00 93.44 338 ARG A N 1
ATOM 2679 C CA . ARG A 1 338 ? -21.623 13.091 8.080 1.00 93.44 338 ARG A CA 1
ATOM 2680 C C . ARG A 1 338 ? -22.232 11.900 8.825 1.00 93.44 338 ARG A C 1
ATOM 2682 O O . ARG A 1 338 ? -23.407 11.980 9.192 1.00 93.44 338 ARG A O 1
ATOM 2689 N N . PRO A 1 339 ? -21.428 10.866 9.125 1.00 95.12 339 PRO A N 1
ATOM 2690 C CA . PRO A 1 339 ? -21.890 9.739 9.923 1.00 95.12 339 PRO A CA 1
ATOM 2691 C C . PRO A 1 339 ? -22.392 10.216 11.288 1.00 95.12 339 PRO A C 1
ATOM 2693 O O . PRO A 1 339 ? -21.818 11.135 11.879 1.00 95.12 339 PRO A O 1
ATOM 2696 N N . GLN A 1 340 ? -23.450 9.579 11.778 1.00 93.50 340 GLN A N 1
ATOM 2697 C CA . GLN A 1 340 ? -24.070 9.836 13.081 1.00 93.50 340 GLN A CA 1
ATOM 2698 C C . GLN A 1 340 ? -23.743 8.748 14.113 1.00 93.50 340 GLN A C 1
ATOM 2700 O O . GLN A 1 340 ? -23.993 8.926 15.302 1.00 93.50 340 GLN A O 1
ATOM 2705 N N . SER A 1 341 ? -23.157 7.629 13.683 1.00 93.75 341 SER A N 1
ATOM 2706 C CA . SER A 1 341 ? -22.762 6.520 14.555 1.00 93.75 341 SER A CA 1
ATOM 2707 C C . SER A 1 341 ? -21.469 5.850 14.089 1.00 93.75 341 SER A C 1
ATOM 2709 O O . SER A 1 341 ? -21.068 5.978 12.929 1.00 93.75 341 SER A O 1
ATOM 2711 N N . ALA A 1 342 ? -20.840 5.079 14.983 1.00 94.31 342 ALA A N 1
ATOM 2712 C CA . ALA A 1 342 ? -19.685 4.243 14.654 1.00 94.31 342 ALA A CA 1
ATOM 2713 C C . ALA A 1 342 ? -19.996 3.249 13.517 1.00 94.31 342 ALA A C 1
ATOM 2715 O O . ALA A 1 342 ? -19.200 3.090 12.591 1.00 94.31 342 ALA A O 1
ATOM 2716 N N . ALA A 1 343 ? -21.183 2.633 13.545 1.00 94.75 343 ALA A N 1
ATOM 2717 C CA . ALA A 1 343 ? -21.638 1.707 12.508 1.00 94.75 343 ALA A CA 1
ATOM 2718 C C . ALA A 1 343 ? -21.825 2.404 11.150 1.00 94.75 343 ALA A C 1
ATOM 2720 O O . ALA A 1 343 ? -21.428 1.876 10.109 1.00 94.75 343 ALA A O 1
ATOM 2721 N N . GLU A 1 344 ? -22.385 3.617 11.148 1.00 95.88 344 GLU A N 1
ATOM 2722 C CA . GLU A 1 344 ? -22.520 4.401 9.924 1.00 95.88 344 GLU A CA 1
ATOM 2723 C C . GLU A 1 344 ? -21.154 4.826 9.372 1.00 95.88 344 GLU A C 1
ATOM 2725 O O . GLU A 1 344 ? -20.926 4.701 8.168 1.00 95.88 344 GLU A O 1
ATOM 2730 N N . MET A 1 345 ? -20.229 5.247 10.241 1.00 95.94 345 MET A N 1
ATOM 2731 C CA . MET A 1 345 ? -18.848 5.559 9.865 1.00 95.94 345 MET A CA 1
ATOM 2732 C C . MET A 1 345 ? -18.163 4.349 9.217 1.00 95.94 345 MET A C 1
ATOM 2734 O O . MET A 1 345 ? -17.577 4.488 8.145 1.00 95.94 345 MET A O 1
ATOM 2738 N N . LEU A 1 346 ? -18.294 3.153 9.806 1.00 95.81 346 LEU A N 1
ATOM 2739 C CA . LEU A 1 346 ? -17.736 1.917 9.250 1.00 95.81 346 LEU A CA 1
ATOM 2740 C C . LEU A 1 346 ? -18.259 1.655 7.834 1.00 95.81 346 LEU A C 1
ATOM 2742 O O . LEU A 1 346 ? -17.468 1.476 6.907 1.00 95.81 346 LEU A O 1
ATOM 2746 N N . ARG A 1 347 ? -19.585 1.692 7.654 1.00 95.31 347 ARG A N 1
ATOM 2747 C CA . ARG A 1 347 ? -20.227 1.497 6.347 1.00 95.31 347 ARG A CA 1
ATOM 2748 C C . ARG A 1 347 ? -19.732 2.522 5.325 1.00 95.31 347 ARG A C 1
ATOM 2750 O O . ARG A 1 347 ? -19.377 2.158 4.209 1.00 95.31 347 ARG A O 1
ATOM 2757 N N . MET A 1 348 ? -19.684 3.799 5.697 1.00 95.06 348 MET A N 1
ATOM 2758 C CA . MET A 1 348 ? -19.268 4.867 4.786 1.00 95.06 348 MET A CA 1
ATOM 2759 C C . MET A 1 348 ? -17.794 4.759 4.390 1.00 95.06 348 MET A C 1
ATOM 2761 O O . MET A 1 348 ? -17.462 4.969 3.226 1.00 95.06 348 MET A O 1
ATOM 2765 N N . LEU A 1 349 ? -16.911 4.396 5.323 1.00 93.38 349 LEU A N 1
ATOM 2766 C CA . LEU A 1 349 ? -15.503 4.137 5.019 1.00 93.38 349 LEU A CA 1
ATOM 2767 C C . LEU A 1 349 ? -15.357 2.968 4.035 1.00 93.38 349 LEU A C 1
ATOM 2769 O O . LEU A 1 349 ? -14.598 3.073 3.073 1.00 93.38 349 LEU A O 1
ATOM 2773 N N . GLN A 1 350 ? -16.117 1.886 4.231 1.00 91.88 350 GLN A N 1
ATOM 2774 C CA . GLN A 1 350 ? -16.126 0.732 3.326 1.00 91.88 350 GLN A CA 1
ATOM 2775 C C . GLN A 1 350 ? -16.628 1.090 1.920 1.00 91.88 350 GLN A C 1
ATOM 2777 O O . GLN A 1 350 ? -16.064 0.610 0.940 1.00 91.88 350 GLN A O 1
ATOM 2782 N N . GLU A 1 351 ? -17.642 1.952 1.802 1.00 90.00 351 GLU A N 1
ATOM 2783 C CA . GLU A 1 351 ? -18.174 2.416 0.511 1.00 90.00 351 GLU A CA 1
ATOM 2784 C C . GLU A 1 351 ? -17.183 3.285 -0.278 1.00 90.00 351 GLU A C 1
ATOM 2786 O O . GLU A 1 351 ? -17.188 3.270 -1.509 1.00 90.00 351 GLU A O 1
ATOM 2791 N N . VAL A 1 352 ? -16.350 4.064 0.414 1.00 87.50 352 VAL A N 1
ATOM 2792 C CA . VAL A 1 352 ? -15.367 4.963 -0.214 1.00 87.50 352 VAL A CA 1
ATOM 2793 C C . VAL A 1 352 ? -14.106 4.208 -0.659 1.00 87.50 352 VAL A C 1
ATOM 2795 O O . VAL A 1 352 ? -13.364 4.689 -1.519 1.00 87.50 352 VAL A O 1
ATOM 2798 N N . LEU A 1 353 ? -13.856 3.011 -0.122 1.00 83.56 353 LEU A N 1
ATOM 2799 C CA . LEU A 1 353 ? -12.674 2.221 -0.457 1.00 83.56 353 LEU A CA 1
ATOM 2800 C C . LEU A 1 353 ? -12.770 1.561 -1.841 1.00 83.56 353 LEU A C 1
ATOM 2802 O O . LEU A 1 353 ? -13.701 0.798 -2.108 1.00 83.56 353 LEU A O 1
ATOM 2806 N N . PRO A 1 354 ? -11.757 1.742 -2.711 1.00 81.44 354 PRO A N 1
ATOM 2807 C CA . PRO A 1 354 ? -11.672 1.006 -3.966 1.00 81.44 354 PRO A CA 1
ATOM 2808 C C . PRO A 1 354 ? -11.644 -0.511 -3.740 1.00 81.44 354 PRO A C 1
ATOM 2810 O O . PRO A 1 354 ? -10.968 -1.008 -2.834 1.00 81.44 354 PRO A O 1
ATOM 2813 N N . SER A 1 355 ? -12.298 -1.282 -4.615 1.00 74.81 355 SER A N 1
ATOM 2814 C CA . SER A 1 355 ? -12.401 -2.747 -4.480 1.00 74.81 355 SER A CA 1
ATOM 2815 C C . SER A 1 355 ? -11.042 -3.465 -4.456 1.00 74.81 355 SER A C 1
ATOM 2817 O O . SER A 1 355 ? -10.901 -4.509 -3.820 1.00 74.81 355 SER A O 1
ATOM 2819 N N . SER A 1 356 ? -10.022 -2.907 -5.117 1.00 69.88 356 SER A N 1
ATOM 2820 C CA . SER A 1 356 ? -8.636 -3.401 -5.080 1.00 69.88 356 SER A CA 1
ATOM 2821 C C . SER A 1 356 ? -7.987 -3.277 -3.698 1.00 69.88 356 SER A C 1
ATOM 2823 O O . SER A 1 356 ? -7.097 -4.056 -3.353 1.00 69.88 356 SER A O 1
ATOM 2825 N N . THR A 1 357 ? -8.425 -2.299 -2.908 1.00 73.75 357 THR A N 1
ATOM 2826 C CA . THR A 1 357 ? -7.905 -1.998 -1.572 1.00 73.75 357 THR A CA 1
ATOM 2827 C C . THR A 1 357 ? -8.719 -2.716 -0.497 1.00 73.75 357 THR A C 1
ATOM 2829 O O . THR A 1 357 ? -8.132 -3.256 0.434 1.00 73.75 357 THR A O 1
ATOM 2832 N N . ALA A 1 358 ? -10.035 -2.867 -0.678 1.00 77.81 358 ALA A N 1
ATOM 2833 C CA . ALA A 1 358 ? -10.920 -3.589 0.249 1.00 77.81 358 ALA A CA 1
ATOM 2834 C C . ALA A 1 358 ? -10.543 -5.074 0.469 1.00 77.81 358 ALA A C 1
ATOM 2836 O O . ALA A 1 358 ? -10.832 -5.658 1.515 1.00 77.81 358 ALA A O 1
ATOM 2837 N N . LYS A 1 359 ? -9.871 -5.708 -0.504 1.00 76.50 359 LYS A N 1
ATOM 2838 C CA . LYS A 1 359 ? -9.336 -7.074 -0.341 1.00 76.50 359 LYS A CA 1
ATOM 2839 C C . LYS A 1 359 ? -8.145 -7.142 0.620 1.00 76.50 359 LYS A C 1
ATOM 2841 O O . LYS A 1 359 ? -7.902 -8.197 1.197 1.00 76.50 359 LYS A O 1
ATOM 2846 N N . ARG A 1 360 ? -7.415 -6.035 0.769 1.00 76.75 360 ARG A N 1
ATOM 2847 C CA . ARG A 1 360 ? -6.149 -5.945 1.506 1.00 76.75 360 ARG A CA 1
ATOM 2848 C C . ARG A 1 360 ? -6.286 -5.247 2.852 1.00 76.75 360 ARG A C 1
ATOM 2850 O O . ARG A 1 360 ? -5.623 -5.631 3.807 1.00 76.75 360 ARG A O 1
ATOM 2857 N N . ILE A 1 361 ? -7.145 -4.238 2.920 1.00 85.38 361 ILE A N 1
ATOM 2858 C CA . ILE A 1 361 ? -7.336 -3.404 4.101 1.00 85.38 361 ILE A CA 1
ATOM 2859 C C . ILE A 1 361 ? -8.690 -3.725 4.708 1.00 85.38 361 ILE A C 1
ATOM 2861 O O . ILE A 1 361 ? -9.729 -3.588 4.060 1.00 85.38 361 ILE A O 1
ATOM 2865 N N . LYS A 1 362 ? -8.662 -4.155 5.963 1.00 89.88 362 LYS A N 1
ATOM 2866 C CA . LYS A 1 362 ? -9.849 -4.351 6.785 1.00 89.88 362 LYS A CA 1
ATOM 2867 C C . LYS A 1 362 ? -10.084 -3.095 7.603 1.00 89.88 362 LYS A C 1
ATOM 2869 O O . LYS A 1 362 ? -9.149 -2.562 8.187 1.00 89.88 362 LYS A O 1
ATOM 2874 N N . ILE A 1 363 ? -11.316 -2.601 7.604 1.00 92.75 363 ILE A N 1
ATOM 2875 C CA . ILE A 1 363 ? -11.686 -1.431 8.400 1.00 92.75 363 ILE A CA 1
ATOM 2876 C C . ILE A 1 363 ? -12.404 -1.898 9.646 1.00 92.75 363 ILE A C 1
ATOM 2878 O O . ILE A 1 363 ? -13.282 -2.756 9.552 1.00 92.75 363 ILE A O 1
ATOM 2882 N N . ILE A 1 364 ? -12.091 -1.259 10.761 1.00 95.31 364 ILE A N 1
ATOM 2883 C CA . ILE A 1 364 ? -12.858 -1.351 11.993 1.00 95.31 364 ILE A CA 1
ATOM 2884 C C . ILE A 1 364 ? -13.070 0.048 12.574 1.00 95.31 364 ILE A C 1
ATOM 2886 O O . ILE A 1 364 ? -12.218 0.930 12.442 1.00 95.31 364 ILE A O 1
ATOM 2890 N N . VAL A 1 365 ? -14.224 0.263 13.199 1.00 96.69 365 VAL A N 1
ATOM 2891 C CA . VAL A 1 365 ? -14.530 1.502 13.916 1.00 96.69 365 VAL A CA 1
ATOM 2892 C C . VAL A 1 365 ? -14.833 1.150 15.362 1.00 96.69 365 VAL A C 1
ATOM 2894 O O . VAL A 1 365 ? -15.838 0.502 15.640 1.00 96.69 365 VAL A O 1
ATOM 2897 N N . VAL A 1 366 ? -13.967 1.591 16.272 1.00 94.94 366 VAL A N 1
ATOM 2898 C CA . VAL A 1 366 ? -14.092 1.330 17.707 1.00 94.94 366 VAL A CA 1
ATOM 2899 C C . VAL A 1 366 ? -14.805 2.509 18.356 1.00 94.94 366 VAL A C 1
ATOM 2901 O O . VAL A 1 366 ? -14.285 3.629 18.370 1.00 94.94 366 VAL A O 1
ATOM 2904 N N . ASP A 1 367 ? -16.001 2.265 18.888 1.00 94.12 367 ASP A N 1
ATOM 2905 C CA . ASP A 1 367 ? -16.758 3.273 19.630 1.00 94.12 367 ASP A CA 1
ATOM 2906 C C . ASP A 1 367 ? -16.138 3.510 21.011 1.00 94.12 367 ASP A C 1
ATOM 2908 O O . ASP A 1 367 ? -16.082 2.617 21.854 1.00 94.12 367 ASP A O 1
ATOM 2912 N N . VAL A 1 368 ? -15.662 4.735 21.235 1.00 94.06 368 VAL A N 1
ATOM 2913 C CA . VAL A 1 368 ? -15.074 5.187 22.501 1.00 94.06 368 VAL A CA 1
ATOM 2914 C C . VAL A 1 368 ? -15.849 6.368 23.093 1.00 94.06 368 VAL A C 1
ATOM 2916 O O . VAL A 1 368 ? -15.346 7.063 23.972 1.00 94.06 368 VAL A O 1
ATOM 2919 N N . SER A 1 369 ? -17.077 6.627 22.637 1.00 91.38 369 SER A N 1
ATOM 2920 C CA . SER A 1 369 ? -17.891 7.788 23.039 1.00 91.38 369 SER A CA 1
ATOM 2921 C C . SER A 1 369 ? -18.497 7.687 24.455 1.00 91.38 369 SER A C 1
ATOM 2923 O O . SER A 1 369 ? -18.941 8.692 25.038 1.00 91.38 369 SER A O 1
ATOM 2925 N N . GLY A 1 370 ? -18.464 6.485 25.042 1.00 82.00 370 GLY A N 1
ATOM 2926 C CA . GLY A 1 370 ? -18.991 6.172 26.370 1.00 82.00 370 GLY A CA 1
ATOM 2927 C C . GLY A 1 370 ? -20.527 6.118 26.441 1.00 82.00 370 GLY A C 1
ATOM 2928 O O . GLY A 1 370 ? -21.211 6.336 25.440 1.00 82.00 370 GLY A O 1
ATOM 2929 N N . PRO A 1 371 ? -21.105 5.875 27.635 1.00 6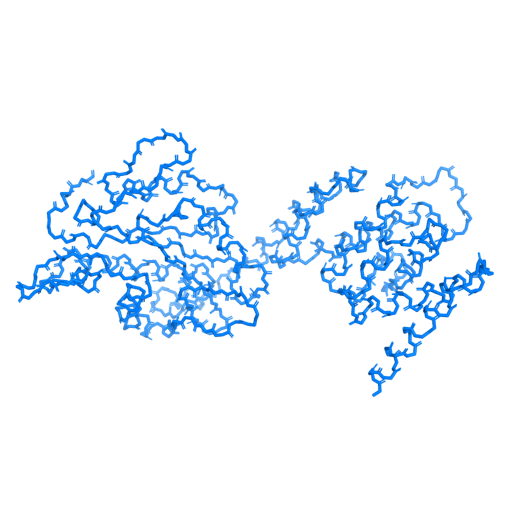8.44 371 PRO A N 1
ATOM 2930 C CA . PRO A 1 371 ? -22.547 5.733 27.805 1.00 68.44 371 PRO A CA 1
ATOM 2931 C C . PRO A 1 371 ? -23.302 6.974 27.301 1.00 68.44 371 PRO A C 1
ATOM 2933 O O . PRO A 1 371 ? -22.947 8.118 27.622 1.00 68.44 371 PRO A O 1
ATOM 2936 N N . GLY A 1 372 ? -24.337 6.738 26.491 1.00 59.12 372 GLY A N 1
ATOM 2937 C CA . GLY A 1 372 ? -25.173 7.770 25.866 1.00 59.12 372 GLY A CA 1
ATOM 2938 C C . GLY A 1 372 ? -25.166 7.776 24.333 1.00 59.12 372 GLY A C 1
ATOM 2939 O O . GLY A 1 372 ? -25.972 8.495 23.752 1.00 59.12 372 GLY A 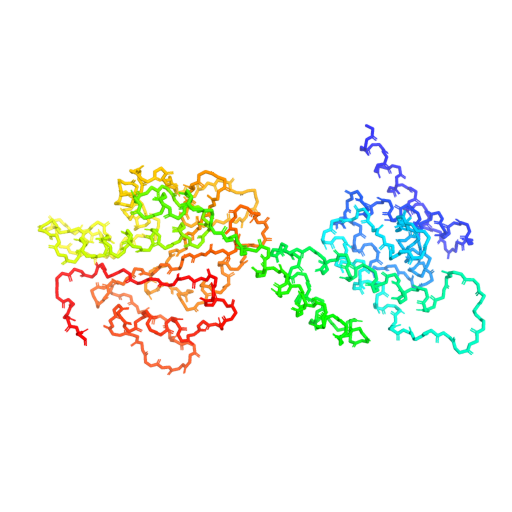O 1
ATOM 2940 N N . ALA A 1 373 ? -24.318 6.979 23.676 1.00 46.81 373 ALA A N 1
ATOM 2941 C CA . ALA A 1 373 ? -24.453 6.691 22.249 1.00 46.81 373 ALA A CA 1
ATOM 2942 C C . ALA A 1 373 ? -25.462 5.550 22.070 1.00 46.81 373 ALA A C 1
ATOM 2944 O O . ALA A 1 373 ? -25.166 4.383 22.316 1.00 46.81 373 ALA A O 1
ATOM 2945 N N . SER A 1 374 ? -26.705 5.907 21.759 1.00 37.72 374 SER A N 1
ATOM 2946 C CA . SER A 1 374 ? -27.792 4.951 21.582 1.00 37.72 374 SER A CA 1
ATOM 2947 C C . SER A 1 374 ? -27.454 3.882 20.545 1.00 37.72 374 SER A C 1
ATOM 2949 O O . SER A 1 374 ? -27.104 4.180 19.404 1.00 37.72 374 SER A O 1
ATOM 2951 N N . LEU A 1 375 ? -27.655 2.640 20.985 1.00 42.31 375 LEU A N 1
ATOM 2952 C CA . LEU A 1 375 ? -28.002 1.460 20.203 1.00 42.31 375 LEU A CA 1
ATOM 2953 C C . LEU A 1 375 ? -28.819 1.828 18.954 1.00 42.31 375 LEU A C 1
ATOM 2955 O O . LEU A 1 375 ? -29.951 2.300 19.066 1.00 42.31 375 LEU A O 1
ATOM 2959 N N . ALA A 1 376 ? -28.270 1.541 17.779 1.00 29.58 376 ALA A N 1
ATOM 2960 C CA . ALA A 1 376 ? -29.052 1.300 16.577 1.00 29.58 376 ALA A CA 1
ATOM 2961 C C . ALA A 1 376 ? -28.618 -0.065 16.035 1.00 29.58 376 ALA A C 1
ATOM 2963 O O . ALA A 1 376 ? -27.507 -0.217 15.529 1.00 29.58 376 ALA A O 1
ATOM 2964 N N . SER A 1 377 ? -29.488 -1.044 16.283 1.00 33.44 377 SER A N 1
ATOM 2965 C CA . SER A 1 377 ? -29.500 -2.404 15.734 1.00 33.44 377 SER A CA 1
ATOM 2966 C C . SER A 1 377 ? -29.525 -2.432 14.214 1.00 33.44 377 SER A C 1
ATOM 2968 O O . SER A 1 377 ? -30.259 -1.578 13.660 1.00 33.44 377 SER A O 1
#

Secondary structure (DSSP, 8-state):
-HHHHHHHHHHHHHHHHTSSS--HHHHHHHHHHHHHHHHH-HHHHHHHHHH--HHHHHHHHHHHHHH-EESSTTSPEE-S--HHHHHHHHHHHHTTS---PPPSS----S-SHHHHHHHHHHHHHHHHT--SHHHHHHHHHHHH-STTGGGHHHHHHHHHHHHHHHHHHH--PPPHHHHHHHHTTPPPSSHHHHHHHHHHHHHHHHHHHHH-SS-GGGGGEEE-TTS-EEEEPPHHHHHHHHHHHHHHHHGGGT-EEEE----SSS---SEEEEETTEEEEEEEEETT-TTTTTHHHHTHHHHTSS-GGGTT-EEEEEEE--GGG-SPPPPPTT-PPPPSSHHHHHHHHHHHS-HHHHTTEEEEEEE-S-TTS----

Mean predicted aligned error: 15.35 Å

InterPro domains:
  IPR059415 Domain of unknown function DUF8371 [PF28130] (198-322)

Solvent-accessible surface area (backbone atoms only — not comparable to full-atom values): 21433 Å² total; per-residue (Å²): 110,67,71,58,52,52,50,52,41,52,51,51,45,53,56,59,70,68,44,96,71,73,54,73,68,53,43,48,52,45,15,50,43,52,45,53,41,32,74,77,40,44,84,75,29,50,66,54,61,72,67,45,56,69,78,55,36,56,46,28,47,50,52,57,60,66,65,33,45,58,88,45,96,90,45,68,43,48,63,99,61,54,71,69,56,47,52,48,49,45,47,59,48,27,64,77,42,57,65,42,69,81,70,96,66,89,81,83,83,82,88,46,54,40,47,54,26,53,48,44,51,22,51,53,49,62,42,37,73,40,58,49,67,59,35,51,53,50,44,55,50,52,57,69,37,78,49,34,61,69,46,34,71,58,44,50,51,39,46,54,52,26,52,52,51,26,52,55,74,68,54,71,78,69,50,74,66,55,49,50,38,56,77,67,73,46,57,66,90,46,63,68,46,44,52,50,56,50,50,55,53,49,52,52,48,34,50,42,35,72,66,45,93,56,72,50,22,52,64,42,36,39,59,47,101,83,70,41,85,60,41,65,46,54,67,70,54,34,47,54,46,51,48,60,62,45,36,70,68,32,44,86,42,63,31,49,66,42,68,61,68,93,48,86,84,92,53,84,50,58,30,42,35,38,41,92,83,39,31,41,39,33,41,74,40,42,56,51,34,86,50,59,89,46,40,71,60,65,51,49,54,62,61,46,61,76,49,82,45,32,74,57,39,38,35,35,39,31,42,26,44,63,85,75,44,82,67,68,58,58,79,45,94,83,73,53,80,70,66,89,45,42,69,49,41,42,53,52,55,58,70,72,45,55,75,85,47,57,79,32,42,45,76,48,50,40,56,44,52,47,93,86,73,77,87,78,131

Organism: NCBI:txid2650745